Protein AF-A0A1R3KA67-F1 (afdb_monomer_lite)

InterPro domains:
  IPR004263 Exostosin-like [PTHR11062] (67-410)
  IPR012340 Nucleic acid-binding, OB-fold [G3DSA:2.40.50.140] (474-532)
  IPR012340 Nucleic acid-binding, OB-fold [SSF50249] (448-534)
  IPR040911 Exostosin, GT47 domain [PF03016] (89-370)

pLDDT: mean 80.29, std 19.42, range [24.22, 98.62]

Radius of gyration: 28.48 Å; chains: 1; bounding box: 82×60×71 Å

Secondary structure (DSSP, 8-state):
-HHHHHHHHHHHHHHHHHHHHHHHHHGGGSPP-HHHHHHHHHHHHHHHHHHHHHH-THHHHTS--SS----STTBS-HHHHHHHHHHHHHH--EEEP--S-TTTBS----SBTTHHHHHHHHHHHH-SSSEES-GGG-SEEE--B-HHHHHHHHS-TTT--THHHHHHHHHHHHHHHHH-TTHHHHTTTTEEEEE-STTHHHHHHTSHHHHHTSEEEESS-BGGGT--TTTSEE-----BSSS--TTSS--PPPGGG--EEEEEES-TTSSHHHHHHHHHHTTT-SSEEEESSPPTT--HHHHHHHEEEEEEE--SSS--THHHHHHHTT-EEEEE-SSB--TTTTTB-GGGT-EE--GGGGGGHHHHHHTS-HHHHHHHHHHHHHHGGGT---SS--TTSHHHHHHHHHHHHHHHS-TT------------------GGG--TT---EEEEE---EEEE--TT-SS--EEEESB---TT-HHHHTTT--TT-EEEEES-EEEEPPSS-BSS--SEEEEP-TT-EEEEE-SSGGGS-S----BPPHHHHHH--TT--BPPB--------PPP---------------

Organism: Corchorus capsularis (NCBI:txid210143)

Sequence (587 aa):
MIADKRKQKEKEFINLEKILDDQSALRRGKLRDEKLEKVEASLARARALIREAILNPQSTLDLKDSDYVPRGDIYRNAHVFHRSYLLMEKMFKIFVYEEGEPPLYHYGTCKNIYSMEGLFFSFMEQDKRYRTRNPDKAHVYFLPFSVVMILEHLFDPIIRDKAVMERTVGDYVRIISHKYPYWNRSIGVDHFMLSCHDWGPRATWYVKELYYNAIRVLCNANTSEYFNPKKDASFPEINLITGEIVNLTGNALPPSDRSVLAFFAGNLYHGKIRALLFKHWKDKDKDIQIYEKLPEGISYNDMMKKSKFCLCPSGHEVASPRIVEAIYAECVPVLISKNYVLPFSDVLNWDSFSVQVAVDELPNLKKILMGISEDRYLRMLEHVKQVQRHFLVNDPPKRYDVFNMIIHSIWLRRCYYGHNFKHKGKDNNEARVELIPAILELHVGIKAYVVVRITRKWETIFPRGVIPISVDLLFADEKDIFHRFEDMVREGDVYKICHFLVLDAKPSYNCVSSTYDIYFDTSTGLELITDDIDRFSRFWFRLASLDEINQRGEHDPVLTNVVGMLLSITEVIPVQKTSADLTDKKI

Structure (mmCIF, N/CA/C/O backbone):
data_AF-A0A1R3KA67-F1
#
_entry.id   AF-A0A1R3KA67-F1
#
loop_
_atom_site.group_PDB
_atom_site.id
_atom_site.type_symbol
_atom_site.label_atom_id
_atom_site.label_alt_id
_atom_site.label_comp_id
_atom_site.label_asym_id
_atom_site.label_entity_id
_atom_site.label_seq_id
_atom_site.pdbx_PDB_ins_code
_atom_site.Cartn_x
_atom_site.Cartn_y
_atom_site.Cartn_z
_atom_site.occupancy
_atom_site.B_iso_or_equiv
_atom_site.auth_seq_id
_atom_site.auth_comp_id
_atom_site.auth_asym_id
_atom_site.auth_atom_id
_atom_site.pdbx_PDB_model_num
ATOM 1 N N . MET A 1 1 ? -17.159 23.191 -16.975 1.00 41.59 1 MET A N 1
ATOM 2 C CA . MET A 1 1 ? -15.798 23.117 -16.380 1.00 41.59 1 MET A CA 1
ATOM 3 C C . MET A 1 1 ? -15.322 21.711 -15.989 1.00 41.59 1 MET A C 1
ATOM 5 O O . MET A 1 1 ? -14.202 21.382 -16.353 1.00 41.59 1 MET A O 1
ATOM 9 N N . ILE A 1 2 ? -16.082 20.870 -15.263 1.00 36.19 2 ILE A N 1
ATOM 10 C CA . ILE A 1 2 ? -15.634 19.489 -14.926 1.00 36.19 2 ILE A CA 1
ATOM 11 C C . ILE A 1 2 ? -15.792 18.523 -16.121 1.00 36.19 2 ILE A C 1
ATOM 13 O O . ILE A 1 2 ? -14.921 17.686 -16.345 1.00 36.19 2 ILE A O 1
ATOM 17 N N . ALA A 1 3 ? -16.843 18.691 -16.934 1.00 35.97 3 ALA A N 1
ATOM 18 C CA . ALA A 1 3 ? -17.091 17.885 -18.136 1.00 35.97 3 ALA A CA 1
ATOM 19 C C . ALA A 1 3 ? -16.055 18.116 -19.261 1.00 35.97 3 ALA A C 1
ATOM 21 O O . ALA A 1 3 ? -15.586 17.151 -19.862 1.00 35.97 3 ALA A O 1
ATOM 22 N N . ASP A 1 4 ? -15.611 19.362 -19.483 1.00 39.38 4 ASP A N 1
ATOM 23 C CA . ASP A 1 4 ? -14.580 19.687 -20.491 1.00 39.38 4 ASP A CA 1
ATOM 24 C C . ASP A 1 4 ? -13.225 19.055 -20.180 1.00 39.38 4 ASP A C 1
ATOM 26 O O . ASP A 1 4 ? -12.553 18.530 -21.067 1.00 39.38 4 ASP A O 1
ATOM 30 N N . LYS A 1 5 ? -12.849 19.019 -18.895 1.00 39.84 5 LYS A N 1
ATOM 31 C CA . LYS A 1 5 ? -11.615 18.358 -18.457 1.00 39.84 5 LYS A CA 1
ATOM 32 C C . LYS A 1 5 ? -11.652 16.848 -18.679 1.00 39.84 5 LYS A C 1
ATOM 34 O O . LYS A 1 5 ? -10.592 16.246 -18.768 1.00 39.84 5 LYS A O 1
ATOM 39 N N . ARG A 1 6 ? -12.832 16.224 -18.743 1.00 40.88 6 ARG A N 1
ATOM 40 C CA . ARG A 1 6 ? -12.972 14.777 -18.970 1.00 40.88 6 ARG A CA 1
ATOM 41 C C . ARG A 1 6 ? -12.815 14.440 -20.458 1.00 40.88 6 ARG A C 1
ATOM 43 O O . ARG A 1 6 ? -11.987 13.601 -20.787 1.00 40.88 6 ARG A O 1
ATOM 50 N N . LYS A 1 7 ? -13.467 15.205 -21.344 1.00 41.91 7 LYS A N 1
ATOM 51 C CA . LYS A 1 7 ? -13.323 15.081 -22.811 1.00 41.91 7 LYS A CA 1
ATOM 52 C C . LYS A 1 7 ? -11.903 15.366 -23.311 1.00 41.91 7 LYS A C 1
ATOM 54 O O . LYS A 1 7 ? -11.431 14.729 -24.249 1.00 41.91 7 LYS A O 1
ATOM 59 N N . GLN A 1 8 ? -11.203 16.315 -22.688 1.00 40.19 8 GLN A N 1
ATOM 60 C CA . GLN A 1 8 ? -9.812 16.614 -23.036 1.00 40.19 8 GLN A CA 1
ATOM 61 C C . GLN A 1 8 ? -8.862 15.465 -22.655 1.00 40.19 8 GLN A C 1
ATOM 63 O O . GLN A 1 8 ? -7.987 15.110 -23.441 1.00 40.19 8 GLN A O 1
ATOM 68 N N . LYS A 1 9 ? -9.092 14.825 -21.501 1.00 48.25 9 LYS A N 1
ATOM 69 C CA . LYS A 1 9 ? -8.332 13.650 -21.042 1.00 48.25 9 LYS A CA 1
ATOM 70 C C . LYS A 1 9 ? -8.544 12.420 -21.923 1.00 48.25 9 LYS A C 1
ATOM 72 O O . LYS A 1 9 ? -7.606 11.669 -22.161 1.00 48.25 9 LYS A O 1
ATOM 77 N N . GLU A 1 10 ? -9.758 12.235 -22.421 1.00 44.22 10 GLU A N 1
ATOM 78 C CA . GLU A 1 10 ? -10.127 11.116 -23.293 1.00 44.22 10 GLU A CA 1
ATOM 79 C C . GLU A 1 10 ? -9.469 11.234 -24.677 1.00 44.22 10 GLU A C 1
ATOM 81 O O . GLU A 1 10 ? -8.847 10.289 -25.160 1.00 44.22 10 GLU A O 1
ATOM 86 N N . LYS A 1 11 ? -9.455 12.441 -25.261 1.00 44.91 11 LYS A N 1
ATOM 87 C CA . LYS A 1 11 ? -8.675 12.734 -26.479 1.00 44.91 11 LYS A CA 1
ATOM 88 C C . LYS A 1 11 ? -7.173 12.536 -26.282 1.00 44.91 11 LYS A C 1
ATOM 90 O O . LYS A 1 11 ? -6.483 12.053 -27.178 1.00 44.91 11 LYS A O 1
ATOM 95 N N . GLU A 1 12 ? -6.656 12.910 -25.117 1.00 44.91 12 GLU A N 1
ATOM 96 C CA . GLU A 1 12 ? -5.256 12.696 -24.760 1.00 44.91 12 GLU A CA 1
ATOM 97 C C . GLU A 1 12 ? -4.888 11.215 -24.618 1.00 44.91 12 GLU A C 1
ATOM 99 O O . GLU A 1 12 ? -3.732 10.881 -24.889 1.00 44.91 12 GLU A O 1
ATOM 104 N N . PHE A 1 13 ? -5.830 10.365 -24.200 1.00 41.84 13 PHE A N 1
ATOM 105 C CA . PHE A 1 13 ? -5.657 8.919 -24.050 1.00 41.84 13 PHE A CA 1
ATOM 106 C C . PHE A 1 13 ? -5.618 8.216 -25.413 1.00 41.84 13 PHE A C 1
ATOM 108 O O . PHE A 1 13 ? -4.658 7.511 -25.709 1.00 41.84 13 PHE A O 1
ATOM 115 N N . ILE A 1 14 ? -6.578 8.522 -26.291 1.00 44.88 14 ILE A N 1
ATOM 116 C CA . ILE A 1 14 ? -6.658 7.972 -27.657 1.00 44.88 14 ILE A CA 1
ATOM 117 C C . ILE A 1 14 ? -5.414 8.337 -28.483 1.00 44.88 14 ILE A C 1
ATOM 119 O O . ILE A 1 14 ? -4.859 7.511 -29.205 1.00 44.88 14 ILE A O 1
ATOM 123 N N . ASN A 1 15 ? -4.930 9.577 -28.362 1.00 42.38 15 ASN A N 1
ATOM 124 C CA . ASN A 1 15 ? -3.709 9.993 -29.054 1.00 42.38 15 ASN A CA 1
ATOM 125 C C . ASN A 1 15 ? -2.464 9.252 -28.529 1.00 42.38 15 ASN A C 1
ATOM 127 O O . ASN A 1 15 ? -1.504 9.051 -29.266 1.00 42.38 15 ASN A O 1
ATOM 131 N N . LEU A 1 16 ? -2.476 8.831 -27.260 1.00 45.53 16 LEU A N 1
ATOM 132 C CA . LEU A 1 16 ? -1.375 8.088 -26.659 1.00 45.53 16 LEU A CA 1
ATOM 133 C C . LEU A 1 16 ? -1.331 6.635 -27.127 1.00 45.53 16 LEU A C 1
ATOM 135 O O . LEU A 1 16 ? -0.252 6.150 -27.446 1.00 45.53 16 LEU A O 1
ATOM 139 N N . GLU A 1 17 ? -2.485 5.965 -27.203 1.00 40.81 17 GLU A N 1
ATOM 140 C CA . GLU A 1 17 ? -2.584 4.607 -27.759 1.00 40.81 17 GLU A CA 1
ATOM 141 C C . GLU A 1 17 ? -1.996 4.559 -29.169 1.00 40.81 17 GLU A C 1
ATOM 143 O O . GLU A 1 17 ? -1.183 3.692 -29.478 1.00 40.81 17 GLU A O 1
ATOM 148 N N . LYS A 1 18 ? -2.297 5.576 -29.980 1.00 42.78 18 LYS A N 1
ATOM 149 C CA . LYS A 1 18 ? -1.764 5.700 -31.336 1.00 42.78 18 LYS A CA 1
ATOM 150 C C . LYS A 1 18 ? -0.238 5.873 -31.368 1.00 42.78 18 LYS A C 1
ATOM 152 O O . LYS A 1 18 ? 0.436 5.219 -32.157 1.00 42.78 18 LYS A O 1
ATOM 157 N N . ILE A 1 19 ? 0.322 6.695 -30.475 1.00 46.72 19 ILE A N 1
ATOM 158 C CA . ILE A 1 19 ? 1.781 6.883 -30.349 1.00 46.72 19 ILE A CA 1
ATOM 159 C C . ILE A 1 19 ? 2.469 5.591 -29.879 1.00 46.72 19 ILE A C 1
ATOM 161 O O . ILE A 1 19 ? 3.540 5.243 -30.382 1.00 46.72 19 ILE A O 1
ATOM 165 N N . LEU A 1 20 ? 1.867 4.874 -28.927 1.00 41.38 20 LEU A N 1
ATOM 166 C CA . LEU A 1 20 ? 2.375 3.597 -28.418 1.00 41.38 20 LEU A CA 1
ATOM 167 C C . LEU A 1 20 ? 2.373 2.526 -29.516 1.00 41.38 20 LEU A C 1
ATOM 169 O O . LEU A 1 20 ? 3.363 1.802 -29.666 1.00 41.38 20 LEU A O 1
ATOM 173 N N . ASP A 1 21 ? 1.311 2.469 -30.319 1.00 44.25 21 ASP A N 1
ATOM 174 C CA . ASP A 1 21 ? 1.193 1.556 -31.454 1.00 44.25 21 ASP A CA 1
ATOM 175 C C . ASP A 1 21 ? 2.216 1.869 -32.552 1.00 44.25 21 ASP A C 1
ATOM 177 O O . ASP A 1 21 ? 2.909 0.954 -33.012 1.00 44.25 21 ASP A O 1
ATOM 181 N N . ASP A 1 22 ? 2.404 3.143 -32.903 1.00 46.44 22 ASP A N 1
ATOM 182 C CA . ASP A 1 22 ? 3.388 3.579 -33.901 1.00 46.44 22 ASP A CA 1
ATOM 183 C C . ASP A 1 22 ? 4.832 3.279 -33.449 1.00 46.44 22 ASP A C 1
ATOM 185 O O . ASP A 1 22 ? 5.648 2.755 -34.218 1.00 46.44 22 ASP A O 1
ATOM 189 N N . GLN A 1 23 ? 5.155 3.510 -32.169 1.00 48.91 23 GLN A N 1
ATOM 190 C CA . GLN A 1 23 ? 6.453 3.128 -31.597 1.00 48.91 23 GLN A CA 1
ATOM 191 C C . GLN A 1 23 ? 6.642 1.604 -31.545 1.00 48.91 23 GLN A C 1
ATOM 193 O O . GLN A 1 23 ? 7.755 1.110 -31.762 1.00 48.91 23 GLN A O 1
ATOM 198 N N . SER A 1 24 ? 5.572 0.840 -31.297 1.00 44.72 24 SER A N 1
ATOM 199 C CA . SER A 1 24 ? 5.606 -0.627 -31.331 1.00 44.72 24 SER A CA 1
ATOM 200 C C . SER A 1 24 ? 5.874 -1.161 -32.745 1.00 44.72 24 SER A C 1
ATOM 202 O O . SER A 1 24 ? 6.601 -2.145 -32.909 1.00 44.72 24 SER A O 1
ATOM 204 N N . ALA A 1 25 ? 5.337 -0.498 -33.776 1.00 43.34 25 ALA A N 1
ATOM 205 C CA . ALA A 1 25 ? 5.527 -0.854 -35.177 1.00 43.34 25 ALA A CA 1
ATOM 206 C C . ALA A 1 25 ? 6.971 -0.591 -35.639 1.00 43.34 25 ALA A C 1
ATOM 208 O O . ALA A 1 25 ? 7.577 -1.464 -36.263 1.00 43.34 25 ALA A O 1
ATOM 209 N N . LEU A 1 26 ? 7.567 0.538 -35.236 1.00 46.12 26 LEU A N 1
ATOM 210 C CA . LEU A 1 26 ? 8.971 0.893 -35.504 1.00 46.12 26 LEU A CA 1
ATOM 211 C C . LEU A 1 26 ? 9.988 -0.101 -34.910 1.00 46.12 26 LEU A C 1
ATOM 213 O O . LEU A 1 26 ? 11.083 -0.270 -35.449 1.00 46.12 26 LEU A O 1
ATOM 217 N N . ARG A 1 27 ? 9.647 -0.798 -33.818 1.00 50.50 27 ARG A N 1
ATOM 218 C CA . ARG A 1 27 ? 10.528 -1.803 -33.193 1.00 50.50 27 ARG A CA 1
ATOM 219 C C . ARG A 1 27 ? 10.561 -3.149 -33.916 1.00 50.50 27 ARG A C 1
ATOM 221 O O . ARG A 1 27 ? 11.508 -3.902 -33.706 1.00 50.50 27 ARG A O 1
ATOM 228 N N . ARG A 1 28 ? 9.590 -3.455 -34.789 1.00 46.06 28 ARG A N 1
ATOM 229 C CA . ARG A 1 28 ? 9.506 -4.756 -35.490 1.00 46.06 28 ARG A CA 1
ATOM 230 C C . ARG A 1 28 ? 10.657 -5.005 -36.479 1.00 46.06 28 ARG A C 1
ATOM 232 O O . ARG A 1 28 ? 10.821 -6.139 -36.912 1.00 46.06 28 ARG A O 1
ATOM 239 N N . GLY A 1 29 ? 11.458 -3.984 -36.797 1.00 43.19 29 GLY A N 1
ATOM 240 C CA . GLY A 1 29 ? 12.653 -4.082 -37.646 1.00 43.19 29 GLY A CA 1
ATOM 241 C C . GLY A 1 29 ? 14.005 -4.059 -36.913 1.00 43.19 29 GLY A C 1
ATOM 242 O O . GLY A 1 29 ? 15.034 -4.009 -37.581 1.00 43.19 29 GLY A O 1
ATOM 243 N N . LYS A 1 30 ? 14.048 -4.054 -35.569 1.00 49.62 30 LYS A N 1
ATOM 244 C CA . LYS A 1 30 ? 15.313 -4.010 -34.804 1.00 49.62 30 LYS A CA 1
ATOM 245 C C . LYS A 1 30 ? 15.868 -5.408 -34.501 1.00 49.62 30 LYS A C 1
ATOM 247 O O . LYS A 1 30 ? 15.115 -6.343 -34.239 1.00 49.62 30 LYS A O 1
ATOM 252 N N . LEU A 1 31 ? 17.202 -5.514 -34.479 1.00 52.91 31 LEU A N 1
ATOM 253 C CA . LEU A 1 31 ? 17.943 -6.636 -33.887 1.00 52.91 31 LEU A CA 1
ATOM 254 C C . LEU A 1 31 ? 17.394 -6.930 -32.481 1.00 52.91 31 LEU A C 1
ATOM 256 O O . LEU A 1 31 ? 17.202 -6.004 -31.689 1.00 52.91 31 LEU A O 1
ATOM 260 N N . ARG A 1 32 ? 17.115 -8.205 -32.188 1.00 61.00 32 ARG A N 1
ATOM 261 C CA . ARG A 1 32 ? 16.570 -8.634 -30.894 1.00 61.00 32 ARG A CA 1
ATOM 262 C C . ARG A 1 32 ? 17.579 -8.346 -29.783 1.00 61.00 32 ARG A C 1
ATOM 264 O O . ARG A 1 32 ? 18.750 -8.697 -29.898 1.00 61.00 32 ARG A O 1
ATOM 271 N N . ASP A 1 33 ? 17.122 -7.696 -28.716 1.00 77.00 33 ASP A N 1
ATOM 272 C CA . ASP A 1 33 ? 17.930 -7.437 -27.523 1.00 77.00 33 ASP A CA 1
ATOM 273 C C . ASP A 1 33 ? 18.080 -8.744 -26.727 1.00 77.00 33 ASP A C 1
ATOM 275 O O . ASP A 1 33 ? 17.255 -9.072 -25.873 1.00 77.00 33 ASP A O 1
ATOM 279 N N . GLU A 1 34 ? 19.135 -9.510 -27.020 1.00 82.19 34 GLU A N 1
ATOM 280 C CA . GLU A 1 34 ? 19.419 -10.801 -26.374 1.00 82.19 34 GLU A CA 1
ATOM 281 C C . GLU A 1 34 ? 19.474 -10.712 -24.839 1.00 82.19 34 GLU A C 1
ATOM 283 O O . GLU A 1 34 ? 19.219 -11.692 -24.132 1.00 82.19 34 GLU A O 1
ATOM 288 N N . LYS A 1 35 ? 19.846 -9.547 -24.295 1.00 84.06 35 LYS A N 1
ATOM 289 C CA . LYS A 1 35 ? 19.940 -9.340 -22.847 1.00 84.06 35 LYS A CA 1
ATOM 290 C C . LYS A 1 35 ? 18.544 -9.214 -22.245 1.00 84.06 35 LYS A C 1
ATOM 292 O O . LYS A 1 35 ? 18.261 -9.871 -21.243 1.00 84.06 35 LYS A O 1
ATOM 297 N N . LEU A 1 36 ? 17.655 -8.460 -22.897 1.00 83.31 36 LEU A N 1
ATOM 298 C CA . LEU A 1 36 ? 16.238 -8.408 -22.534 1.00 83.31 36 LEU A CA 1
ATOM 299 C C . LEU A 1 36 ? 15.583 -9.792 -22.624 1.00 83.31 36 LEU A C 1
ATOM 301 O O . LEU A 1 36 ? 14.878 -10.187 -21.698 1.00 83.31 36 LEU A O 1
ATOM 305 N N . GLU A 1 37 ? 15.842 -10.552 -23.691 1.00 84.44 37 GLU A N 1
ATOM 306 C CA . GLU A 1 37 ? 15.276 -11.899 -23.861 1.00 84.44 37 GLU A CA 1
ATOM 307 C C . GLU A 1 37 ? 15.665 -12.835 -22.706 1.00 84.44 37 GLU A C 1
ATOM 309 O O . GLU A 1 37 ? 14.831 -13.593 -22.205 1.00 84.44 37 GLU A O 1
ATOM 314 N N . LYS A 1 38 ? 16.906 -12.744 -22.211 1.00 85.00 38 LYS A N 1
ATOM 315 C CA . LYS A 1 38 ? 17.361 -13.508 -21.037 1.00 85.00 38 LYS A CA 1
ATOM 316 C C . LYS A 1 38 ? 16.600 -13.130 -19.764 1.00 85.00 38 LYS A C 1
ATOM 318 O O . LYS A 1 38 ? 16.241 -14.028 -18.995 1.00 85.00 38 LYS A O 1
ATOM 323 N N . VAL A 1 39 ? 16.350 -11.838 -19.540 1.00 88.31 39 VAL A N 1
ATOM 324 C CA . VAL A 1 39 ? 15.563 -11.347 -18.395 1.00 88.31 39 VAL A CA 1
ATOM 325 C C . VAL A 1 39 ? 14.104 -11.802 -18.507 1.00 88.31 39 VAL A C 1
ATOM 327 O O . VAL A 1 39 ? 13.557 -12.346 -17.552 1.00 88.31 39 VAL A O 1
ATOM 330 N N . GLU A 1 40 ? 13.479 -11.679 -19.678 1.00 85.94 40 GLU A N 1
ATOM 331 C CA . GLU A 1 40 ? 12.094 -12.126 -19.880 1.00 85.94 40 GLU A CA 1
ATOM 332 C C . GLU A 1 40 ? 11.935 -13.642 -19.750 1.00 85.94 40 GLU A C 1
ATOM 334 O O . GLU A 1 40 ? 10.978 -14.118 -19.135 1.00 85.94 40 GLU A O 1
ATOM 339 N N . ALA A 1 41 ? 12.895 -14.423 -20.251 1.00 83.25 41 ALA A N 1
ATOM 340 C CA . ALA A 1 41 ? 12.896 -15.871 -20.082 1.00 83.25 41 ALA A CA 1
ATOM 341 C C . ALA A 1 41 ? 13.037 -16.275 -18.604 1.00 83.25 41 ALA A C 1
ATOM 343 O O . ALA A 1 41 ? 12.435 -17.261 -18.169 1.00 83.25 41 ALA A O 1
ATOM 344 N N . SER A 1 42 ? 13.817 -15.528 -17.812 1.00 86.44 42 SER A N 1
ATOM 345 C CA . SER A 1 42 ? 13.947 -15.774 -16.371 1.00 86.44 42 SER A CA 1
ATOM 346 C C . SER A 1 42 ? 12.629 -15.496 -15.638 1.00 86.44 42 SER A C 1
ATOM 348 O O . SER A 1 42 ? 12.190 -16.327 -14.839 1.00 86.44 42 SER A O 1
ATOM 350 N N . LEU A 1 43 ? 11.946 -14.401 -15.981 1.00 85.69 43 LEU A N 1
ATOM 351 C CA . LEU A 1 43 ? 10.639 -14.048 -15.430 1.00 85.69 43 LEU A CA 1
ATOM 352 C C . LEU A 1 43 ? 9.557 -15.047 -15.841 1.00 85.69 43 LEU A C 1
ATOM 354 O O . LEU A 1 43 ? 8.747 -15.440 -15.006 1.00 85.69 43 LEU A O 1
ATOM 358 N N . ALA A 1 44 ? 9.560 -15.519 -17.089 1.00 82.81 44 ALA A N 1
ATOM 359 C CA . ALA A 1 44 ? 8.633 -16.552 -17.548 1.00 82.81 44 ALA A CA 1
ATOM 360 C C . ALA A 1 44 ? 8.777 -17.850 -16.736 1.00 82.81 44 ALA A C 1
ATOM 362 O O . ALA A 1 44 ? 7.771 -18.411 -16.296 1.00 82.81 44 ALA A O 1
ATOM 363 N N . ARG A 1 45 ? 10.017 -18.281 -16.457 1.00 84.62 45 ARG A N 1
ATOM 364 C CA . ARG A 1 45 ? 10.278 -19.422 -15.563 1.00 84.62 45 ARG A CA 1
ATOM 365 C C . ARG A 1 45 ? 9.788 -19.153 -14.144 1.00 84.62 45 ARG A C 1
ATOM 367 O O . ARG A 1 45 ? 9.128 -20.009 -13.568 1.00 84.62 45 ARG A O 1
ATOM 374 N N . ALA A 1 46 ? 10.056 -17.969 -13.592 1.00 87.38 46 ALA A N 1
ATOM 375 C CA . ALA A 1 46 ? 9.574 -17.611 -12.260 1.00 87.38 46 ALA A CA 1
ATOM 376 C C . ALA A 1 46 ? 8.037 -17.663 -12.175 1.00 87.38 46 ALA A C 1
ATOM 378 O O . ALA A 1 46 ? 7.505 -18.292 -11.266 1.00 87.38 46 ALA A O 1
ATOM 379 N N . ARG A 1 47 ? 7.314 -17.103 -13.157 1.00 84.81 47 ARG A N 1
ATOM 380 C CA . ARG A 1 47 ? 5.842 -17.182 -13.238 1.00 84.81 47 ARG A CA 1
ATOM 381 C C . ARG A 1 47 ? 5.347 -18.628 -13.260 1.00 84.81 47 ARG A C 1
ATOM 383 O O . ARG A 1 47 ? 4.384 -18.939 -12.567 1.00 84.81 47 ARG A O 1
ATOM 390 N N . ALA A 1 48 ? 5.987 -19.499 -14.042 1.00 81.00 48 ALA A N 1
ATOM 391 C CA . ALA A 1 48 ? 5.623 -20.913 -14.109 1.00 81.00 48 ALA A CA 1
ATOM 392 C C . ALA A 1 48 ? 5.790 -21.601 -12.744 1.00 81.00 48 ALA A C 1
ATOM 394 O O . ALA A 1 48 ? 4.858 -22.244 -12.274 1.00 81.00 48 ALA A O 1
ATOM 395 N N . LEU A 1 49 ? 6.918 -21.372 -12.064 1.00 83.19 49 LEU A N 1
ATOM 396 C CA . LEU A 1 49 ? 7.194 -21.938 -10.738 1.00 83.19 49 LEU A CA 1
ATOM 397 C C . LEU A 1 49 ? 6.275 -21.382 -9.639 1.00 83.19 49 LEU A C 1
ATOM 399 O O . LEU A 1 49 ? 6.023 -22.070 -8.653 1.00 83.19 49 LEU A O 1
ATOM 403 N N . ILE A 1 50 ? 5.797 -20.140 -9.769 1.00 83.56 50 ILE A N 1
ATOM 404 C CA . ILE A 1 50 ? 4.810 -19.570 -8.840 1.00 83.56 50 ILE A CA 1
ATOM 405 C C . ILE A 1 50 ? 3.421 -20.168 -9.104 1.00 83.56 50 ILE A C 1
ATOM 407 O O . ILE A 1 50 ? 2.714 -20.494 -8.156 1.00 83.56 50 ILE A O 1
ATOM 411 N N . ARG A 1 51 ? 3.038 -20.362 -10.375 1.00 79.38 51 ARG A N 1
ATOM 412 C CA . ARG A 1 51 ? 1.777 -21.031 -10.745 1.00 79.38 51 ARG A CA 1
ATOM 413 C C . ARG A 1 51 ? 1.745 -22.488 -10.300 1.00 79.38 51 ARG A C 1
ATOM 415 O O . ARG A 1 51 ? 0.719 -22.948 -9.819 1.00 79.38 51 ARG A O 1
ATOM 422 N N . GLU A 1 52 ? 2.865 -23.192 -10.407 1.00 78.56 52 GLU A N 1
ATOM 423 C CA . GLU A 1 52 ? 3.002 -24.561 -9.909 1.00 78.56 52 GLU A CA 1
ATOM 424 C C . GLU A 1 52 ? 2.681 -24.654 -8.410 1.00 78.56 52 GLU A C 1
ATOM 426 O O . GLU A 1 52 ? 1.956 -25.554 -8.000 1.00 78.56 52 GLU A O 1
ATOM 431 N N . ALA A 1 53 ? 3.121 -23.681 -7.605 1.00 75.00 53 ALA A N 1
ATOM 432 C CA . ALA A 1 53 ? 2.820 -23.642 -6.172 1.00 75.00 53 ALA A CA 1
ATOM 433 C C . ALA A 1 53 ? 1.322 -23.454 -5.854 1.00 75.00 53 ALA A C 1
ATOM 435 O O . ALA A 1 53 ? 0.901 -23.766 -4.742 1.00 75.00 53 ALA A O 1
ATOM 436 N N . ILE A 1 54 ? 0.516 -22.965 -6.807 1.00 74.56 54 ILE A N 1
ATOM 437 C CA . ILE A 1 54 ? -0.950 -22.921 -6.678 1.00 74.56 54 ILE A CA 1
ATOM 438 C C . ILE A 1 54 ? -1.526 -24.337 -6.800 1.00 74.56 54 ILE A C 1
ATOM 440 O O . ILE A 1 54 ? -2.387 -24.717 -6.013 1.00 74.56 54 ILE A O 1
ATOM 444 N N . LEU A 1 55 ? -1.050 -25.104 -7.785 1.00 74.44 55 LEU A N 1
ATOM 445 C CA . LEU A 1 55 ? -1.573 -26.431 -8.128 1.00 74.44 55 LEU A CA 1
ATOM 446 C C . LEU A 1 55 ? -1.038 -27.533 -7.209 1.00 74.44 55 LEU A C 1
ATOM 448 O O . LEU A 1 55 ? -1.741 -28.494 -6.915 1.00 74.44 55 LEU A O 1
ATOM 452 N N . ASN A 1 56 ? 0.206 -27.392 -6.752 1.00 75.19 56 ASN A N 1
ATOM 453 C CA . ASN A 1 56 ? 0.874 -28.349 -5.885 1.00 75.19 56 ASN A CA 1
ATOM 454 C C . ASN A 1 56 ? 1.504 -27.634 -4.677 1.00 75.19 56 ASN A C 1
ATOM 456 O O . ASN A 1 56 ? 2.710 -27.356 -4.681 1.00 75.19 56 ASN A O 1
ATOM 460 N N . PRO A 1 57 ? 0.724 -27.354 -3.615 1.00 67.00 57 PRO A N 1
ATOM 461 C CA . PRO A 1 57 ? 1.236 -26.710 -2.405 1.00 67.00 57 PRO A CA 1
ATOM 462 C C . PRO A 1 57 ? 2.375 -27.492 -1.732 1.00 67.00 57 PRO A C 1
ATOM 464 O O . PRO A 1 57 ? 3.264 -26.890 -1.127 1.00 67.00 57 PRO A O 1
ATOM 467 N N . GLN A 1 58 ? 2.407 -28.822 -1.886 1.00 64.56 58 GLN A N 1
ATOM 468 C CA . GLN A 1 58 ? 3.433 -29.685 -1.291 1.00 64.56 58 GLN A CA 1
ATOM 469 C C . GLN A 1 58 ? 4.826 -29.422 -1.880 1.00 64.56 58 GLN A C 1
ATOM 471 O O . GLN A 1 58 ? 5.804 -29.474 -1.142 1.00 64.56 58 GLN A O 1
ATOM 476 N N . SER A 1 59 ? 4.918 -28.989 -3.146 1.00 63.31 59 SER A N 1
ATOM 477 C CA . SER A 1 59 ? 6.187 -28.587 -3.787 1.00 63.31 59 SER A CA 1
ATOM 478 C C . SER A 1 59 ? 6.935 -27.458 -3.053 1.00 63.31 59 SER A C 1
ATOM 480 O O . SER A 1 59 ? 8.139 -27.273 -3.236 1.00 63.31 59 SER A O 1
ATOM 482 N N . THR A 1 60 ? 6.230 -26.683 -2.220 1.00 59.12 60 THR A N 1
ATOM 483 C CA . THR A 1 60 ? 6.818 -25.601 -1.416 1.00 59.12 60 THR A CA 1
ATOM 484 C C . THR A 1 60 ? 7.228 -26.037 -0.012 1.00 59.12 60 THR A C 1
ATOM 486 O O . THR A 1 60 ? 8.090 -25.391 0.576 1.00 59.12 60 THR A O 1
ATOM 489 N N . LEU A 1 61 ? 6.682 -27.144 0.510 1.00 56.56 61 LEU A N 1
ATOM 490 C CA . LEU A 1 61 ? 7.060 -27.704 1.816 1.00 56.56 61 LEU A CA 1
ATOM 491 C C . LEU A 1 61 ? 8.495 -28.253 1.806 1.00 56.56 61 LEU A C 1
ATOM 493 O O . LEU A 1 61 ? 9.179 -28.188 2.825 1.00 56.56 61 LEU A O 1
ATOM 497 N N . ASP A 1 62 ? 8.966 -28.713 0.645 1.00 52.12 62 ASP A N 1
ATOM 498 C CA . ASP A 1 62 ? 10.334 -29.210 0.447 1.00 52.12 62 ASP A CA 1
ATOM 499 C C . ASP A 1 62 ? 11.387 -28.087 0.364 1.00 52.12 62 ASP A C 1
ATOM 501 O O . ASP A 1 62 ? 12.597 -28.346 0.353 1.00 52.12 62 ASP A O 1
ATOM 505 N N . LEU A 1 63 ? 10.961 -26.818 0.324 1.00 64.75 63 LEU A N 1
ATOM 506 C CA . LEU A 1 63 ? 11.870 -25.675 0.367 1.00 64.75 63 LEU A CA 1
ATOM 507 C C . LEU A 1 63 ? 12.334 -25.467 1.809 1.00 64.75 63 LEU A C 1
ATOM 509 O O . LEU A 1 63 ? 11.651 -24.843 2.619 1.00 64.75 63 LEU A O 1
ATOM 513 N N . LYS A 1 64 ? 13.528 -25.979 2.127 1.00 63.84 64 LYS A N 1
ATOM 514 C CA . LYS A 1 64 ? 14.209 -25.696 3.397 1.00 63.84 64 LYS A CA 1
ATOM 515 C C . LYS A 1 64 ? 14.461 -24.187 3.529 1.00 63.84 64 LYS A C 1
ATOM 517 O O . LYS A 1 64 ? 15.423 -23.669 2.970 1.00 63.84 64 LYS A O 1
ATOM 522 N N . ASP A 1 65 ? 13.607 -23.502 4.283 1.00 78.81 65 ASP A N 1
ATOM 523 C CA . ASP A 1 65 ? 13.785 -22.115 4.719 1.00 78.81 65 ASP A CA 1
ATOM 524 C C . ASP A 1 65 ? 13.885 -22.106 6.246 1.00 78.81 65 ASP A C 1
ATOM 526 O O . ASP A 1 65 ? 12.910 -22.363 6.951 1.00 78.81 65 ASP A O 1
ATOM 530 N N . SER A 1 66 ? 15.099 -21.897 6.753 1.00 76.06 66 SER A N 1
ATOM 531 C CA . SER A 1 66 ? 15.407 -21.987 8.183 1.00 76.06 66 SER A CA 1
ATOM 532 C C . SER A 1 66 ? 15.026 -20.738 8.978 1.00 76.06 66 SER A C 1
ATOM 534 O O . SER A 1 66 ? 15.130 -20.763 10.199 1.00 76.06 66 SER A O 1
ATOM 536 N N . ASP A 1 67 ? 14.651 -19.647 8.310 1.00 85.56 67 ASP A N 1
ATOM 537 C CA . ASP A 1 67 ? 14.401 -18.354 8.951 1.00 85.56 67 ASP A CA 1
ATOM 538 C C . ASP A 1 67 ? 12.900 -18.073 9.078 1.00 85.56 67 ASP A C 1
ATOM 540 O O . ASP A 1 67 ? 12.380 -17.975 10.191 1.00 85.56 67 ASP A O 1
ATOM 544 N N . TYR A 1 68 ? 12.164 -18.024 7.962 1.00 89.12 68 TYR A N 1
ATOM 545 C CA . TYR A 1 68 ? 10.718 -17.834 8.025 1.00 89.12 68 TYR A CA 1
ATOM 546 C C . TYR A 1 68 ? 9.972 -18.525 6.891 1.00 89.12 68 TYR A C 1
ATOM 548 O O . TYR A 1 68 ? 10.207 -18.268 5.711 1.00 89.12 68 TYR A O 1
ATOM 556 N N . VAL A 1 69 ? 9.002 -19.351 7.282 1.00 90.50 69 VAL A N 1
ATOM 557 C CA . VAL A 1 69 ? 8.040 -19.982 6.381 1.00 90.50 69 VAL A CA 1
ATOM 558 C C . VAL A 1 69 ? 6.672 -19.356 6.652 1.00 90.50 69 VAL A C 1
ATOM 560 O O . VAL A 1 69 ? 6.119 -19.588 7.732 1.00 90.50 69 VAL A O 1
ATOM 563 N N . PRO A 1 70 ? 6.111 -18.582 5.705 1.00 91.38 70 PRO A N 1
ATOM 564 C CA . PRO A 1 70 ? 4.731 -18.119 5.773 1.00 91.38 70 PRO A CA 1
ATOM 565 C C . PRO A 1 70 ? 3.769 -19.288 6.009 1.00 91.38 70 PRO A C 1
ATOM 567 O O . PRO A 1 70 ? 3.794 -20.282 5.282 1.00 91.38 70 PRO A O 1
ATOM 570 N N . ARG A 1 71 ? 2.927 -19.184 7.040 1.00 89.00 71 ARG A N 1
ATOM 571 C CA . ARG A 1 71 ? 1.909 -20.179 7.412 1.00 89.00 71 ARG A CA 1
ATOM 572 C C . ARG A 1 71 ? 0.680 -19.470 7.975 1.00 89.00 71 ARG A C 1
ATOM 574 O O . ARG A 1 71 ? 0.786 -18.336 8.430 1.00 89.00 71 ARG A O 1
ATOM 581 N N . GLY A 1 72 ? -0.452 -20.166 7.974 1.00 88.50 72 GLY A N 1
ATOM 582 C CA . GLY A 1 72 ? -1.715 -19.648 8.496 1.00 88.50 72 GLY A CA 1
ATOM 583 C C . GLY A 1 72 ? -2.543 -18.890 7.459 1.00 88.50 72 GLY A C 1
ATOM 584 O O . GLY A 1 72 ? -2.134 -18.685 6.315 1.00 88.50 72 GLY A O 1
ATOM 585 N N . ASP A 1 73 ? -3.731 -18.491 7.887 1.00 92.50 73 ASP A N 1
ATOM 586 C CA . ASP A 1 73 ? -4.781 -17.814 7.120 1.00 92.50 73 ASP A CA 1
ATOM 587 C C . ASP A 1 73 ? -4.641 -16.278 7.111 1.00 92.50 73 ASP A C 1
ATOM 589 O O . ASP A 1 73 ? -5.472 -15.569 6.533 1.00 92.50 73 ASP A O 1
ATOM 593 N N . ILE A 1 74 ? -3.552 -15.748 7.686 1.00 96.38 74 ILE A N 1
ATOM 594 C CA . ILE A 1 74 ? -3.133 -14.348 7.508 1.00 96.38 74 ILE A CA 1
ATOM 595 C C . ILE A 1 74 ? -2.690 -14.047 6.073 1.00 96.38 74 ILE A C 1
ATOM 597 O O . ILE A 1 74 ? -2.660 -12.887 5.663 1.00 96.38 74 ILE A O 1
ATOM 601 N N . TYR A 1 75 ? -2.371 -15.082 5.293 1.00 95.50 75 TYR A N 1
ATOM 602 C CA . TYR A 1 75 ? -2.024 -14.972 3.882 1.00 95.50 75 TYR A CA 1
ATOM 603 C C . TYR A 1 75 ? -3.172 -15.445 3.000 1.00 95.50 75 TYR A C 1
ATOM 605 O O . TYR A 1 75 ? -3.827 -16.437 3.303 1.00 95.50 75 TYR A O 1
ATOM 613 N N . ARG A 1 76 ? -3.353 -14.808 1.838 1.00 90.12 76 ARG A N 1
ATOM 614 C CA . ARG A 1 76 ? -4.274 -15.304 0.800 1.00 90.12 76 ARG A CA 1
ATOM 615 C C . ARG A 1 76 ? -3.862 -16.683 0.290 1.00 90.12 76 ARG A C 1
ATOM 617 O O . ARG A 1 76 ? -4.707 -17.531 0.035 1.00 90.12 76 ARG A O 1
ATOM 624 N N . ASN A 1 77 ? -2.555 -16.888 0.128 1.00 90.31 77 ASN A N 1
ATOM 625 C CA . ASN A 1 77 ? -1.957 -18.186 -0.153 1.00 90.31 77 ASN A CA 1
ATOM 626 C C . ASN A 1 77 ? -0.496 -18.186 0.325 1.00 90.31 77 ASN A C 1
ATOM 628 O O . ASN A 1 77 ? 0.389 -17.636 -0.336 1.00 90.31 77 ASN A O 1
ATOM 632 N N . ALA A 1 78 ? -0.252 -18.789 1.490 1.00 90.38 78 ALA A N 1
ATOM 633 C CA . ALA A 1 78 ? 1.059 -18.790 2.138 1.00 90.38 78 ALA A CA 1
ATOM 634 C C . ALA A 1 78 ? 2.143 -19.497 1.298 1.00 90.38 78 ALA A C 1
ATOM 636 O O . ALA A 1 78 ? 3.266 -19.006 1.197 1.00 90.38 78 ALA A O 1
ATOM 637 N N . HIS A 1 79 ? 1.788 -20.599 0.630 1.00 87.25 79 HIS A N 1
ATOM 638 C CA . HIS A 1 79 ? 2.695 -21.391 -0.209 1.00 87.25 79 HIS A CA 1
ATOM 639 C C . HIS A 1 79 ? 3.167 -20.613 -1.442 1.00 87.25 79 HIS A C 1
ATOM 641 O O . HIS A 1 79 ? 4.362 -20.526 -1.731 1.00 87.25 79 HIS A O 1
ATOM 647 N N . VAL A 1 80 ? 2.225 -19.985 -2.146 1.00 89.44 80 VAL A N 1
ATOM 648 C CA . VAL A 1 80 ? 2.505 -19.145 -3.318 1.00 89.44 80 VAL A CA 1
ATOM 649 C C . VAL A 1 80 ? 3.335 -17.930 -2.920 1.00 89.44 80 VAL A C 1
ATOM 651 O O . VAL A 1 80 ? 4.293 -17.582 -3.617 1.00 89.44 80 VAL A O 1
ATOM 654 N N . PHE A 1 81 ? 3.008 -17.307 -1.783 1.00 92.31 81 PHE A N 1
ATOM 655 C CA . PHE A 1 81 ? 3.780 -16.191 -1.253 1.00 92.31 81 PHE A CA 1
ATOM 656 C C . PHE A 1 81 ? 5.225 -16.603 -0.957 1.00 92.31 81 PHE A C 1
ATOM 658 O O . PHE A 1 81 ? 6.146 -15.973 -1.481 1.00 92.31 81 PHE A O 1
ATOM 665 N N . HIS A 1 82 ? 5.429 -17.696 -0.214 1.00 91.94 82 HIS A N 1
ATOM 666 C CA . HIS A 1 82 ? 6.756 -18.221 0.118 1.00 91.94 82 HIS A CA 1
ATOM 667 C C . HIS A 1 82 ? 7.582 -18.510 -1.137 1.00 91.94 82 HIS A C 1
ATOM 669 O O . HIS A 1 82 ? 8.701 -18.014 -1.281 1.00 91.94 82 HIS A O 1
ATOM 675 N N . ARG A 1 83 ? 6.998 -19.227 -2.106 1.00 89.75 83 ARG A N 1
ATOM 676 C CA . ARG A 1 83 ? 7.648 -19.538 -3.386 1.00 89.75 83 ARG A CA 1
ATOM 677 C C . ARG A 1 83 ? 8.054 -18.281 -4.146 1.00 89.75 83 ARG A C 1
ATOM 679 O O . ARG A 1 83 ? 9.188 -18.182 -4.616 1.00 89.75 83 ARG A O 1
ATOM 686 N N . SER A 1 84 ? 7.138 -17.323 -4.275 1.00 92.94 84 SER A N 1
ATOM 687 C CA . SER A 1 84 ? 7.402 -16.068 -4.979 1.00 92.94 84 SER A CA 1
ATOM 688 C C . SER A 1 84 ? 8.470 -15.237 -4.274 1.00 92.94 84 SER A C 1
ATOM 690 O O . SER A 1 84 ? 9.292 -14.618 -4.945 1.00 92.94 84 SER A O 1
ATOM 692 N N . TYR A 1 85 ? 8.459 -15.209 -2.942 1.00 95.25 85 TYR A N 1
ATOM 693 C CA . TYR A 1 85 ? 9.430 -14.473 -2.142 1.00 95.25 85 TYR A CA 1
ATOM 694 C C . TYR A 1 85 ? 10.842 -15.047 -2.314 1.00 95.25 85 TYR A C 1
ATOM 696 O O . TYR A 1 85 ? 11.771 -14.306 -2.627 1.00 95.25 85 TYR A O 1
ATOM 704 N N . LEU A 1 86 ? 10.998 -16.373 -2.260 1.00 93.44 86 LEU A N 1
ATOM 705 C CA . LEU A 1 86 ? 12.285 -17.034 -2.503 1.00 93.44 86 LEU A CA 1
ATOM 706 C C . LEU A 1 86 ? 12.822 -16.807 -3.928 1.00 93.44 86 LEU A C 1
ATOM 708 O O . LEU A 1 86 ? 14.027 -16.633 -4.125 1.00 93.44 86 LEU A O 1
ATOM 712 N N . LEU A 1 87 ? 11.943 -16.787 -4.936 1.00 93.31 87 LEU A N 1
ATOM 713 C CA . LEU A 1 87 ? 12.332 -16.475 -6.317 1.00 93.31 87 LEU A CA 1
ATOM 714 C C . LEU A 1 87 ? 12.789 -15.023 -6.462 1.00 93.31 87 LEU A C 1
ATOM 716 O O . LEU A 1 87 ? 13.836 -14.776 -7.064 1.00 93.31 87 LEU A O 1
ATOM 720 N N . MET A 1 88 ? 12.052 -14.080 -5.870 1.00 96.06 88 MET A N 1
ATOM 721 C CA . MET A 1 88 ? 12.450 -12.675 -5.812 1.00 96.06 88 MET A CA 1
ATOM 722 C C . MET A 1 88 ? 13.837 -12.534 -5.176 1.00 96.06 88 MET A C 1
ATOM 724 O O . MET A 1 88 ? 14.730 -11.940 -5.770 1.00 96.06 88 MET A O 1
ATOM 728 N N . GLU A 1 89 ? 14.044 -13.130 -4.004 1.00 94.94 89 GLU A N 1
ATOM 729 C CA . GLU A 1 89 ? 15.306 -13.084 -3.266 1.00 94.94 89 GLU A CA 1
ATOM 730 C C . GLU A 1 89 ? 16.508 -13.611 -4.058 1.00 94.94 89 GLU A C 1
ATOM 732 O O . GLU A 1 89 ? 17.629 -13.121 -3.897 1.00 94.94 89 GLU A O 1
ATOM 737 N N . LYS A 1 90 ? 16.278 -14.621 -4.901 1.00 93.44 90 LYS A N 1
ATOM 738 C CA . LYS A 1 90 ? 17.310 -15.260 -5.719 1.00 93.44 90 LYS A CA 1
ATOM 739 C C . LYS A 1 90 ? 17.608 -14.488 -7.004 1.00 93.44 90 LYS A C 1
ATOM 741 O O . LYS A 1 90 ? 18.740 -14.523 -7.485 1.00 93.44 90 LYS A O 1
ATOM 746 N N . MET A 1 91 ? 16.598 -13.856 -7.598 1.00 94.50 91 MET A N 1
ATOM 747 C CA . MET A 1 91 ? 16.655 -13.409 -8.992 1.00 94.50 91 MET A CA 1
ATOM 748 C C . MET A 1 91 ? 16.538 -11.900 -9.150 1.00 94.50 91 MET A C 1
ATOM 750 O O . MET A 1 91 ? 17.192 -11.346 -10.028 1.00 94.50 91 MET A O 1
ATOM 754 N N . PHE A 1 92 ? 15.708 -11.240 -8.344 1.00 97.31 92 PHE A N 1
ATOM 755 C CA . PHE A 1 92 ? 15.250 -9.889 -8.631 1.00 97.31 92 PHE A CA 1
ATOM 756 C C . PHE A 1 92 ? 16.382 -8.868 -8.546 1.00 97.31 92 PHE A C 1
ATOM 758 O O . PHE A 1 92 ? 17.215 -8.906 -7.638 1.00 97.31 92 PHE A O 1
ATOM 765 N N . LYS A 1 93 ? 16.416 -7.963 -9.527 1.00 98.00 93 LYS A N 1
ATOM 766 C CA . LYS A 1 93 ? 17.424 -6.909 -9.637 1.00 98.00 93 LYS A CA 1
ATOM 767 C C . LYS A 1 93 ? 16.788 -5.594 -10.041 1.00 98.00 93 LYS A C 1
ATOM 769 O O . LYS A 1 93 ? 15.999 -5.568 -10.984 1.00 98.00 93 LYS A O 1
ATOM 774 N N . ILE A 1 94 ? 17.190 -4.532 -9.361 1.00 98.56 94 ILE A N 1
ATOM 775 C CA . ILE A 1 94 ? 16.697 -3.174 -9.549 1.00 98.56 94 ILE A CA 1
ATOM 776 C C . ILE A 1 94 ? 17.873 -2.299 -9.968 1.00 98.56 94 ILE A C 1
ATOM 778 O O . ILE A 1 94 ? 18.874 -2.230 -9.256 1.00 98.56 94 ILE A O 1
ATOM 782 N N . PHE A 1 95 ? 17.774 -1.651 -11.123 1.00 98.44 95 PHE A N 1
ATOM 783 C CA . PHE A 1 95 ? 18.713 -0.594 -11.488 1.00 98.44 95 PHE A CA 1
ATOM 784 C C . PHE A 1 95 ? 18.161 0.741 -11.005 1.00 98.44 95 PHE A C 1
ATOM 786 O O . PHE A 1 95 ? 16.997 1.038 -11.251 1.00 98.44 95 PHE A O 1
ATOM 793 N N . VAL A 1 96 ? 18.980 1.535 -10.327 1.00 98.12 96 VAL A N 1
ATOM 794 C CA . VAL A 1 96 ? 18.614 2.884 -9.885 1.00 98.12 96 VAL A CA 1
ATOM 795 C C . VAL A 1 96 ? 19.267 3.861 -10.853 1.00 98.12 96 VAL A C 1
ATOM 797 O O . VAL A 1 96 ? 20.470 3.759 -11.081 1.00 98.12 96 VAL A O 1
ATOM 800 N N . TYR A 1 97 ? 18.483 4.745 -11.471 1.00 97.88 97 TYR A N 1
ATOM 801 C CA . TYR A 1 97 ? 19.054 5.836 -12.265 1.00 97.88 97 TYR A CA 1
ATOM 802 C C . TYR A 1 97 ? 19.834 6.773 -11.354 1.00 97.88 97 TYR A C 1
ATOM 804 O O . TYR A 1 97 ? 19.330 7.107 -10.297 1.00 97.88 97 TYR A O 1
ATOM 812 N N . GLU A 1 98 ? 21.033 7.180 -11.765 1.00 95.00 98 GLU A N 1
ATOM 813 C CA . GLU A 1 98 ? 21.944 8.025 -10.969 1.00 95.00 98 GLU A CA 1
ATOM 814 C C . GLU A 1 98 ? 21.764 9.522 -11.292 1.00 95.00 98 GLU A C 1
ATOM 816 O O . GLU A 1 98 ? 22.549 10.367 -10.876 1.00 95.00 98 GLU A O 1
ATOM 821 N N . GLU A 1 99 ? 20.795 9.859 -12.144 1.00 95.50 99 GLU A N 1
ATOM 822 C CA . GLU A 1 99 ? 20.503 11.233 -12.530 1.00 95.50 99 GLU A CA 1
ATOM 823 C C . GLU A 1 99 ? 19.776 11.980 -11.415 1.00 95.50 99 GLU A C 1
ATOM 825 O O . GLU A 1 99 ? 18.851 11.452 -10.795 1.00 95.50 99 GLU A O 1
ATOM 830 N N . GLY A 1 100 ? 20.101 13.269 -11.299 1.00 92.31 100 GLY A N 1
ATOM 831 C CA . GLY A 1 100 ? 19.497 14.176 -10.333 1.00 92.31 100 GLY A CA 1
ATOM 832 C C . GLY A 1 100 ? 20.314 14.268 -9.049 1.00 92.31 100 GLY A C 1
ATOM 833 O O . GLY A 1 100 ? 21.072 13.371 -8.709 1.00 92.31 100 GLY A O 1
ATOM 834 N N . GLU A 1 101 ? 20.156 15.381 -8.339 1.00 88.44 101 GLU A N 1
ATOM 835 C CA . GLU A 1 101 ? 20.892 15.658 -7.105 1.00 88.44 101 GLU A CA 1
ATOM 836 C C . GLU A 1 101 ? 19.928 15.794 -5.914 1.00 88.44 101 GLU A C 1
ATOM 838 O O . GLU A 1 101 ? 18.786 16.259 -6.083 1.00 88.44 101 GLU A O 1
ATOM 843 N N . PRO A 1 102 ? 20.370 15.445 -4.694 1.00 88.00 102 PRO A N 1
ATOM 844 C CA . PRO A 1 102 ? 19.665 15.802 -3.471 1.00 88.00 102 PRO A CA 1
ATOM 845 C C . PRO A 1 102 ? 19.421 17.322 -3.366 1.00 88.00 102 PRO A C 1
ATOM 847 O O . PRO A 1 102 ? 20.234 18.115 -3.844 1.00 88.00 102 PRO A O 1
ATOM 850 N N . PRO A 1 103 ? 18.326 17.763 -2.721 1.00 89.75 103 PRO A N 1
ATOM 851 C CA . PRO A 1 103 ? 17.346 16.942 -2.010 1.00 89.75 103 PRO A CA 1
ATOM 852 C C . PRO A 1 103 ? 16.224 16.393 -2.905 1.00 89.75 103 PRO A C 1
ATOM 854 O O . PRO A 1 103 ? 15.402 15.623 -2.428 1.00 89.75 103 PRO A O 1
ATOM 857 N N . LEU A 1 104 ? 16.153 16.774 -4.185 1.00 92.00 104 LEU A N 1
ATOM 858 C CA . LEU A 1 104 ? 15.024 16.420 -5.060 1.00 92.00 104 LEU A CA 1
ATOM 859 C C . LEU A 1 104 ? 15.056 14.959 -5.521 1.00 92.00 104 LEU A C 1
ATOM 861 O O . LEU A 1 104 ? 14.005 14.353 -5.744 1.00 92.00 104 LEU A O 1
ATOM 865 N N . TYR A 1 105 ? 16.261 14.415 -5.673 1.00 93.06 105 TYR A N 1
ATOM 866 C CA . TYR A 1 105 ? 16.517 13.054 -6.124 1.00 93.06 105 TYR A CA 1
ATOM 867 C C . TYR A 1 105 ? 17.415 12.334 -5.123 1.00 93.06 105 TYR A C 1
ATOM 869 O O . TYR A 1 105 ? 18.198 12.974 -4.423 1.00 93.06 105 TYR A O 1
ATOM 877 N N . HIS A 1 106 ? 17.293 11.008 -5.037 1.00 90.00 106 HIS A N 1
ATOM 878 C CA . HIS A 1 106 ? 18.067 10.141 -4.135 1.00 90.00 106 HIS A CA 1
ATOM 879 C C . HIS A 1 106 ? 17.969 10.505 -2.644 1.00 90.00 106 HIS A C 1
ATOM 881 O O . HIS A 1 106 ? 18.702 9.973 -1.812 1.00 90.00 106 HIS A O 1
ATOM 887 N N . TYR A 1 107 ? 17.042 11.392 -2.288 1.00 88.38 107 TYR A N 1
ATOM 888 C CA . TYR A 1 107 ? 16.828 11.877 -0.938 1.00 88.38 107 TYR A CA 1
ATOM 889 C C . TYR A 1 107 ? 15.333 11.999 -0.644 1.00 88.38 107 TYR A C 1
ATOM 891 O O . TYR A 1 107 ? 14.534 12.309 -1.524 1.00 88.38 107 TYR A O 1
ATOM 899 N N . GLY A 1 108 ? 14.961 11.750 0.606 1.00 87.00 108 GLY A N 1
ATOM 900 C CA . GLY A 1 108 ? 13.600 11.890 1.099 1.00 87.00 108 GLY A CA 1
ATOM 901 C C . GLY A 1 108 ? 13.603 12.012 2.616 1.00 87.00 108 GLY A C 1
ATOM 902 O O . GLY A 1 108 ? 14.579 11.665 3.284 1.00 87.00 108 GLY A O 1
ATOM 903 N N . THR A 1 109 ? 12.507 12.514 3.178 1.00 84.62 109 THR A N 1
ATOM 904 C CA . THR A 1 109 ? 12.380 12.625 4.632 1.00 84.62 109 THR A CA 1
ATOM 905 C C . THR A 1 109 ? 12.222 11.235 5.239 1.00 84.62 109 THR A C 1
ATOM 907 O O . THR A 1 109 ? 11.411 10.437 4.775 1.00 84.62 109 THR A O 1
ATOM 910 N N . CYS A 1 110 ? 12.987 10.949 6.293 1.00 83.75 110 CYS A N 1
ATOM 911 C CA . CYS A 1 110 ? 12.852 9.731 7.098 1.00 83.75 110 CYS A CA 1
ATOM 912 C C . CYS A 1 110 ? 12.002 9.969 8.355 1.00 83.75 110 CYS A C 1
ATOM 914 O O . CYS A 1 110 ? 12.084 9.200 9.308 1.00 83.75 110 CYS A O 1
ATOM 916 N N . LYS A 1 111 ? 11.219 11.057 8.396 1.00 82.94 111 LYS A N 1
ATOM 917 C CA . LYS A 1 111 ? 10.416 11.457 9.558 1.00 82.94 111 LYS A CA 1
ATOM 918 C C . LYS A 1 111 ? 8.960 11.700 9.181 1.00 82.94 111 LYS A C 1
ATOM 920 O O . LYS A 1 111 ? 8.633 11.943 8.020 1.00 82.94 111 LYS A O 1
ATOM 925 N N . ASN A 1 112 ? 8.104 11.704 10.196 1.00 87.56 112 ASN A N 1
ATOM 926 C CA . ASN A 1 112 ? 6.663 11.901 10.097 1.00 87.56 112 ASN A CA 1
ATOM 927 C C . ASN A 1 112 ? 5.999 10.864 9.173 1.00 87.56 112 ASN A C 1
ATOM 929 O O . ASN A 1 112 ? 6.526 9.775 8.946 1.00 87.56 112 ASN A O 1
ATOM 933 N N . ILE A 1 113 ? 4.824 11.203 8.645 1.00 86.56 113 ILE A N 1
ATOM 934 C CA . ILE A 1 113 ? 4.003 10.340 7.786 1.00 86.56 113 ILE A CA 1
ATOM 935 C C . ILE A 1 113 ? 4.670 9.987 6.445 1.00 86.56 113 ILE A C 1
ATOM 937 O O . ILE A 1 113 ? 4.406 8.932 5.883 1.00 86.56 113 ILE A O 1
ATOM 941 N N . TYR A 1 114 ? 5.610 10.808 5.969 1.00 89.25 114 TYR A N 1
ATOM 942 C CA . TYR A 1 114 ? 6.336 10.573 4.716 1.00 89.25 114 TYR A CA 1
ATOM 943 C C . TYR A 1 114 ? 7.635 9.775 4.892 1.00 89.25 114 TYR A C 1
ATOM 945 O O . TYR A 1 114 ? 8.342 9.541 3.912 1.00 89.25 114 TYR A O 1
ATOM 953 N N . SER A 1 115 ? 7.936 9.335 6.120 1.00 88.00 115 SER A N 1
ATOM 954 C CA . SER A 1 115 ? 9.210 8.700 6.485 1.00 88.00 115 SER A CA 1
ATOM 955 C C . SER A 1 115 ? 9.601 7.513 5.600 1.00 88.00 115 SER A C 1
ATOM 957 O O . SER A 1 115 ? 10.780 7.288 5.324 1.00 88.00 115 SER A O 1
ATOM 959 N N . MET A 1 116 ? 8.605 6.766 5.127 1.00 91.69 116 MET A N 1
ATOM 960 C CA . MET A 1 116 ? 8.807 5.562 4.333 1.00 91.69 116 MET A CA 1
ATOM 961 C C . MET A 1 116 ? 9.404 5.838 2.950 1.00 91.69 116 MET A C 1
ATOM 963 O O . MET A 1 116 ? 10.088 4.969 2.413 1.00 91.69 116 MET A O 1
ATOM 967 N N . GLU A 1 117 ? 9.194 7.033 2.387 1.00 92.00 117 GLU A N 1
ATOM 968 C CA . GLU A 1 117 ? 9.809 7.439 1.118 1.00 92.00 117 GLU A CA 1
ATOM 969 C C . GLU A 1 117 ? 11.331 7.576 1.283 1.00 92.00 117 GLU A C 1
ATOM 971 O O . GLU A 1 117 ? 12.091 6.917 0.571 1.00 92.00 117 GLU A O 1
ATOM 976 N N . GLY A 1 118 ? 11.783 8.336 2.290 1.00 90.19 118 GLY A N 1
ATOM 977 C CA . GLY A 1 118 ? 13.209 8.510 2.582 1.00 90.19 118 GLY A CA 1
ATOM 978 C C . GLY A 1 118 ? 13.901 7.219 3.019 1.00 90.19 118 GLY A C 1
ATOM 979 O O . GLY A 1 118 ? 15.012 6.930 2.570 1.00 90.19 118 GLY A O 1
ATOM 980 N N . LEU A 1 119 ? 13.232 6.396 3.835 1.00 92.19 119 LEU A N 1
ATOM 981 C CA . LEU A 1 119 ? 13.767 5.097 4.247 1.00 92.19 119 LEU A CA 1
ATOM 982 C C . LEU A 1 119 ? 13.961 4.151 3.062 1.00 92.19 119 LEU A C 1
ATOM 984 O O . LEU A 1 119 ? 15.008 3.513 2.965 1.00 92.19 119 LEU A O 1
ATOM 988 N N . PHE A 1 120 ? 12.996 4.079 2.137 1.00 94.75 120 PHE A N 1
ATOM 989 C CA . PHE A 1 120 ? 13.151 3.255 0.939 1.00 94.75 120 PHE A CA 1
ATOM 990 C C . PHE A 1 120 ? 14.350 3.708 0.103 1.00 94.75 120 PHE A C 1
ATOM 992 O O . PHE A 1 120 ? 15.125 2.863 -0.341 1.00 94.75 120 PHE A O 1
ATOM 999 N N . PHE A 1 121 ? 14.533 5.022 -0.078 1.00 91.06 121 PHE A N 1
ATOM 1000 C CA . PHE A 1 121 ? 15.658 5.566 -0.844 1.00 91.06 121 PHE A CA 1
ATOM 1001 C C . PHE A 1 121 ? 16.986 5.194 -0.176 1.00 91.06 121 PHE A C 1
ATOM 1003 O O . PHE A 1 121 ? 17.848 4.601 -0.819 1.00 91.06 121 PHE A O 1
ATOM 1010 N N . SER A 1 122 ? 17.115 5.443 1.131 1.00 91.44 122 SER A N 1
ATOM 1011 C CA . SER A 1 122 ? 18.317 5.113 1.908 1.00 91.44 122 SER A CA 1
ATOM 1012 C C . SER A 1 122 ? 18.662 3.620 1.855 1.00 91.44 122 SER A C 1
ATOM 1014 O O . SER A 1 122 ? 19.804 3.248 1.571 1.00 91.44 122 SER A O 1
ATOM 1016 N N . PHE A 1 123 ? 17.672 2.749 2.075 1.00 94.19 123 PHE A N 1
ATOM 1017 C CA . PHE A 1 123 ? 17.880 1.304 2.022 1.00 94.19 123 PHE A CA 1
ATOM 1018 C C . PHE A 1 123 ? 18.209 0.827 0.613 1.00 94.19 123 PHE A C 1
ATOM 1020 O O . PHE A 1 123 ? 19.081 -0.023 0.460 1.00 94.19 123 PHE A O 1
ATOM 1027 N N . MET A 1 124 ? 17.576 1.383 -0.423 1.00 94.88 124 MET A N 1
ATOM 1028 C CA . MET A 1 124 ? 17.889 1.011 -1.798 1.00 94.88 124 MET A CA 1
ATOM 1029 C C . MET A 1 124 ? 19.293 1.450 -2.211 1.00 94.88 124 MET A C 1
ATOM 1031 O O . MET A 1 124 ? 19.981 0.692 -2.894 1.00 94.88 124 MET A O 1
ATOM 1035 N N . GLU A 1 125 ? 19.757 2.616 -1.757 1.00 89.19 125 GLU A N 1
ATOM 1036 C CA . GLU A 1 125 ? 21.117 3.080 -2.029 1.00 89.19 125 GLU A CA 1
ATOM 1037 C C . GLU A 1 125 ? 22.179 2.129 -1.443 1.00 89.19 125 GLU A C 1
ATOM 1039 O O . GLU A 1 125 ? 23.175 1.816 -2.101 1.00 89.19 125 GLU A O 1
ATOM 1044 N N . GLN A 1 126 ? 21.944 1.611 -0.236 1.00 88.81 126 GLN A N 1
ATOM 1045 C CA . GLN A 1 126 ? 22.887 0.750 0.489 1.00 88.81 126 GLN A CA 1
ATOM 1046 C C . GLN A 1 126 ? 22.720 -0.750 0.197 1.00 88.81 126 GLN A C 1
ATOM 1048 O O . GLN A 1 126 ? 23.583 -1.560 0.559 1.00 88.81 126 GLN A O 1
ATOM 1053 N N . ASP A 1 127 ? 21.622 -1.137 -0.450 1.00 93.44 127 ASP A N 1
ATOM 1054 C CA . ASP A 1 127 ? 21.279 -2.530 -0.684 1.00 93.44 127 ASP A CA 1
ATOM 1055 C C . ASP A 1 127 ? 22.267 -3.217 -1.639 1.00 93.44 127 ASP A C 1
ATOM 1057 O O . ASP A 1 127 ? 22.603 -2.737 -2.721 1.00 93.44 127 ASP A O 1
ATOM 1061 N N . LYS A 1 128 ? 22.721 -4.403 -1.233 1.00 92.25 128 LYS A N 1
ATOM 1062 C CA . LYS A 1 128 ? 23.628 -5.252 -2.021 1.00 92.25 128 LYS A CA 1
ATOM 1063 C C . LYS A 1 128 ? 22.901 -6.431 -2.663 1.00 92.25 128 LYS A C 1
ATOM 1065 O O . LYS A 1 128 ? 23.498 -7.159 -3.460 1.00 92.25 128 LYS A O 1
ATOM 1070 N N . ARG A 1 129 ? 21.639 -6.667 -2.292 1.00 94.69 129 ARG A N 1
ATOM 1071 C CA . ARG A 1 129 ? 20.898 -7.865 -2.677 1.00 94.69 129 ARG A CA 1
ATOM 1072 C C . ARG A 1 129 ? 20.097 -7.664 -3.953 1.00 94.69 129 ARG A C 1
ATOM 1074 O O . ARG A 1 129 ? 20.210 -8.485 -4.864 1.00 94.69 129 ARG A O 1
ATOM 1081 N N . TYR A 1 130 ? 19.312 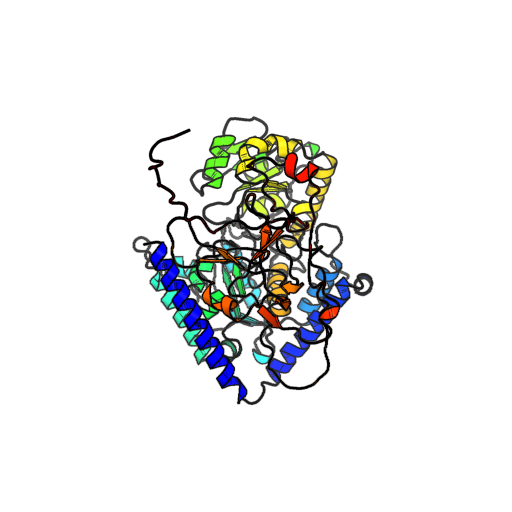-6.604 -4.032 1.00 97.62 130 TYR A N 1
ATOM 1082 C CA . TYR A 1 130 ? 18.421 -6.284 -5.141 1.00 97.62 130 TYR A CA 1
ATOM 1083 C C . TYR A 1 130 ? 19.010 -5.201 -6.048 1.00 97.62 130 TYR A C 1
ATOM 1085 O O . TYR A 1 130 ? 18.922 -5.346 -7.268 1.00 97.62 130 TYR A O 1
ATOM 1093 N N . ARG A 1 131 ? 19.665 -4.158 -5.519 1.00 97.44 131 ARG A N 1
ATOM 1094 C CA . ARG A 1 131 ? 20.289 -3.128 -6.370 1.00 97.44 131 ARG A CA 1
ATOM 1095 C C . ARG A 1 131 ? 21.354 -3.738 -7.286 1.00 97.44 131 ARG A C 1
ATOM 1097 O O . ARG A 1 131 ? 22.163 -4.581 -6.892 1.00 97.44 131 ARG A O 1
ATOM 1104 N N . THR A 1 132 ? 21.375 -3.303 -8.542 1.00 97.25 132 THR A N 1
ATOM 1105 C CA . THR A 1 132 ? 22.427 -3.627 -9.505 1.00 97.25 132 THR A CA 1
ATOM 1106 C C . THR A 1 132 ? 22.939 -2.372 -10.198 1.00 97.25 132 THR A C 1
ATOM 1108 O O . THR A 1 132 ? 22.164 -1.508 -10.588 1.00 97.25 132 THR A O 1
ATOM 1111 N N . ARG A 1 133 ? 24.260 -2.298 -10.396 1.00 95.88 133 ARG A N 1
ATOM 1112 C CA . ARG A 1 133 ? 24.905 -1.267 -11.229 1.00 95.88 133 ARG A CA 1
ATOM 1113 C C . ARG A 1 133 ? 24.940 -1.638 -12.711 1.00 95.88 133 ARG A C 1
ATOM 1115 O O . ARG A 1 133 ? 25.318 -0.818 -13.536 1.00 95.88 133 ARG A O 1
ATOM 1122 N N . ASN A 1 134 ? 24.590 -2.882 -13.051 1.00 95.62 134 ASN A N 1
ATOM 1123 C CA . ASN A 1 134 ? 24.513 -3.323 -14.436 1.00 95.62 134 ASN A CA 1
ATOM 1124 C C . ASN A 1 134 ? 23.045 -3.293 -14.898 1.00 95.62 134 ASN A C 1
ATOM 1126 O O . ASN A 1 134 ? 22.287 -4.200 -14.538 1.00 95.62 134 ASN A O 1
ATOM 1130 N N . PRO A 1 135 ? 22.644 -2.304 -15.713 1.00 94.75 135 PRO A N 1
ATOM 1131 C CA . PRO A 1 135 ? 21.262 -2.165 -16.160 1.00 94.75 135 PRO A CA 1
ATOM 1132 C C . PRO A 1 135 ? 20.778 -3.321 -17.049 1.00 94.75 135 PRO A C 1
ATOM 1134 O O . PRO A 1 135 ? 19.574 -3.539 -17.144 1.00 94.75 135 PRO A O 1
ATOM 1137 N N . ASP A 1 136 ? 21.677 -4.107 -17.647 1.00 93.06 136 ASP A N 1
ATOM 1138 C CA . ASP A 1 136 ? 21.314 -5.288 -18.443 1.00 93.06 136 ASP A CA 1
ATOM 1139 C C . ASP A 1 136 ? 20.856 -6.475 -17.586 1.00 93.06 136 ASP A C 1
ATOM 1141 O O . ASP A 1 136 ? 20.247 -7.418 -18.087 1.00 93.06 136 ASP A O 1
ATOM 1145 N N . LYS A 1 137 ? 21.186 -6.463 -16.289 1.00 94.50 137 LYS A N 1
ATOM 1146 C CA . LYS A 1 137 ? 20.732 -7.477 -15.327 1.00 94.50 137 LYS A CA 1
ATOM 1147 C C . LYS A 1 137 ? 19.434 -7.072 -14.632 1.00 94.50 137 LYS A C 1
ATOM 1149 O O . LYS A 1 137 ? 18.903 -7.861 -13.851 1.00 94.50 137 LYS A O 1
ATOM 1154 N N . ALA A 1 138 ? 18.969 -5.844 -14.850 1.00 96.50 138 ALA A N 1
ATOM 1155 C CA . ALA A 1 138 ? 17.832 -5.281 -14.151 1.00 96.50 138 ALA A CA 1
ATOM 1156 C C . ALA A 1 138 ? 16.521 -5.896 -14.643 1.00 96.50 138 ALA A C 1
ATOM 1158 O O . ALA A 1 138 ? 16.290 -6.056 -15.840 1.00 96.50 138 ALA A O 1
ATOM 1159 N N . HIS A 1 139 ? 15.652 -6.219 -13.694 1.00 95.56 139 HIS A N 1
ATOM 1160 C CA . HIS A 1 139 ? 14.278 -6.619 -13.967 1.00 95.56 139 HIS A CA 1
ATOM 1161 C C . HIS A 1 139 ? 13.359 -5.397 -13.979 1.00 95.56 139 HIS A C 1
ATOM 1163 O O . HIS A 1 139 ? 12.376 -5.399 -14.716 1.00 95.56 139 HIS A O 1
ATOM 1169 N N . VAL A 1 140 ? 13.686 -4.378 -13.175 1.00 97.25 140 VAL A N 1
ATOM 1170 C CA . VAL A 1 140 ? 13.007 -3.078 -13.136 1.00 97.25 140 VAL A CA 1
ATOM 1171 C C . VAL A 1 140 ? 14.003 -1.934 -12.933 1.00 97.25 140 VAL A C 1
ATOM 1173 O O . VAL A 1 140 ? 15.108 -2.146 -12.420 1.00 97.25 140 VAL A O 1
ATOM 1176 N N . TYR A 1 141 ? 13.587 -0.725 -13.300 1.00 98.31 141 TYR A N 1
ATOM 1177 C CA . TYR A 1 141 ? 14.369 0.506 -13.204 1.00 98.31 141 TYR A CA 1
ATOM 1178 C C . TYR A 1 141 ? 13.677 1.502 -12.267 1.00 98.31 141 TYR A C 1
ATOM 1180 O O . TYR A 1 141 ? 12.508 1.832 -12.455 1.00 98.31 141 TYR A O 1
ATOM 1188 N N . PHE A 1 142 ? 14.386 1.975 -11.249 1.00 98.56 142 PHE A N 1
ATOM 1189 C CA . PHE A 1 142 ? 13.863 2.895 -10.248 1.00 98.56 142 PHE A CA 1
ATOM 1190 C C . PHE A 1 142 ? 14.129 4.352 -10.631 1.00 98.56 142 PHE A C 1
ATOM 1192 O O . PHE A 1 142 ? 15.247 4.686 -11.025 1.00 98.56 142 PHE A O 1
ATOM 1199 N N . LEU A 1 143 ? 13.109 5.200 -10.481 1.00 98.00 143 LEU A N 1
ATOM 1200 C CA . LEU A 1 143 ? 13.156 6.653 -10.644 1.00 98.00 143 LEU A CA 1
ATOM 1201 C C . LEU A 1 143 ? 13.209 7.324 -9.254 1.00 98.00 143 LEU A C 1
ATOM 1203 O O . LEU A 1 143 ? 12.155 7.510 -8.640 1.00 98.00 143 LEU A O 1
ATOM 1207 N N . PRO A 1 144 ? 14.395 7.682 -8.734 1.00 96.12 144 PRO A N 1
ATOM 1208 C CA . PRO A 1 144 ? 14.585 8.119 -7.350 1.00 96.12 144 PRO A CA 1
ATOM 1209 C C . PRO A 1 144 ? 14.234 9.597 -7.103 1.00 96.12 144 PRO A C 1
ATOM 1211 O O . PRO A 1 144 ? 14.932 10.269 -6.352 1.00 96.12 144 PRO A O 1
ATOM 1214 N N . PHE A 1 145 ? 13.179 10.140 -7.717 1.00 95.75 145 PHE A N 1
ATOM 1215 C CA . PHE A 1 145 ? 12.714 11.499 -7.403 1.00 95.75 145 PHE A CA 1
ATOM 1216 C C . PHE A 1 145 ? 11.734 11.485 -6.223 1.00 95.75 145 PHE A C 1
ATOM 1218 O O . PHE A 1 145 ? 10.840 10.642 -6.163 1.00 95.75 145 PHE A O 1
ATOM 1225 N N . SER A 1 146 ? 11.868 12.440 -5.303 1.00 94.56 146 SER A N 1
ATOM 1226 C CA . SER A 1 146 ? 10.968 12.587 -4.154 1.00 94.56 146 SER A CA 1
ATOM 1227 C C . SER A 1 146 ? 9.898 13.637 -4.435 1.00 94.56 146 SER A C 1
ATOM 1229 O O . SER A 1 146 ? 10.186 14.820 -4.619 1.00 94.56 146 SER A O 1
ATOM 1231 N N . VAL A 1 147 ? 8.630 13.221 -4.425 1.00 94.75 147 VAL A N 1
ATOM 1232 C CA . VAL A 1 147 ? 7.497 14.151 -4.573 1.00 94.75 147 VAL A CA 1
ATOM 1233 C C . VAL A 1 147 ? 7.425 15.100 -3.378 1.00 94.75 147 VAL A C 1
ATOM 1235 O O . VAL A 1 147 ? 7.108 16.275 -3.557 1.00 94.75 147 VAL A O 1
ATOM 1238 N N . VAL A 1 148 ? 7.764 14.611 -2.180 1.00 92.50 148 VAL A N 1
ATOM 1239 C CA . VAL A 1 148 ? 7.824 15.420 -0.956 1.00 92.50 148 VAL A CA 1
ATOM 1240 C C . VAL A 1 148 ? 8.862 16.530 -1.113 1.00 92.50 148 VAL A C 1
ATOM 1242 O O . VAL A 1 148 ? 8.529 17.702 -0.961 1.00 92.50 148 VAL A O 1
ATOM 1245 N N . MET A 1 149 ? 10.090 16.188 -1.507 1.00 93.06 149 MET A N 1
ATOM 1246 C CA . MET A 1 149 ? 11.183 17.157 -1.616 1.00 93.06 149 MET A CA 1
ATOM 1247 C C . MET A 1 149 ? 10.968 18.158 -2.748 1.00 93.06 149 MET A C 1
ATOM 1249 O O . MET A 1 149 ? 11.297 19.332 -2.584 1.00 93.06 149 MET A O 1
ATOM 1253 N N . ILE A 1 150 ? 10.358 17.736 -3.862 1.00 93.75 150 ILE A N 1
ATOM 1254 C CA . ILE A 1 150 ? 9.934 18.646 -4.937 1.00 93.75 150 ILE A CA 1
ATOM 1255 C C . ILE A 1 150 ? 8.940 19.682 -4.407 1.00 93.75 150 ILE A C 1
ATOM 1257 O O . ILE A 1 150 ? 9.076 20.868 -4.710 1.00 93.75 150 ILE A O 1
ATOM 1261 N N . LEU A 1 151 ? 7.954 19.261 -3.612 1.00 91.31 151 LEU A N 1
ATOM 1262 C CA . LEU A 1 151 ? 6.980 20.180 -3.023 1.00 91.31 151 LEU A CA 1
ATOM 1263 C C . LEU A 1 151 ? 7.617 21.102 -1.983 1.00 91.31 151 LEU A C 1
ATOM 1265 O O . LEU A 1 151 ? 7.333 22.292 -1.987 1.00 91.31 151 LEU A O 1
ATOM 1269 N N . GLU A 1 152 ? 8.489 20.589 -1.123 1.00 90.19 152 GLU A N 1
ATOM 1270 C CA . GLU A 1 152 ? 9.121 21.397 -0.076 1.00 90.19 152 GLU A CA 1
ATOM 1271 C C . GLU A 1 152 ? 10.091 22.450 -0.631 1.00 90.19 152 GLU A C 1
ATOM 1273 O O . GLU A 1 152 ? 10.151 23.555 -0.098 1.00 90.19 152 GLU A O 1
ATOM 1278 N N . HIS A 1 153 ? 10.832 22.136 -1.700 1.00 91.50 153 HIS A N 1
ATOM 1279 C CA . HIS A 1 153 ? 11.928 22.992 -2.173 1.00 91.50 153 HIS A CA 1
ATOM 1280 C C . HIS A 1 153 ? 11.593 23.827 -3.407 1.00 91.50 153 HIS A C 1
ATOM 1282 O O . HIS A 1 153 ? 12.217 24.867 -3.612 1.00 91.50 153 HIS A O 1
ATOM 1288 N N . LEU A 1 154 ? 10.659 23.384 -4.256 1.00 91.69 154 LEU A N 1
ATOM 1289 C CA . LEU A 1 154 ? 10.379 24.062 -5.527 1.00 91.69 154 LEU A CA 1
ATOM 1290 C C . LEU A 1 154 ? 9.006 24.736 -5.589 1.00 91.69 154 LEU A C 1
ATOM 1292 O O . LEU A 1 154 ? 8.781 25.547 -6.489 1.00 91.69 154 LEU A O 1
ATOM 1296 N N . PHE A 1 155 ? 8.073 24.416 -4.688 1.00 90.12 155 PHE A N 1
ATOM 1297 C CA . PHE A 1 155 ? 6.759 25.054 -4.700 1.00 90.12 155 PHE A CA 1
ATOM 1298 C C . PHE A 1 155 ? 6.753 26.326 -3.862 1.00 90.12 155 PHE A C 1
ATOM 1300 O O . PHE A 1 155 ? 7.071 26.316 -2.676 1.00 90.12 155 PHE A O 1
ATOM 1307 N N . ASP A 1 156 ? 6.284 27.413 -4.470 1.00 86.56 156 ASP A N 1
ATOM 1308 C CA . ASP A 1 156 ? 5.939 28.617 -3.726 1.00 86.56 156 ASP A CA 1
ATOM 1309 C C . ASP A 1 156 ? 4.790 28.306 -2.740 1.00 86.56 156 ASP A C 1
ATOM 1311 O O . ASP A 1 156 ? 3.778 27.716 -3.152 1.00 86.56 156 ASP A O 1
ATOM 1315 N N . PRO A 1 157 ? 4.913 28.695 -1.458 1.00 78.12 157 PRO A N 1
ATOM 1316 C CA . PRO A 1 157 ? 3.955 28.330 -0.415 1.00 78.12 157 PRO A CA 1
ATOM 1317 C C . PRO A 1 157 ? 2.549 28.899 -0.647 1.00 78.12 157 PRO A C 1
ATOM 1319 O O . PRO A 1 157 ? 1.576 28.348 -0.129 1.00 78.12 157 PRO A O 1
ATOM 1322 N N . ILE A 1 158 ? 2.423 29.974 -1.430 1.00 76.12 158 ILE A N 1
ATOM 1323 C CA . ILE A 1 158 ? 1.164 30.673 -1.696 1.00 76.12 158 ILE A CA 1
ATOM 1324 C C . ILE A 1 158 ? 0.643 30.315 -3.090 1.00 76.12 158 ILE A C 1
ATOM 1326 O O . ILE A 1 158 ? -0.498 29.875 -3.232 1.00 76.12 158 ILE A O 1
ATOM 1330 N N . ILE A 1 159 ? 1.472 30.477 -4.123 1.00 81.62 159 ILE A N 1
ATOM 1331 C CA . ILE A 1 159 ? 1.076 30.292 -5.527 1.00 81.62 159 ILE A CA 1
ATOM 1332 C C . ILE A 1 159 ? 0.843 28.808 -5.827 1.00 81.62 159 ILE A C 1
ATOM 1334 O O . ILE A 1 159 ? -0.098 28.456 -6.542 1.00 81.62 159 ILE A O 1
ATOM 1338 N N . ARG A 1 160 ? 1.700 27.935 -5.277 1.00 78.88 160 ARG A N 1
ATOM 1339 C CA . ARG A 1 160 ? 1.699 26.481 -5.497 1.00 78.88 160 ARG A CA 1
ATOM 1340 C C . ARG A 1 160 ? 1.556 26.101 -6.980 1.00 78.88 160 ARG A C 1
ATOM 1342 O O . ARG A 1 160 ? 0.691 25.290 -7.335 1.00 78.88 160 ARG A O 1
ATOM 1349 N N . ASP A 1 161 ? 2.396 26.690 -7.842 1.00 83.62 161 ASP A N 1
ATOM 1350 C CA . ASP A 1 161 ? 2.365 26.457 -9.293 1.00 83.62 161 ASP A CA 1
ATOM 1351 C C . ASP A 1 161 ? 2.552 24.971 -9.623 1.00 83.62 161 ASP A C 1
ATOM 1353 O O . ASP A 1 161 ? 3.624 24.381 -9.504 1.00 83.62 161 ASP A O 1
ATOM 1357 N N . LYS A 1 162 ? 1.471 24.367 -10.105 1.00 84.12 162 LYS A N 1
ATOM 1358 C CA . LYS A 1 162 ? 1.400 22.951 -10.459 1.00 84.12 162 LYS A CA 1
ATOM 1359 C C . LYS A 1 162 ? 2.297 22.578 -11.635 1.00 84.12 162 LYS A C 1
ATOM 1361 O O . LYS A 1 162 ? 2.615 21.393 -11.752 1.00 84.12 162 LYS A O 1
ATOM 1366 N N . ALA A 1 163 ? 2.693 23.543 -12.462 1.00 87.38 163 ALA A N 1
ATOM 1367 C CA . ALA A 1 163 ? 3.590 23.314 -13.583 1.00 87.38 163 ALA A CA 1
ATOM 1368 C C . ALA A 1 163 ? 5.041 23.065 -13.134 1.00 87.38 163 ALA A C 1
ATOM 1370 O O . ALA A 1 163 ? 5.824 22.512 -13.901 1.00 87.38 163 ALA A O 1
ATOM 1371 N N . VAL A 1 164 ? 5.405 23.396 -11.885 1.00 91.25 164 VAL A N 1
ATOM 1372 C CA . VAL A 1 164 ? 6.701 23.003 -11.302 1.00 91.25 164 VAL A CA 1
ATOM 1373 C C . VAL A 1 164 ? 6.848 21.483 -11.322 1.00 91.25 164 VAL A C 1
ATOM 1375 O O . VAL A 1 164 ? 7.829 20.974 -11.849 1.00 91.25 164 VAL A O 1
ATOM 1378 N N . MET A 1 165 ? 5.834 20.754 -10.846 1.00 91.06 165 MET A N 1
ATOM 1379 C CA . MET A 1 165 ? 5.849 19.285 -10.836 1.00 91.06 165 MET A CA 1
ATOM 1380 C C . MET A 1 165 ? 5.958 18.699 -12.249 1.00 91.06 165 MET A C 1
ATOM 1382 O O . MET A 1 165 ? 6.714 17.757 -12.471 1.00 91.06 165 MET A O 1
ATOM 1386 N N . GLU A 1 166 ? 5.217 19.270 -13.202 1.00 91.00 166 GLU A N 1
ATOM 1387 C CA . GLU A 1 166 ? 5.259 18.872 -14.612 1.00 91.00 166 GLU A CA 1
ATOM 1388 C C . GLU A 1 166 ? 6.660 19.021 -15.203 1.00 91.00 166 GLU A C 1
ATOM 1390 O O . GLU A 1 166 ? 7.183 18.066 -15.772 1.00 91.00 166 GLU A O 1
ATOM 1395 N N . ARG A 1 167 ? 7.282 20.193 -15.026 1.00 94.00 167 ARG A N 1
ATOM 1396 C CA . ARG A 1 167 ? 8.634 20.463 -15.524 1.00 94.00 167 ARG A CA 1
ATOM 1397 C C . ARG A 1 167 ? 9.652 19.535 -14.874 1.00 94.00 167 ARG A C 1
ATOM 1399 O O . ARG A 1 167 ? 10.391 18.873 -15.585 1.00 94.00 167 ARG A O 1
ATOM 1406 N N . THR A 1 168 ? 9.649 19.415 -13.546 1.00 94.50 168 THR A N 1
ATOM 1407 C CA . THR A 1 168 ? 10.647 18.611 -12.827 1.00 94.50 168 THR A CA 1
ATOM 1408 C C . THR A 1 168 ? 10.578 17.130 -13.203 1.00 94.50 168 THR A C 1
ATOM 1410 O O . THR A 1 168 ? 11.588 16.556 -13.605 1.00 94.50 168 THR A O 1
ATOM 1413 N N . VAL A 1 169 ? 9.397 16.506 -13.129 1.00 95.25 169 VAL A N 1
ATOM 1414 C CA . VAL A 1 169 ? 9.241 15.075 -13.450 1.00 95.25 169 VAL A CA 1
ATOM 1415 C C . VAL A 1 169 ? 9.384 14.829 -14.955 1.00 95.25 169 VAL A C 1
ATOM 1417 O O . VAL A 1 169 ? 10.012 13.853 -15.368 1.00 95.25 169 VAL A O 1
ATOM 1420 N N . GLY A 1 170 ? 8.836 15.719 -15.788 1.00 95.31 170 GLY A N 1
ATOM 1421 C CA . GLY A 1 170 ? 8.922 15.628 -17.244 1.00 95.31 170 GLY A CA 1
ATOM 1422 C C . GLY A 1 170 ? 10.351 15.751 -17.766 1.00 95.31 170 GLY A C 1
ATOM 1423 O O . GLY A 1 170 ? 10.774 14.936 -18.588 1.00 95.31 170 GLY A O 1
ATOM 1424 N N . ASP A 1 171 ? 11.118 16.720 -17.266 1.00 95.81 171 ASP A N 1
ATOM 1425 C CA . ASP A 1 171 ? 12.518 16.899 -17.646 1.00 95.81 171 ASP A CA 1
ATOM 1426 C C . ASP A 1 171 ? 13.377 15.731 -17.154 1.00 95.81 171 ASP A C 1
ATOM 1428 O O . ASP A 1 171 ? 14.225 15.253 -17.908 1.00 95.81 171 ASP A O 1
ATOM 1432 N N . TYR A 1 172 ? 13.109 15.196 -15.957 1.00 96.94 172 TYR A N 1
ATOM 1433 C CA . TYR A 1 172 ? 13.792 13.999 -15.465 1.00 96.94 172 TYR A CA 1
ATOM 1434 C C . TYR A 1 172 ? 13.610 12.803 -16.402 1.00 96.94 172 TYR A C 1
ATOM 1436 O O . TYR A 1 172 ? 14.586 12.204 -16.862 1.00 96.94 172 TYR A O 1
ATOM 1444 N N . VAL A 1 173 ? 12.355 12.494 -16.746 1.00 96.19 173 VAL A N 1
ATOM 1445 C CA . VAL A 1 173 ? 12.028 11.411 -17.680 1.00 96.19 173 VAL A CA 1
ATOM 1446 C C . VAL A 1 173 ? 12.669 11.658 -19.050 1.00 96.19 173 VAL A C 1
ATOM 1448 O O . VAL A 1 173 ? 13.226 10.741 -19.657 1.00 96.19 173 VAL A O 1
ATOM 1451 N N . ARG A 1 174 ? 12.662 12.907 -19.530 1.00 96.19 174 ARG A N 1
ATOM 1452 C CA . ARG A 1 174 ? 13.313 13.279 -20.791 1.00 96.19 174 ARG A CA 1
ATOM 1453 C C . ARG A 1 174 ? 14.817 12.998 -20.745 1.00 96.19 174 ARG A C 1
ATOM 1455 O O . ARG A 1 174 ? 15.334 12.390 -21.682 1.00 96.19 174 ARG A O 1
ATOM 1462 N N . ILE A 1 175 ? 15.507 13.371 -19.666 1.00 96.69 175 ILE A N 1
ATOM 1463 C CA . ILE A 1 175 ? 16.945 13.123 -19.484 1.00 96.69 175 ILE A CA 1
ATOM 1464 C C . ILE A 1 175 ? 17.247 11.622 -19.536 1.00 96.69 175 ILE A C 1
ATOM 1466 O O . ILE A 1 175 ? 18.079 11.201 -20.343 1.00 96.69 175 ILE A O 1
ATOM 1470 N N . ILE A 1 176 ? 16.552 10.799 -18.742 1.00 96.62 176 ILE A N 1
ATOM 1471 C CA . ILE A 1 176 ? 16.819 9.351 -18.717 1.00 96.62 176 ILE A CA 1
ATOM 1472 C C . ILE A 1 176 ? 16.475 8.681 -20.052 1.00 96.62 176 ILE A C 1
ATOM 1474 O O . ILE A 1 176 ? 17.179 7.763 -20.470 1.00 96.62 176 ILE A O 1
ATOM 1478 N N . SER A 1 177 ? 15.437 9.155 -20.752 1.00 95.25 177 SER A N 1
ATOM 1479 C CA . SER A 1 177 ? 15.027 8.605 -22.047 1.00 95.25 177 SER A CA 1
ATOM 1480 C C . SER A 1 177 ? 16.028 8.914 -23.162 1.00 95.25 177 SER A C 1
ATOM 1482 O O . SER A 1 177 ? 16.216 8.095 -24.057 1.00 95.25 177 SER A O 1
ATOM 1484 N N . HIS A 1 178 ? 16.708 10.062 -23.106 1.00 96.25 178 HIS A N 1
ATOM 1485 C CA . HIS A 1 178 ? 17.768 10.397 -24.056 1.00 96.25 178 HIS A CA 1
ATOM 1486 C C . HIS A 1 178 ? 19.094 9.723 -23.710 1.00 96.25 178 HIS A C 1
ATOM 1488 O O . HIS A 1 178 ? 19.819 9.298 -24.608 1.00 96.25 178 HIS A O 1
ATOM 1494 N N . LYS A 1 179 ? 19.420 9.622 -22.417 1.00 96.50 179 LYS A N 1
ATOM 1495 C CA . LYS A 1 179 ? 20.704 9.085 -21.957 1.00 96.50 179 LYS A CA 1
ATOM 1496 C C . LYS A 1 179 ? 20.764 7.557 -22.007 1.00 96.50 179 LYS A C 1
ATOM 1498 O O . LYS A 1 179 ? 21.833 7.007 -22.261 1.00 96.50 179 LYS A O 1
ATOM 1503 N N . TYR A 1 180 ? 19.641 6.868 -21.792 1.00 94.50 180 TYR A N 1
ATOM 1504 C CA . TYR A 1 180 ? 19.597 5.408 -21.713 1.00 94.50 180 TYR A CA 1
ATOM 1505 C C . TYR A 1 180 ? 18.568 4.786 -22.659 1.00 94.50 180 TYR A C 1
ATOM 1507 O O . TYR A 1 180 ? 17.466 5.307 -22.823 1.00 94.50 180 TYR A O 1
ATOM 1515 N N . PRO A 1 181 ? 18.851 3.590 -23.205 1.00 91.88 181 PRO A N 1
ATOM 1516 C CA . PRO A 1 181 ? 17.914 2.908 -24.091 1.00 91.88 181 PRO A CA 1
ATOM 1517 C C . PRO A 1 181 ? 16.713 2.292 -23.352 1.00 91.88 181 PRO A C 1
ATOM 1519 O O . PRO A 1 181 ? 15.703 1.998 -23.986 1.00 91.88 181 PRO A O 1
ATOM 1522 N N . TYR A 1 182 ? 16.803 2.076 -22.032 1.00 92.81 182 TYR A N 1
ATOM 1523 C CA . TYR A 1 182 ? 15.861 1.234 -21.279 1.00 92.81 182 TYR A CA 1
ATOM 1524 C C . TYR A 1 182 ? 14.456 1.832 -21.166 1.00 92.81 182 TYR A C 1
ATOM 1526 O O . TYR A 1 182 ? 13.483 1.117 -21.387 1.00 92.81 182 TYR A O 1
ATOM 1534 N N . TRP A 1 183 ? 14.337 3.142 -20.920 1.00 91.69 183 TRP A N 1
ATOM 1535 C CA . TRP A 1 183 ? 13.037 3.825 -20.930 1.00 91.69 183 TRP A CA 1
ATOM 1536 C C . TRP A 1 183 ? 12.335 3.646 -22.279 1.00 91.69 183 TRP A C 1
ATOM 1538 O O . TRP A 1 183 ? 11.212 3.154 -22.357 1.00 91.69 183 TRP A O 1
ATOM 1548 N N . ASN A 1 184 ? 13.050 3.942 -23.366 1.00 86.50 184 ASN A N 1
ATOM 1549 C CA . ASN A 1 184 ? 12.545 3.835 -24.734 1.00 86.50 184 ASN A CA 1
ATOM 1550 C C . ASN A 1 184 ? 12.389 2.396 -25.228 1.00 86.50 184 ASN A C 1
ATOM 1552 O O . ASN A 1 184 ? 11.931 2.206 -26.352 1.00 86.50 184 ASN A O 1
ATOM 1556 N N . ARG A 1 185 ? 12.787 1.385 -24.450 1.00 85.62 185 ARG A N 1
ATOM 1557 C CA . ARG A 1 185 ? 12.609 -0.040 -24.765 1.00 85.62 185 ARG A CA 1
ATOM 1558 C C . ARG A 1 185 ? 11.285 -0.572 -24.235 1.00 85.62 185 ARG A C 1
ATOM 1560 O O . ARG A 1 185 ? 10.685 -1.425 -24.875 1.00 85.62 185 ARG A O 1
ATOM 1567 N N . SER A 1 186 ? 10.819 -0.074 -23.098 1.00 82.00 186 SER A N 1
ATOM 1568 C CA . SER A 1 186 ? 9.580 -0.525 -22.453 1.00 82.00 186 SER A CA 1
ATOM 1569 C C . SER A 1 186 ? 8.487 0.538 -22.443 1.00 82.00 186 SER A C 1
ATOM 1571 O O . SER A 1 186 ? 7.347 0.225 -22.125 1.00 82.00 186 SER A O 1
ATOM 1573 N N . ILE A 1 187 ? 8.814 1.783 -22.803 1.00 84.69 187 ILE A N 1
ATOM 1574 C CA . ILE A 1 187 ? 7.935 2.948 -22.638 1.00 84.69 187 ILE A CA 1
ATOM 1575 C C . ILE A 1 187 ? 7.489 3.077 -21.171 1.00 84.69 187 ILE A C 1
ATOM 1577 O O . ILE A 1 187 ? 6.317 3.291 -20.863 1.00 84.69 187 ILE A O 1
ATOM 1581 N N . GLY A 1 188 ? 8.431 2.856 -20.253 1.00 86.88 188 GLY A N 1
ATOM 1582 C CA . GLY A 1 188 ? 8.214 2.955 -18.814 1.00 86.88 188 GLY A CA 1
ATOM 1583 C C . GLY A 1 188 ? 7.589 1.723 -18.151 1.00 86.88 188 GLY A C 1
ATOM 1584 O O . GLY A 1 188 ? 7.459 1.726 -16.938 1.00 86.88 188 GLY A O 1
ATOM 1585 N N . VAL A 1 189 ? 7.202 0.662 -18.876 1.00 86.25 189 VAL A N 1
ATOM 1586 C CA . VAL A 1 189 ? 6.511 -0.512 -18.280 1.00 86.25 189 VAL A CA 1
ATOM 1587 C C . VAL A 1 189 ? 7.354 -1.239 -17.223 1.00 86.25 189 VAL A C 1
ATOM 1589 O O . VAL A 1 189 ? 6.809 -1.749 -16.246 1.00 86.25 189 VAL A O 1
ATOM 1592 N N . ASP A 1 190 ? 8.675 -1.304 -17.409 1.00 92.75 190 ASP A N 1
ATOM 1593 C CA . ASP A 1 190 ? 9.615 -1.895 -16.445 1.00 92.75 190 ASP A CA 1
ATOM 1594 C C . ASP A 1 190 ? 10.232 -0.848 -15.499 1.00 92.75 190 ASP A C 1
ATOM 1596 O O . ASP A 1 190 ? 11.188 -1.144 -14.783 1.00 92.75 190 ASP A O 1
ATOM 1600 N N . HIS A 1 191 ? 9.659 0.356 -15.445 1.00 97.38 191 HIS A N 1
ATOM 1601 C CA . HIS A 1 191 ? 10.074 1.432 -14.551 1.00 97.38 191 HIS A CA 1
ATOM 1602 C C . HIS A 1 191 ? 9.138 1.547 -13.361 1.00 97.38 191 HIS A C 1
ATOM 1604 O O . HIS A 1 191 ? 7.951 1.225 -13.450 1.00 97.38 191 HIS A O 1
ATOM 1610 N N . PHE A 1 192 ? 9.658 2.048 -12.245 1.00 98.12 192 PHE A N 1
ATOM 1611 C CA . PHE A 1 192 ? 8.826 2.390 -11.105 1.00 98.12 192 PHE A CA 1
ATOM 1612 C C . PHE A 1 192 ? 9.263 3.673 -10.410 1.00 98.12 192 PHE A C 1
ATOM 1614 O O . PHE A 1 192 ? 10.436 4.046 -10.418 1.00 98.12 192 PHE A O 1
ATOM 1621 N N . MET A 1 193 ? 8.286 4.324 -9.789 1.00 97.38 193 MET A N 1
ATOM 1622 C CA . MET A 1 193 ? 8.475 5.427 -8.849 1.00 97.38 193 MET A CA 1
ATOM 1623 C C . MET A 1 193 ? 7.811 5.073 -7.524 1.00 97.38 193 MET A C 1
ATOM 1625 O O . MET A 1 193 ? 6.923 4.215 -7.483 1.00 97.38 193 MET A O 1
ATOM 1629 N N . LEU A 1 194 ? 8.238 5.735 -6.454 1.00 97.19 194 LEU A N 1
ATOM 1630 C CA . LEU A 1 194 ? 7.658 5.569 -5.132 1.00 97.19 194 LEU A CA 1
ATOM 1631 C C . LEU A 1 194 ? 7.309 6.930 -4.550 1.00 97.19 194 LEU A C 1
ATOM 1633 O O . LEU A 1 194 ? 8.130 7.841 -4.603 1.00 97.19 194 LEU A O 1
ATOM 1637 N N . SER A 1 195 ? 6.112 7.060 -3.977 1.00 95.81 195 SER A N 1
ATOM 1638 C CA . SER A 1 195 ? 5.807 8.217 -3.149 1.00 95.81 195 SER A CA 1
ATOM 1639 C C . SER A 1 195 ? 4.818 7.954 -2.024 1.00 95.81 195 SER A C 1
ATOM 1641 O O . SER A 1 195 ? 3.833 7.231 -2.201 1.00 95.81 195 SER A O 1
ATOM 1643 N N . CYS A 1 196 ? 5.051 8.611 -0.885 1.00 93.44 196 CYS A N 1
ATOM 1644 C CA . CYS A 1 196 ? 4.094 8.639 0.219 1.00 93.44 196 CYS A CA 1
ATOM 1645 C C . CYS A 1 196 ? 3.282 9.922 0.360 1.00 93.44 196 CYS A C 1
ATOM 1647 O O . CYS A 1 196 ? 2.373 9.971 1.180 1.00 93.44 196 CYS A O 1
ATOM 1649 N N . HIS A 1 197 ? 3.531 10.924 -0.479 1.00 92.50 197 HIS A N 1
ATOM 1650 C CA . HIS A 1 197 ? 2.706 12.125 -0.510 1.00 92.50 197 HIS A CA 1
ATOM 1651 C C . HIS A 1 197 ? 1.391 11.869 -1.268 1.00 92.50 197 HIS A C 1
ATOM 1653 O O . HIS A 1 197 ? 1.362 11.144 -2.268 1.00 92.50 197 HIS A O 1
ATOM 1659 N N . ASP A 1 198 ? 0.307 12.543 -0.878 1.00 88.06 198 ASP A N 1
ATOM 1660 C CA . ASP A 1 198 ? -0.988 12.499 -1.584 1.00 88.06 198 ASP A CA 1
ATOM 1661 C C . ASP A 1 198 ? -0.909 12.981 -3.048 1.00 88.06 198 ASP A C 1
ATOM 1663 O O . ASP A 1 198 ? -1.745 12.618 -3.875 1.00 88.06 198 ASP A O 1
ATOM 1667 N N . TRP A 1 199 ? 0.138 13.732 -3.410 1.00 91.19 199 TRP A N 1
ATOM 1668 C CA . TRP A 1 199 ? 0.412 14.192 -4.771 1.00 91.19 199 TRP A CA 1
ATOM 1669 C C . TRP A 1 199 ? 1.201 13.178 -5.603 1.00 91.19 199 TRP A C 1
ATOM 1671 O O . TRP A 1 199 ? 1.431 13.443 -6.779 1.00 91.19 199 TRP A O 1
ATOM 1681 N N . GLY A 1 200 ? 1.561 12.008 -5.066 1.00 92.75 200 GLY A N 1
ATOM 1682 C CA . GLY A 1 200 ? 2.209 10.927 -5.817 1.00 92.75 200 GLY A CA 1
ATOM 1683 C C . GLY A 1 200 ? 1.493 10.572 -7.133 1.00 92.75 200 GLY A C 1
ATOM 1684 O O . GLY A 1 200 ? 2.115 10.656 -8.198 1.00 92.75 200 GLY A O 1
ATOM 1685 N N . PRO A 1 201 ? 0.170 10.288 -7.127 1.00 91.25 201 PRO A N 1
ATOM 1686 C CA . PRO A 1 201 ? -0.597 10.093 -8.359 1.00 91.25 201 PRO A CA 1
ATOM 1687 C C . PRO A 1 201 ? -0.489 11.290 -9.312 1.00 91.25 201 PRO A C 1
ATOM 1689 O O . PRO A 1 201 ? -0.299 11.123 -10.518 1.00 91.25 201 PRO A O 1
ATOM 1692 N N . ARG A 1 202 ? -0.560 12.513 -8.773 1.00 89.88 202 ARG A N 1
ATOM 1693 C CA . ARG A 1 202 ? -0.498 13.754 -9.551 1.00 89.88 202 ARG A CA 1
ATOM 1694 C C . ARG A 1 202 ? 0.874 13.983 -10.184 1.00 89.88 202 ARG A C 1
ATOM 1696 O O . ARG A 1 202 ? 0.922 14.448 -11.315 1.00 89.88 202 ARG A O 1
ATOM 1703 N N . ALA A 1 203 ? 1.961 13.658 -9.492 1.00 92.00 203 ALA A N 1
ATOM 1704 C CA . ALA A 1 203 ? 3.322 13.806 -10.000 1.00 92.00 203 ALA A CA 1
ATOM 1705 C C . ALA A 1 203 ? 3.520 13.002 -11.288 1.00 92.00 203 ALA A C 1
ATOM 1707 O O . ALA A 1 203 ? 4.098 13.493 -12.252 1.00 92.00 203 ALA A O 1
ATOM 1708 N N . THR A 1 204 ? 2.939 11.802 -11.339 1.00 91.62 204 THR A N 1
ATOM 1709 C CA . THR A 1 204 ? 2.991 10.958 -12.538 1.00 91.62 204 THR A CA 1
ATOM 1710 C C . THR A 1 204 ? 2.060 11.423 -13.659 1.00 91.62 204 THR A C 1
ATOM 1712 O O . THR A 1 204 ? 2.323 11.112 -14.810 1.00 91.62 204 THR A O 1
ATOM 1715 N N . TRP A 1 205 ? 1.003 12.195 -13.366 1.00 87.50 205 TRP A N 1
ATOM 1716 C CA . TRP A 1 205 ? -0.033 12.586 -14.340 1.00 87.50 205 TRP A CA 1
ATOM 1717 C C . TRP A 1 205 ? 0.522 13.334 -15.559 1.00 87.50 205 TRP A C 1
ATOM 1719 O O . TRP A 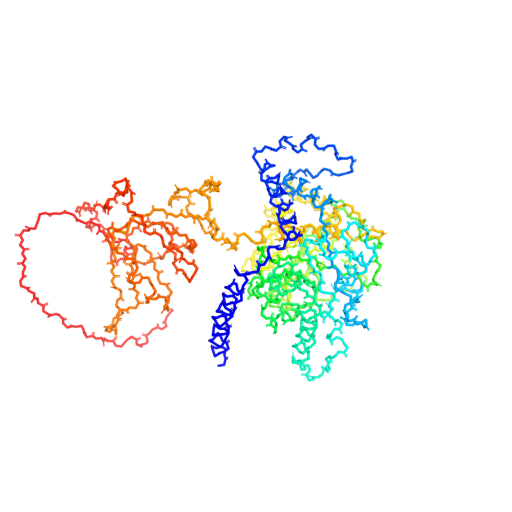1 205 ? 0.001 13.196 -16.663 1.00 87.50 205 TRP A O 1
ATOM 1729 N N . TYR A 1 206 ? 1.569 14.134 -15.360 1.00 86.25 206 TYR A N 1
ATOM 1730 C CA . TYR A 1 206 ? 2.141 14.986 -16.404 1.00 86.25 206 TYR A CA 1
ATOM 1731 C C . TYR A 1 206 ? 3.004 14.226 -17.419 1.00 86.25 206 TYR A C 1
ATOM 1733 O O . TYR A 1 206 ? 3.243 14.723 -18.515 1.00 86.25 206 TYR A O 1
ATOM 1741 N N . VAL A 1 207 ? 3.433 13.007 -17.083 1.00 89.38 207 VAL A N 1
ATOM 1742 C CA . VAL A 1 207 ? 4.167 12.116 -17.983 1.00 89.38 207 VAL A CA 1
ATOM 1743 C C . VAL A 1 207 ? 3.317 10.872 -18.184 1.00 89.38 207 VAL A C 1
ATOM 1745 O O . VAL A 1 207 ? 3.250 9.996 -17.325 1.00 89.38 207 VAL A O 1
ATOM 1748 N N . LYS A 1 208 ? 2.622 10.790 -19.315 1.00 83.88 208 LYS A N 1
ATOM 1749 C CA . LYS A 1 208 ? 1.579 9.779 -19.517 1.00 83.88 208 LYS A CA 1
ATOM 1750 C C . LYS A 1 208 ? 2.111 8.347 -19.432 1.00 83.88 208 LYS A C 1
ATOM 1752 O O . LYS A 1 208 ? 1.448 7.485 -18.865 1.00 83.88 208 LYS A O 1
ATOM 1757 N N . GLU A 1 209 ? 3.316 8.104 -19.928 1.00 85.19 209 GLU A N 1
ATOM 1758 C CA . GLU A 1 209 ? 4.015 6.823 -19.831 1.00 85.19 209 GLU A CA 1
ATOM 1759 C C . GLU A 1 209 ? 4.274 6.449 -18.362 1.00 85.19 209 GLU A C 1
ATOM 1761 O O . GLU A 1 209 ? 4.037 5.317 -17.945 1.00 85.19 209 GLU A O 1
ATOM 1766 N N . LEU A 1 210 ? 4.671 7.419 -17.536 1.00 88.19 210 LEU A N 1
ATOM 1767 C CA . LEU A 1 210 ? 4.850 7.223 -16.097 1.00 88.19 210 LEU A CA 1
ATOM 1768 C C . LEU A 1 210 ? 3.508 6.976 -15.383 1.00 88.19 210 LEU A C 1
ATOM 1770 O O . LEU A 1 210 ? 3.437 6.193 -14.438 1.00 88.19 210 LEU A O 1
ATOM 1774 N N . TYR A 1 211 ? 2.432 7.621 -15.835 1.00 86.75 211 TYR A N 1
ATOM 1775 C CA . TYR A 1 211 ? 1.098 7.459 -15.259 1.00 86.75 211 TYR A CA 1
ATOM 1776 C C . TYR A 1 211 ? 0.481 6.085 -15.568 1.00 86.75 211 TYR A C 1
ATOM 1778 O O . TYR A 1 211 ? 0.035 5.372 -14.660 1.00 86.75 211 TYR A O 1
ATOM 1786 N N . TYR A 1 212 ? 0.456 5.711 -16.851 1.00 81.94 212 TYR A N 1
ATOM 1787 C CA . TYR A 1 212 ? -0.288 4.557 -17.358 1.00 81.94 212 TYR A CA 1
ATOM 1788 C C . TYR A 1 212 ? 0.543 3.279 -17.459 1.00 81.94 212 TYR A C 1
ATOM 1790 O O . TYR A 1 212 ? -0.018 2.199 -17.274 1.00 81.94 212 TYR A O 1
ATOM 1798 N N . ASN A 1 213 ? 1.855 3.373 -17.696 1.00 85.25 213 ASN A N 1
ATOM 1799 C CA . ASN A 1 213 ? 2.686 2.198 -17.971 1.00 85.25 213 ASN A CA 1
ATOM 1800 C C . ASN A 1 213 ? 3.531 1.796 -16.768 1.00 85.25 213 ASN A C 1
ATOM 1802 O O . ASN A 1 213 ? 3.520 0.626 -16.388 1.00 85.25 213 ASN A O 1
ATOM 1806 N N . ALA A 1 214 ? 4.231 2.756 -16.165 1.00 91.62 214 ALA A N 1
ATOM 1807 C CA . ALA A 1 214 ? 5.145 2.483 -15.063 1.00 91.62 214 ALA A CA 1
ATOM 1808 C C . ALA A 1 214 ? 4.428 2.009 -13.800 1.00 91.62 214 ALA A C 1
ATOM 1810 O O . ALA A 1 214 ? 3.270 2.346 -13.543 1.00 91.62 214 ALA A O 1
ATOM 1811 N N . ILE A 1 215 ? 5.141 1.241 -12.986 1.00 96.69 215 ILE A N 1
ATOM 1812 C CA . ILE A 1 215 ? 4.674 0.790 -11.679 1.00 96.69 215 ILE A CA 1
ATOM 1813 C C . ILE A 1 215 ? 4.719 1.992 -10.732 1.00 96.69 215 ILE A C 1
ATOM 1815 O O . ILE A 1 215 ? 5.784 2.552 -10.474 1.00 96.69 215 ILE A O 1
ATOM 1819 N N . ARG A 1 216 ? 3.574 2.404 -10.185 1.00 97.44 216 ARG A N 1
ATOM 1820 C CA . ARG A 1 216 ? 3.548 3.452 -9.158 1.00 97.44 216 ARG A CA 1
ATOM 1821 C C . ARG A 1 216 ? 3.418 2.792 -7.800 1.00 97.44 216 ARG A C 1
ATOM 1823 O O . ARG A 1 216 ? 2.468 2.052 -7.554 1.00 97.44 216 ARG A O 1
ATOM 1830 N N . VAL A 1 217 ? 4.381 3.045 -6.930 1.00 98.31 217 VAL A N 1
ATOM 1831 C CA . VAL A 1 217 ? 4.362 2.574 -5.550 1.00 98.31 217 VAL A CA 1
ATOM 1832 C C . VAL A 1 217 ? 3.877 3.726 -4.682 1.00 98.31 217 VAL A C 1
ATOM 1834 O O . VAL A 1 217 ? 4.572 4.726 -4.545 1.00 98.31 217 VAL A O 1
ATOM 1837 N N . LEU A 1 218 ? 2.653 3.647 -4.166 1.00 97.69 218 LEU A N 1
ATOM 1838 C CA . LEU A 1 218 ? 1.969 4.812 -3.601 1.00 97.69 218 LEU A CA 1
ATOM 1839 C C . LEU A 1 218 ? 1.413 4.517 -2.211 1.00 97.69 218 LEU A C 1
ATOM 1841 O O . LEU A 1 218 ? 0.722 3.512 -2.035 1.00 97.69 218 LEU A O 1
ATOM 1845 N N . CYS A 1 219 ? 1.633 5.428 -1.256 1.00 95.94 219 CYS A N 1
ATOM 1846 C CA . CYS A 1 219 ? 0.863 5.414 -0.009 1.00 95.94 219 CYS A CA 1
ATOM 1847 C C . CYS A 1 219 ? -0.624 5.729 -0.293 1.00 95.94 219 CYS A C 1
ATOM 1849 O O . CYS A 1 219 ? -1.513 4.980 0.118 1.00 95.94 219 CYS A O 1
ATOM 1851 N N . ASN A 1 220 ? -0.910 6.776 -1.086 1.00 94.50 220 ASN A N 1
ATOM 1852 C CA . ASN A 1 220 ? -2.267 7.133 -1.532 1.00 94.50 220 ASN A CA 1
ATOM 1853 C C . ASN A 1 220 ? -2.784 6.189 -2.647 1.00 94.50 220 ASN A C 1
ATOM 1855 O O . ASN A 1 220 ? -2.895 6.564 -3.816 1.00 94.50 220 ASN A O 1
ATOM 1859 N N . ALA A 1 221 ? -3.080 4.935 -2.292 1.00 95.00 221 ALA A N 1
ATOM 1860 C CA . ALA A 1 221 ? -3.522 3.886 -3.215 1.00 95.00 221 ALA A CA 1
ATOM 1861 C C . ALA A 1 221 ? -5.043 3.904 -3.478 1.00 95.00 221 ALA A C 1
ATOM 1863 O O . ALA A 1 221 ? -5.769 2.962 -3.148 1.00 95.00 221 ALA A O 1
ATOM 1864 N N . ASN A 1 222 ? -5.540 5.006 -4.044 1.00 91.88 222 ASN A N 1
ATOM 1865 C CA . ASN A 1 222 ? -6.966 5.242 -4.271 1.00 91.88 222 ASN A CA 1
ATOM 1866 C C . ASN A 1 222 ? -7.407 4.856 -5.695 1.00 91.88 222 ASN A C 1
ATOM 1868 O O . ASN A 1 222 ? -7.044 5.515 -6.673 1.00 91.88 222 ASN A O 1
ATOM 1872 N N . THR A 1 223 ? -8.253 3.831 -5.833 1.00 87.56 223 THR A N 1
ATOM 1873 C CA . THR A 1 223 ? -8.755 3.380 -7.151 1.00 87.56 223 THR A CA 1
ATOM 1874 C C . THR A 1 223 ? -9.620 4.423 -7.858 1.00 87.56 223 THR A C 1
ATOM 1876 O O . THR A 1 223 ? -9.640 4.464 -9.086 1.00 87.56 223 THR A O 1
ATOM 1879 N N . SER A 1 224 ? -10.255 5.343 -7.121 1.00 85.12 224 SER A N 1
ATOM 1880 C CA . SER A 1 224 ? -10.982 6.465 -7.739 1.00 85.12 224 SER A CA 1
ATOM 1881 C C . SER A 1 224 ? -10.066 7.558 -8.308 1.00 85.12 224 SER A C 1
ATOM 1883 O O . SER A 1 224 ? -10.517 8.403 -9.079 1.00 85.12 224 SER A O 1
ATOM 1885 N N . GLU A 1 225 ? -8.769 7.510 -7.991 1.00 84.81 225 GLU A N 1
ATOM 1886 C CA . GLU A 1 225 ? -7.710 8.357 -8.557 1.00 84.81 225 GLU A CA 1
ATOM 1887 C C . GLU A 1 225 ? -6.828 7.574 -9.547 1.00 84.81 225 GLU A C 1
ATOM 1889 O O . GLU A 1 225 ? -5.659 7.900 -9.765 1.00 84.81 225 GLU A O 1
ATOM 1894 N N . TYR A 1 226 ? -7.415 6.554 -10.183 1.00 83.31 226 TYR A N 1
ATOM 1895 C CA . TYR A 1 226 ? -6.789 5.668 -11.169 1.00 83.31 226 TYR A CA 1
ATOM 1896 C C . TYR A 1 226 ? -5.622 4.837 -10.630 1.00 83.31 226 TYR A C 1
ATOM 1898 O O . TYR A 1 226 ? -4.794 4.378 -11.419 1.00 83.31 226 TYR A O 1
ATOM 1906 N N . PHE A 1 227 ? -5.528 4.611 -9.317 1.00 88.31 227 PHE A N 1
ATOM 1907 C CA . PHE A 1 227 ? -4.658 3.556 -8.802 1.00 88.31 227 PHE A CA 1
ATOM 1908 C C . PHE A 1 227 ? -5.133 2.203 -9.350 1.00 88.31 227 PHE A C 1
ATOM 1910 O O . PHE A 1 227 ? -6.290 1.824 -9.165 1.00 88.31 227 PHE A O 1
ATOM 1917 N N . ASN A 1 228 ? -4.254 1.464 -10.022 1.00 86.12 228 ASN A N 1
ATOM 1918 C CA . ASN A 1 228 ? -4.576 0.170 -10.608 1.00 86.12 228 ASN A CA 1
ATOM 1919 C C . ASN A 1 228 ? -3.833 -0.935 -9.845 1.00 86.12 228 ASN A C 1
ATOM 1921 O O . ASN A 1 228 ? -2.645 -1.117 -10.094 1.00 86.12 228 ASN A O 1
ATOM 1925 N N . PRO A 1 229 ? -4.492 -1.744 -8.995 1.00 84.44 229 PRO A N 1
ATOM 1926 C CA . PRO A 1 229 ? -3.814 -2.751 -8.171 1.00 84.44 229 PRO A CA 1
ATOM 1927 C C . PRO A 1 229 ? -3.067 -3.831 -8.971 1.00 84.44 229 PRO A C 1
ATOM 1929 O O . PRO A 1 229 ? -2.178 -4.483 -8.428 1.00 84.44 229 PRO A O 1
ATOM 1932 N N . LYS A 1 230 ? -3.383 -4.007 -10.265 1.00 79.75 230 LYS A N 1
ATOM 1933 C CA . LYS A 1 230 ? -2.675 -4.939 -11.163 1.00 79.75 230 LYS A CA 1
ATOM 1934 C C . LYS A 1 230 ? -1.329 -4.387 -11.660 1.00 79.75 230 LYS A C 1
ATOM 1936 O O . LYS A 1 230 ? -0.488 -5.174 -12.084 1.00 79.75 230 LYS A O 1
ATOM 1941 N N . LYS A 1 231 ? -1.155 -3.061 -11.654 1.00 86.81 231 LYS A N 1
ATOM 1942 C CA . LYS A 1 231 ? 0.024 -2.337 -12.168 1.00 86.81 231 LYS A CA 1
ATOM 1943 C C . LYS A 1 231 ? 0.809 -1.633 -11.067 1.00 86.81 231 LYS A C 1
ATOM 1945 O O . LYS A 1 231 ? 2.028 -1.592 -11.112 1.00 86.81 231 LYS A O 1
ATOM 1950 N N . ASP A 1 232 ? 0.099 -1.044 -10.120 1.00 95.12 232 ASP A N 1
ATOM 1951 C CA . ASP A 1 232 ? 0.609 -0.224 -9.031 1.00 95.12 232 ASP A CA 1
ATOM 1952 C C . ASP A 1 232 ? 0.683 -1.047 -7.744 1.00 95.12 232 ASP A C 1
ATOM 1954 O O . ASP A 1 232 ? -0.011 -2.060 -7.602 1.00 95.12 232 ASP A O 1
ATOM 1958 N N . ALA A 1 233 ? 1.519 -0.616 -6.803 1.00 96.81 233 ALA A N 1
ATOM 1959 C CA . ALA A 1 233 ? 1.672 -1.247 -5.497 1.00 96.81 233 ALA A CA 1
ATOM 1960 C C . ALA A 1 233 ? 1.289 -0.270 -4.383 1.00 96.81 233 ALA A C 1
ATOM 1962 O O . ALA A 1 233 ? 1.698 0.890 -4.393 1.00 96.81 233 ALA A O 1
ATOM 1963 N N . SER A 1 234 ? 0.497 -0.749 -3.423 1.00 97.31 234 SER A N 1
ATOM 1964 C CA . SER A 1 234 ? 0.139 0.029 -2.237 1.00 97.31 234 SER A CA 1
ATOM 1965 C C . SER A 1 234 ? 1.264 -0.069 -1.212 1.00 97.31 234 SER A C 1
ATOM 1967 O O . SER A 1 234 ? 1.739 -1.170 -0.918 1.00 97.31 234 SER A O 1
ATOM 1969 N N . PHE A 1 235 ? 1.696 1.074 -0.692 1.00 96.31 235 PHE A N 1
ATOM 1970 C CA . PHE A 1 235 ? 2.792 1.188 0.265 1.00 96.31 235 PHE A CA 1
ATOM 1971 C C . PHE A 1 235 ? 2.246 1.670 1.618 1.00 96.31 235 PHE A C 1
ATOM 1973 O O . PHE A 1 235 ? 1.388 2.553 1.632 1.00 96.31 235 PHE A O 1
ATOM 1980 N N . PRO A 1 236 ? 2.644 1.086 2.765 1.00 95.56 236 PRO A N 1
ATOM 1981 C CA . PRO A 1 236 ? 2.115 1.533 4.042 1.00 95.56 236 PRO A CA 1
ATOM 1982 C C . PRO A 1 236 ? 2.701 2.888 4.432 1.00 95.56 236 PRO A C 1
ATOM 1984 O O . PRO A 1 236 ? 3.904 3.120 4.339 1.00 95.56 236 PRO A O 1
ATOM 1987 N N . GLU A 1 237 ? 1.834 3.756 4.934 1.00 93.19 237 GLU A N 1
ATOM 1988 C CA . GLU A 1 237 ? 2.229 5.004 5.571 1.00 93.19 237 GLU A CA 1
ATOM 1989 C C . GLU A 1 237 ? 2.613 4.712 7.026 1.00 93.19 237 GLU A C 1
ATOM 1991 O O . GLU A 1 237 ? 1.811 4.163 7.783 1.00 93.19 237 GLU A O 1
ATOM 1996 N N . ILE A 1 238 ? 3.844 5.041 7.421 1.00 94.12 238 ILE A N 1
ATOM 1997 C CA . ILE A 1 238 ? 4.339 4.839 8.788 1.00 94.12 238 ILE A CA 1
ATOM 1998 C C . ILE A 1 238 ? 4.779 6.190 9.329 1.00 94.12 238 ILE A C 1
ATOM 2000 O O . ILE A 1 238 ? 5.620 6.867 8.742 1.00 94.12 238 ILE A O 1
ATOM 2004 N N . ASN A 1 239 ? 4.194 6.595 10.452 1.00 92.25 239 ASN A N 1
ATOM 2005 C CA . ASN A 1 239 ? 4.489 7.875 11.076 1.00 92.25 239 ASN A CA 1
ATOM 2006 C C . ASN A 1 239 ? 5.667 7.754 12.052 1.00 92.25 239 ASN A C 1
ATOM 2008 O O . ASN A 1 239 ? 5.477 7.477 13.236 1.00 92.25 239 ASN A O 1
ATOM 2012 N N . LEU A 1 240 ? 6.888 7.981 11.565 1.00 89.69 240 LEU A N 1
ATOM 2013 C CA . LEU A 1 240 ? 8.085 8.027 12.409 1.00 89.69 240 LEU A CA 1
ATOM 2014 C C . LEU A 1 240 ? 8.325 9.455 12.901 1.00 89.69 240 LEU A C 1
ATOM 2016 O O . LEU A 1 240 ? 9.094 10.199 12.300 1.00 89.69 240 LEU A O 1
ATOM 2020 N N . ILE A 1 241 ? 7.662 9.853 13.989 1.00 83.62 241 ILE A N 1
ATOM 2021 C CA . ILE A 1 241 ? 7.638 11.245 14.491 1.00 83.62 241 ILE A CA 1
ATOM 2022 C C . ILE A 1 241 ? 9.045 11.873 14.555 1.00 83.62 241 ILE A C 1
ATOM 2024 O O . ILE A 1 241 ? 9.273 12.958 14.027 1.00 83.62 241 ILE A O 1
ATOM 2028 N N . THR A 1 242 ? 10.010 11.182 15.164 1.00 82.50 242 THR A N 1
ATOM 2029 C CA . THR A 1 242 ? 11.401 11.657 15.305 1.00 82.50 242 THR A CA 1
ATOM 2030 C C . THR A 1 242 ? 12.337 11.125 14.215 1.00 82.50 242 THR A C 1
ATOM 2032 O O . THR A 1 242 ? 13.455 11.627 14.067 1.00 82.50 242 THR A O 1
ATOM 2035 N N . GLY A 1 243 ? 11.875 10.151 13.424 1.00 82.38 243 GLY A N 1
ATOM 2036 C CA . GLY A 1 243 ? 12.681 9.319 12.525 1.00 82.38 243 GLY A CA 1
ATOM 2037 C C . GLY A 1 243 ? 13.307 8.094 13.191 1.00 82.38 243 GLY A C 1
ATOM 2038 O O . GLY A 1 243 ? 13.998 7.326 12.529 1.00 82.38 243 GLY A O 1
ATOM 2039 N N . GLU A 1 244 ? 13.079 7.898 14.488 1.00 83.81 244 GLU A N 1
ATOM 2040 C CA . GLU A 1 244 ? 13.577 6.732 15.211 1.00 83.81 244 GLU A CA 1
ATOM 2041 C C . GLU A 1 244 ? 12.714 5.497 14.928 1.00 83.81 244 GLU A C 1
ATOM 2043 O O . GLU A 1 244 ? 11.486 5.560 14.936 1.00 83.81 244 GLU A O 1
ATOM 2048 N N . ILE A 1 245 ? 13.374 4.358 14.714 1.00 84.00 245 ILE A N 1
ATOM 2049 C CA . ILE A 1 245 ? 12.740 3.059 14.425 1.00 84.00 245 ILE A CA 1
ATOM 2050 C C . ILE A 1 245 ? 12.767 2.103 15.630 1.00 84.00 245 ILE A C 1
ATOM 2052 O O . ILE A 1 245 ? 12.488 0.912 15.500 1.00 84.00 245 ILE A O 1
ATOM 2056 N N . VAL A 1 246 ? 13.136 2.603 16.813 1.00 76.81 246 VAL A N 1
ATOM 2057 C CA . VAL A 1 246 ? 13.213 1.812 18.049 1.00 76.81 246 VAL A CA 1
ATOM 2058 C C . VAL A 1 246 ? 11.865 1.774 18.763 1.00 76.81 246 VAL A C 1
ATOM 2060 O O . VAL A 1 246 ? 11.107 2.738 18.728 1.00 76.81 246 VAL A O 1
ATOM 2063 N N . ASN A 1 247 ? 11.573 0.660 19.442 1.00 74.31 247 ASN A N 1
ATOM 2064 C CA . ASN A 1 247 ? 10.371 0.484 20.270 1.00 74.31 247 ASN A CA 1
ATOM 2065 C C . ASN A 1 247 ? 9.039 0.757 19.541 1.00 74.31 247 ASN A C 1
ATOM 2067 O O . ASN A 1 247 ? 8.061 1.165 20.166 1.00 74.31 247 ASN A O 1
ATOM 2071 N N . LEU A 1 248 ? 8.988 0.509 18.225 1.00 80.00 248 LEU A N 1
ATOM 2072 C CA . LEU A 1 248 ? 7.760 0.642 17.429 1.00 80.00 248 LEU A CA 1
ATOM 2073 C C . LEU A 1 248 ? 6.659 -0.308 17.916 1.00 80.00 248 LEU A C 1
ATOM 2075 O O . LEU A 1 248 ? 5.483 0.033 17.874 1.00 80.00 248 LEU A O 1
ATOM 2079 N N . THR A 1 249 ? 7.054 -1.479 18.412 1.00 81.31 249 THR A N 1
ATOM 2080 C CA . THR A 1 249 ? 6.182 -2.503 18.992 1.00 81.31 249 THR A CA 1
ATOM 2081 C C . THR A 1 249 ? 6.542 -2.751 20.452 1.00 81.31 249 THR A C 1
ATOM 2083 O O . THR A 1 249 ? 7.684 -2.545 20.862 1.00 81.31 249 THR A O 1
ATOM 2086 N N . GLY A 1 250 ? 5.585 -3.266 21.225 1.00 66.75 250 GLY A N 1
ATOM 2087 C CA . GLY A 1 250 ? 5.791 -3.660 22.619 1.00 66.75 250 GLY A CA 1
ATOM 2088 C C . GLY A 1 250 ? 4.892 -2.913 23.604 1.00 66.75 250 GLY A C 1
ATOM 2089 O O . GLY A 1 250 ? 4.335 -1.849 23.312 1.00 66.75 250 GLY A O 1
ATOM 2090 N N . ASN A 1 251 ? 4.746 -3.493 24.797 1.00 73.38 251 ASN A N 1
ATOM 2091 C CA . ASN A 1 251 ? 3.877 -3.021 25.883 1.00 73.38 251 ASN A CA 1
ATOM 2092 C C . ASN A 1 251 ? 2.377 -3.021 25.532 1.00 73.38 251 ASN A C 1
ATOM 2094 O O . ASN A 1 251 ? 1.635 -2.166 26.011 1.00 73.38 251 ASN A O 1
ATOM 2098 N N . ALA A 1 252 ? 1.930 -3.930 24.662 1.00 80.75 252 ALA A N 1
ATOM 2099 C CA . ALA A 1 252 ? 0.508 -4.146 24.428 1.00 80.75 252 ALA A CA 1
ATOM 2100 C C . ALA A 1 252 ? -0.139 -4.812 25.651 1.00 80.75 252 ALA A C 1
ATOM 2102 O O . ALA A 1 252 ? 0.466 -5.666 26.301 1.00 80.75 252 ALA A O 1
ATOM 2103 N N . LEU A 1 253 ? -1.370 -4.412 25.966 1.00 86.44 253 LEU A N 1
ATOM 2104 C CA . LEU A 1 253 ? -2.115 -4.986 27.081 1.00 86.44 253 LEU A CA 1
ATOM 2105 C C . LEU A 1 253 ? -2.728 -6.337 26.686 1.00 86.44 253 LEU A C 1
ATOM 2107 O O . LEU A 1 253 ? -3.149 -6.500 25.527 1.00 86.44 253 LEU A O 1
ATOM 2111 N N . PRO A 1 254 ? -2.822 -7.293 27.631 1.00 89.50 254 PRO A N 1
ATOM 2112 C CA . PRO A 1 254 ? -3.528 -8.540 27.385 1.00 89.50 254 PRO A CA 1
ATOM 2113 C C . PRO A 1 254 ? -5.008 -8.260 27.066 1.00 89.50 254 PRO A C 1
ATOM 2115 O O . PRO A 1 254 ? -5.543 -7.218 27.454 1.00 89.50 254 PRO A O 1
ATOM 2118 N N . PRO A 1 255 ? -5.701 -9.175 26.363 1.00 89.50 255 PRO A N 1
ATOM 2119 C CA . PRO A 1 255 ? -7.080 -8.953 25.922 1.00 89.50 255 PRO A CA 1
ATOM 2120 C C . PRO A 1 255 ? -8.052 -8.572 27.048 1.00 89.50 255 PRO A C 1
ATOM 2122 O O . PRO A 1 255 ? -8.959 -7.775 26.813 1.00 89.50 255 PRO A O 1
ATOM 2125 N N . SER A 1 256 ? -7.843 -9.114 28.254 1.00 90.31 256 SER A N 1
ATOM 2126 C CA . SER A 1 256 ? -8.640 -8.853 29.462 1.00 90.31 256 SER A CA 1
ATOM 2127 C C . SER A 1 256 ? -8.556 -7.409 29.954 1.00 90.31 256 SER A C 1
ATOM 2129 O O . SER A 1 256 ? -9.513 -6.901 30.530 1.00 90.31 256 SER A O 1
ATOM 2131 N N . ASP A 1 257 ? -7.433 -6.739 29.695 1.00 92.94 257 ASP A N 1
ATOM 2132 C CA . ASP A 1 257 ? -7.121 -5.420 30.253 1.00 92.94 257 ASP A CA 1
ATOM 2133 C C . ASP A 1 257 ? -7.478 -4.291 29.269 1.00 92.94 257 ASP A C 1
ATOM 2135 O O . ASP A 1 257 ? -7.296 -3.103 29.551 1.00 92.94 257 ASP A O 1
ATOM 2139 N N . ARG A 1 258 ? -8.016 -4.652 28.095 1.00 94.31 258 ARG A N 1
ATOM 2140 C CA . ARG A 1 258 ? -8.492 -3.721 27.066 1.00 94.31 258 ARG A CA 1
ATOM 2141 C C . ARG A 1 258 ? -9.919 -3.278 27.368 1.00 94.31 258 ARG A C 1
ATOM 2143 O O . ARG A 1 258 ? -10.891 -3.892 26.922 1.00 94.31 258 ARG A O 1
ATOM 2150 N N . SER A 1 259 ? -10.025 -2.208 28.151 1.00 94.38 259 SER A N 1
ATOM 2151 C CA . SER A 1 259 ? -11.287 -1.669 28.668 1.00 94.38 259 SER A CA 1
ATOM 2152 C C . SER A 1 259 ? -12.071 -0.797 27.682 1.00 94.38 259 SER A C 1
ATOM 2154 O O . SER A 1 259 ? -13.255 -0.558 27.909 1.00 94.38 259 SER A O 1
ATOM 2156 N N . VAL A 1 260 ? -11.453 -0.329 26.592 1.00 96.88 260 VAL A N 1
ATOM 2157 C CA . VAL A 1 260 ? -12.113 0.508 25.576 1.00 96.88 260 VAL A CA 1
ATOM 2158 C C . VAL A 1 260 ? -12.534 -0.363 24.392 1.00 96.88 260 VAL A C 1
ATOM 2160 O O . VAL A 1 260 ? -11.724 -1.116 23.851 1.00 96.88 260 VAL A O 1
ATOM 2163 N N . LEU A 1 261 ? -13.797 -0.273 23.957 1.00 98.19 261 LEU A N 1
ATOM 2164 C CA . LEU A 1 261 ? -14.263 -1.045 22.801 1.00 98.19 261 LEU A CA 1
ATOM 2165 C C . LEU A 1 261 ? -13.607 -0.525 21.522 1.00 98.19 261 LEU A C 1
ATOM 2167 O O . LEU A 1 261 ? -12.966 -1.299 20.815 1.00 98.19 261 LEU A O 1
ATOM 2171 N N . ALA A 1 262 ? -13.754 0.769 21.234 1.00 98.44 262 ALA A N 1
ATOM 2172 C CA . ALA A 1 262 ? -13.182 1.375 20.040 1.00 98.44 262 ALA A CA 1
ATOM 2173 C C . ALA A 1 262 ? -12.613 2.768 20.301 1.00 98.44 262 ALA A C 1
ATOM 2175 O O . ALA A 1 262 ? -13.196 3.544 21.056 1.00 98.44 262 ALA A O 1
ATOM 2176 N N . PHE A 1 263 ? -11.507 3.101 19.636 1.00 98.19 263 PHE A N 1
ATOM 2177 C CA . PHE A 1 263 ? -10.830 4.383 19.817 1.00 98.19 263 PHE A CA 1
ATOM 2178 C C . PHE A 1 263 ? -10.473 5.073 18.501 1.00 98.19 263 PHE A C 1
ATOM 2180 O O . PHE A 1 263 ? -10.022 4.441 17.542 1.00 98.19 263 PHE A O 1
ATOM 2187 N N . PHE A 1 264 ? -10.632 6.398 18.493 1.00 97.56 264 PHE A N 1
ATOM 2188 C CA . PHE A 1 264 ? -10.084 7.301 17.487 1.00 97.56 264 PHE A CA 1
ATOM 2189 C C . PHE A 1 264 ? -9.625 8.613 18.128 1.00 97.56 264 PHE A C 1
ATOM 2191 O O . PHE A 1 264 ? -10.362 9.222 18.902 1.00 97.56 264 PHE A O 1
ATOM 2198 N N . ALA A 1 265 ? -8.462 9.123 17.718 1.00 95.06 265 ALA A N 1
ATOM 2199 C CA . ALA A 1 265 ? -8.105 10.520 17.946 1.00 95.06 265 ALA A CA 1
ATOM 2200 C C . ALA A 1 265 ? -7.526 11.163 16.682 1.00 95.06 265 ALA A C 1
ATOM 2202 O O . ALA A 1 265 ? -6.664 10.573 16.022 1.00 95.06 265 ALA A O 1
ATOM 2203 N N . GLY A 1 266 ? -7.977 12.369 16.331 1.00 92.38 266 GLY A N 1
ATOM 2204 C CA . GLY A 1 266 ? -7.468 13.109 15.176 1.00 92.38 266 GLY A CA 1
ATOM 2205 C C . GLY A 1 266 ? -8.351 14.273 14.729 1.00 92.38 266 GLY A C 1
ATOM 2206 O O . GLY A 1 266 ? -9.466 14.446 15.197 1.00 92.38 266 GLY A O 1
ATOM 2207 N N . ASN A 1 267 ? -7.859 15.057 13.770 1.00 87.75 267 ASN A N 1
ATOM 2208 C CA . ASN A 1 267 ? -8.548 16.259 13.298 1.00 87.75 267 ASN A CA 1
ATOM 2209 C C . ASN A 1 267 ? -9.874 15.930 12.573 1.00 87.75 267 ASN A C 1
ATOM 2211 O O . ASN A 1 267 ? -9.873 15.186 11.584 1.00 87.75 267 ASN A O 1
ATOM 2215 N N . LEU A 1 268 ? -10.971 16.528 13.055 1.00 87.75 268 LEU A N 1
ATOM 2216 C CA . LEU A 1 268 ? -12.330 16.458 12.503 1.00 87.75 268 LEU A CA 1
ATOM 2217 C C . LEU A 1 268 ? -12.396 16.883 11.030 1.00 87.75 268 LEU A C 1
ATOM 2219 O O . LEU A 1 268 ? -13.074 16.243 10.228 1.00 87.75 268 LEU A O 1
ATOM 2223 N N . TYR A 1 269 ? -11.702 17.966 10.680 1.00 86.00 269 TYR A N 1
ATOM 2224 C CA . TYR A 1 269 ? -11.763 18.609 9.364 1.00 86.00 269 TYR A CA 1
ATOM 2225 C C . TYR A 1 269 ? -10.915 17.900 8.305 1.00 86.00 269 TYR A C 1
ATOM 2227 O O . TYR A 1 269 ? -10.870 18.324 7.153 1.00 86.00 269 TYR A O 1
ATOM 2235 N N . HIS A 1 270 ? -10.240 16.815 8.679 1.00 83.81 270 HIS A N 1
ATOM 2236 C CA . HIS A 1 270 ? -9.359 16.077 7.792 1.00 83.81 270 HIS A CA 1
ATOM 2237 C C . HIS A 1 270 ? -10.126 14.982 7.037 1.00 83.81 270 HIS A C 1
ATOM 2239 O O . HIS A 1 270 ? -10.016 13.798 7.357 1.00 83.81 270 HIS A O 1
ATOM 2245 N N . GLY A 1 271 ? -10.907 15.386 6.033 1.00 85.62 271 GLY A N 1
ATOM 2246 C CA . GLY A 1 271 ? -11.700 14.490 5.185 1.00 85.62 271 GLY A CA 1
ATOM 2247 C C . GLY A 1 271 ? -13.148 14.268 5.648 1.00 85.62 271 GLY A C 1
ATOM 2248 O O . GLY A 1 271 ? -13.503 14.408 6.818 1.00 85.62 271 GLY A O 1
ATOM 2249 N N . LYS A 1 272 ? -14.020 13.895 4.701 1.00 90.44 272 LYS A N 1
ATOM 2250 C CA . LYS A 1 272 ? -15.477 13.779 4.928 1.00 90.44 272 LYS A CA 1
ATOM 2251 C C . LYS A 1 272 ? -15.861 12.629 5.863 1.00 90.44 272 LYS A C 1
ATOM 2253 O O . LYS A 1 272 ? -16.841 12.740 6.594 1.00 90.44 272 LYS A O 1
ATOM 2258 N N . ILE A 1 273 ? -15.102 11.531 5.842 1.00 92.94 273 ILE A N 1
ATOM 2259 C CA . ILE A 1 273 ? -15.386 10.347 6.665 1.00 92.94 273 ILE A CA 1
ATOM 2260 C C . ILE A 1 273 ? -15.179 10.665 8.147 1.00 92.94 273 ILE A C 1
ATOM 2262 O O . ILE A 1 273 ? -16.009 10.282 8.969 1.00 92.94 273 ILE A O 1
ATOM 2266 N N . ARG A 1 274 ? -14.133 11.428 8.497 1.00 94.38 274 ARG A N 1
ATOM 2267 C CA . ARG A 1 274 ? -13.906 11.860 9.883 1.00 94.38 274 ARG A CA 1
ATOM 2268 C C . ARG A 1 274 ? -15.047 12.741 10.375 1.00 94.38 274 ARG A C 1
ATOM 2270 O O . ARG A 1 274 ? -15.610 12.445 11.420 1.00 94.38 274 ARG A O 1
ATOM 2277 N N . ALA A 1 275 ? -15.483 13.728 9.595 1.00 93.75 275 ALA A N 1
ATOM 2278 C CA . ALA A 1 275 ? -16.638 14.550 9.964 1.00 93.75 275 ALA A CA 1
ATOM 2279 C C . ALA A 1 275 ? -17.892 13.709 10.292 1.00 93.75 275 ALA A C 1
ATOM 2281 O O . ALA A 1 275 ? -18.570 13.971 11.287 1.00 93.75 275 ALA A O 1
ATOM 2282 N N . LEU A 1 276 ? -18.171 12.662 9.505 1.00 94.81 276 LEU A N 1
ATOM 2283 C CA . LEU A 1 276 ? -19.263 11.722 9.783 1.00 94.81 276 LEU A CA 1
ATOM 2284 C C . LEU A 1 276 ? -19.017 10.907 11.059 1.00 94.81 276 LEU A C 1
ATOM 2286 O O . LEU A 1 276 ? -19.911 10.812 11.897 1.00 94.81 276 LEU A O 1
ATOM 2290 N N . LEU A 1 277 ? -17.812 10.364 11.243 1.00 96.38 277 LEU A N 1
ATOM 2291 C CA . LEU A 1 277 ? -17.451 9.598 12.436 1.00 96.38 277 LEU A CA 1
ATOM 2292 C C . LEU A 1 277 ? -17.680 10.416 13.719 1.00 96.38 277 LEU A C 1
ATOM 2294 O O . LEU A 1 277 ? -18.354 9.952 14.637 1.00 96.38 277 LEU A O 1
ATOM 2298 N N . PHE A 1 278 ? -17.193 11.658 13.755 1.00 96.06 278 PHE A N 1
ATOM 2299 C CA . PHE A 1 278 ? -17.409 12.566 14.883 1.00 96.06 278 PHE A CA 1
ATOM 2300 C C . PHE A 1 278 ? -18.886 12.896 15.079 1.00 96.06 278 PHE A C 1
ATOM 2302 O O . PHE A 1 278 ? -19.377 12.833 16.205 1.00 96.06 278 PHE A O 1
ATOM 2309 N N . LYS A 1 279 ? -19.615 13.193 13.994 1.00 95.50 279 LYS A N 1
ATOM 2310 C CA . LYS A 1 279 ? -21.059 13.453 14.051 1.00 95.50 279 LYS A CA 1
ATOM 2311 C C . LYS A 1 279 ? -21.813 12.296 14.704 1.00 95.50 279 LYS A C 1
ATOM 2313 O O . LYS A 1 279 ? -22.791 12.550 15.406 1.00 95.50 279 LYS A O 1
ATOM 2318 N N . HIS A 1 280 ? -21.403 11.052 14.468 1.00 95.75 280 HIS A N 1
ATOM 2319 C CA . HIS A 1 280 ? -22.093 9.876 14.990 1.00 95.75 280 HIS A CA 1
ATOM 2320 C C . HIS A 1 280 ? -21.659 9.467 16.396 1.00 95.75 280 HIS A C 1
ATOM 2322 O O . HIS A 1 280 ? -22.526 9.017 17.136 1.00 95.75 280 HIS A O 1
ATOM 2328 N N . TRP A 1 281 ? -20.397 9.663 16.788 1.00 96.94 281 TRP A N 1
ATOM 2329 C CA . TRP A 1 281 ? -19.849 9.002 17.982 1.00 96.94 281 TRP A CA 1
ATOM 2330 C C . TRP A 1 281 ? -19.119 9.907 18.983 1.00 96.94 281 TRP A C 1
ATOM 2332 O O . TRP A 1 281 ? -18.921 9.479 20.117 1.00 96.94 281 TRP A O 1
ATOM 2342 N N . LYS A 1 282 ? -18.744 11.146 18.629 1.00 95.62 282 LYS A N 1
ATOM 2343 C CA . LYS A 1 282 ? -18.057 12.053 19.571 1.00 95.62 282 LYS A CA 1
ATOM 2344 C C . LYS A 1 282 ? -18.963 12.358 20.766 1.00 95.62 282 LYS A C 1
ATOM 2346 O O . LYS A 1 282 ? -20.063 12.865 20.566 1.00 95.62 282 LYS A O 1
ATOM 2351 N N . ASP A 1 283 ? -18.494 12.054 21.975 1.00 93.88 283 ASP A N 1
ATOM 2352 C CA . ASP A 1 283 ? -19.189 12.309 23.246 1.00 93.88 283 ASP A CA 1
ATOM 2353 C C . ASP A 1 283 ? -20.579 11.643 23.366 1.00 93.88 283 ASP A C 1
ATOM 2355 O O . ASP A 1 283 ? -21.426 12.097 24.134 1.00 93.88 283 ASP A O 1
ATOM 2359 N N . LYS A 1 284 ? -20.840 10.564 22.607 1.00 95.19 284 LYS A N 1
ATOM 2360 C CA . LYS A 1 284 ? -22.150 9.875 22.597 1.00 95.19 284 LYS A CA 1
ATOM 2361 C C . LYS A 1 284 ? -22.164 8.492 23.227 1.00 95.19 284 LYS A C 1
ATOM 2363 O O . LYS A 1 284 ? -23.240 7.982 23.525 1.00 95.19 284 LYS A O 1
ATOM 2368 N N . ASP A 1 285 ? -21.004 7.873 23.410 1.00 95.88 285 ASP A N 1
ATOM 2369 C CA . ASP A 1 285 ? -20.896 6.529 23.965 1.00 95.88 285 ASP A CA 1
ATOM 2370 C C . ASP A 1 285 ? -19.618 6.403 24.800 1.00 95.88 285 ASP A C 1
ATOM 2372 O O . ASP A 1 285 ? -18.575 6.943 24.441 1.00 95.88 285 ASP A O 1
ATOM 2376 N N . LYS A 1 286 ? -19.696 5.699 25.930 1.00 94.56 286 LYS A N 1
ATOM 2377 C CA . LYS A 1 286 ? -18.559 5.512 26.844 1.00 94.56 286 LYS A CA 1
ATOM 2378 C C . LYS A 1 286 ? -17.556 4.458 26.353 1.00 94.56 286 LYS A C 1
ATOM 2380 O O . LYS A 1 286 ? -16.386 4.506 26.731 1.00 94.56 286 LYS A O 1
ATOM 2385 N N . ASP A 1 287 ? -18.016 3.514 25.529 1.00 96.06 287 ASP A N 1
ATOM 2386 C CA . ASP A 1 287 ? -17.221 2.388 25.038 1.00 96.06 287 ASP A CA 1
ATOM 2387 C C . ASP A 1 287 ? -16.518 2.744 23.713 1.00 96.06 287 ASP A C 1
ATOM 2389 O O . ASP A 1 287 ? -15.454 2.199 23.412 1.00 96.06 287 ASP A O 1
ATOM 2393 N N . ILE A 1 288 ? -17.088 3.676 22.934 1.00 97.81 288 ILE A N 1
ATOM 2394 C CA . ILE A 1 288 ? -16.492 4.226 21.706 1.00 97.81 288 ILE A CA 1
ATOM 2395 C C . ILE A 1 288 ? -15.962 5.631 21.980 1.00 97.81 288 ILE A C 1
ATOM 2397 O O . ILE A 1 288 ? -16.716 6.600 22.017 1.00 97.81 288 ILE A O 1
ATOM 2401 N N . GLN A 1 289 ? -14.646 5.748 22.130 1.00 97.25 289 GLN A N 1
ATOM 2402 C CA . GLN A 1 289 ? -13.998 6.994 22.518 1.00 97.25 289 GLN A CA 1
ATOM 2403 C C . GLN A 1 289 ? -13.395 7.713 21.311 1.00 97.25 289 GLN A C 1
ATOM 2405 O O . GLN A 1 289 ? -12.470 7.214 20.664 1.00 97.25 289 GLN A O 1
ATOM 2410 N N . ILE A 1 290 ? -13.921 8.903 21.013 1.00 96.81 290 ILE A N 1
ATOM 2411 C CA . ILE A 1 290 ? -13.510 9.719 19.867 1.00 96.81 290 ILE A CA 1
ATOM 2412 C C . ILE A 1 290 ? -13.071 11.099 20.334 1.00 96.81 290 ILE A C 1
ATOM 2414 O O . ILE A 1 290 ? -13.871 11.859 20.874 1.00 96.81 290 ILE A O 1
ATOM 2418 N N . TYR A 1 291 ? -11.820 11.448 20.043 1.00 95.56 291 TYR A N 1
ATOM 2419 C CA . TYR A 1 291 ? -11.229 12.725 20.424 1.00 95.56 291 TYR A CA 1
ATOM 2420 C C . TYR A 1 291 ? -10.743 13.512 19.211 1.00 95.56 291 TYR A C 1
ATOM 2422 O O . TYR A 1 291 ? -10.113 12.982 18.301 1.00 95.56 291 TYR A O 1
ATOM 2430 N N . GLU A 1 292 ? -10.983 14.818 19.212 1.00 92.56 292 GLU A N 1
ATOM 2431 C CA . GLU A 1 292 ? -10.350 15.707 18.231 1.00 92.56 292 GLU A CA 1
ATOM 2432 C C . GLU A 1 292 ? -8.897 15.989 18.623 1.00 92.56 292 GLU A C 1
ATOM 2434 O O . GLU A 1 292 ? -7.968 15.826 17.833 1.00 92.56 292 GLU A O 1
ATOM 2439 N N . LYS A 1 293 ? -8.718 16.328 19.900 1.00 90.69 293 LYS A N 1
ATOM 2440 C CA . LYS A 1 293 ? -7.444 16.440 20.598 1.00 90.69 293 LYS A CA 1
ATOM 2441 C C . LYS A 1 293 ? -7.586 15.694 21.920 1.00 90.69 293 LYS A C 1
ATOM 2443 O O . LYS A 1 293 ? -8.609 15.836 22.590 1.00 90.69 293 LYS A O 1
ATOM 2448 N N . LEU A 1 294 ? -6.590 14.884 22.266 1.00 92.62 294 LEU A N 1
ATOM 2449 C CA . LEU A 1 294 ? -6.594 14.180 23.544 1.00 92.62 294 LEU A CA 1
ATOM 2450 C C . LEU A 1 294 ? -6.451 15.177 24.707 1.00 92.62 294 LEU A C 1
ATOM 2452 O O . LEU A 1 294 ? -5.706 16.154 24.566 1.00 92.62 294 LEU A O 1
ATOM 2456 N N . PRO A 1 295 ? -7.145 14.943 25.835 1.00 92.00 295 PRO A N 1
ATOM 2457 C CA . PRO A 1 295 ? -6.922 15.685 27.071 1.00 92.00 295 PRO A CA 1
ATOM 2458 C C . PRO A 1 295 ? -5.466 15.605 27.544 1.00 92.00 295 PRO A C 1
ATOM 2460 O O . PRO A 1 295 ? -4.749 14.647 27.248 1.00 92.00 295 PRO A O 1
ATOM 2463 N N . GLU A 1 296 ? -5.040 16.609 28.308 1.00 91.06 296 GLU A N 1
ATOM 2464 C CA . GLU A 1 296 ? -3.712 16.624 28.919 1.00 91.06 296 GLU A CA 1
ATOM 2465 C C . GLU A 1 296 ? -3.522 15.418 29.857 1.00 91.06 296 GLU A C 1
ATOM 2467 O O . GLU A 1 296 ? -4.448 15.005 30.554 1.00 91.06 296 GLU A O 1
ATOM 2472 N N . GLY A 1 297 ? -2.332 14.812 29.831 1.00 90.19 297 GLY A N 1
ATOM 2473 C CA . GLY A 1 297 ? -2.014 13.610 30.611 1.00 90.19 297 GLY A CA 1
ATOM 2474 C C . GLY A 1 297 ? -2.496 12.282 30.009 1.00 90.19 297 GLY A C 1
ATOM 2475 O O . GLY A 1 297 ? -2.139 11.228 30.531 1.00 90.19 297 GLY A O 1
ATOM 2476 N N . ILE A 1 298 ? -3.252 12.293 28.901 1.00 92.12 298 ILE A N 1
ATOM 2477 C CA . ILE A 1 298 ? -3.680 11.069 28.206 1.00 92.12 298 ILE A CA 1
ATOM 2478 C C . ILE A 1 298 ? -2.769 10.785 27.007 1.00 92.12 298 ILE A C 1
ATOM 2480 O O . ILE A 1 298 ? -2.713 11.547 26.042 1.00 92.12 298 ILE A O 1
ATOM 2484 N N . SER A 1 299 ? -2.083 9.642 27.044 1.00 93.25 299 SER A N 1
ATOM 2485 C CA . SER A 1 299 ? -1.220 9.170 25.957 1.00 93.25 299 SER A CA 1
ATOM 2486 C C . SER A 1 299 ? -2.031 8.529 24.827 1.00 93.25 299 SER A C 1
ATOM 2488 O O . SER A 1 299 ? -2.813 7.605 25.049 1.00 93.25 299 SER A O 1
ATOM 2490 N N . TYR A 1 300 ? -1.799 8.976 23.588 1.00 93.31 300 TYR A N 1
ATOM 2491 C CA . TYR A 1 300 ? -2.393 8.379 22.384 1.00 93.31 300 TYR A CA 1
ATOM 2492 C C . TYR A 1 300 ? -2.057 6.891 22.251 1.00 93.31 300 TYR A C 1
ATOM 2494 O O . TYR A 1 300 ? -2.938 6.073 21.993 1.00 93.31 300 TYR A O 1
ATOM 2502 N N . ASN A 1 301 ? -0.788 6.540 22.472 1.00 91.69 301 ASN A N 1
ATOM 2503 C CA . ASN A 1 301 ? -0.310 5.167 22.360 1.00 91.69 301 ASN A CA 1
ATOM 2504 C C . ASN A 1 301 ? -0.983 4.259 23.405 1.00 91.69 301 ASN A C 1
ATOM 2506 O O . ASN A 1 301 ? -1.428 3.160 23.074 1.00 91.69 301 ASN A O 1
ATOM 2510 N N . ASP A 1 302 ? -1.150 4.755 24.634 1.00 92.56 302 ASP A N 1
ATOM 2511 C CA . ASP A 1 302 ? -1.814 4.007 25.706 1.00 92.56 302 ASP A CA 1
ATOM 2512 C C . ASP A 1 302 ? -3.297 3.796 25.403 1.00 92.56 302 ASP A C 1
ATOM 2514 O O . ASP A 1 302 ? -3.832 2.722 25.668 1.00 92.56 302 ASP A O 1
ATOM 2518 N N . MET A 1 303 ? -3.965 4.793 24.815 1.00 95.56 303 MET A N 1
ATOM 2519 C CA . MET A 1 303 ? -5.361 4.659 24.396 1.00 95.56 303 MET A CA 1
ATOM 2520 C C . MET A 1 303 ? -5.534 3.599 23.308 1.00 95.56 303 MET A C 1
ATOM 2522 O O . MET A 1 303 ? -6.447 2.779 23.408 1.00 95.56 303 MET A O 1
ATOM 2526 N N . MET A 1 304 ? -4.641 3.546 22.314 1.00 95.62 304 MET A N 1
ATOM 2527 C CA . MET A 1 304 ? -4.666 2.474 21.310 1.00 95.62 304 MET A CA 1
ATOM 2528 C C . MET A 1 304 ? -4.463 1.096 21.954 1.00 95.62 304 MET A C 1
ATOM 2530 O O . MET A 1 304 ? -5.211 0.167 21.665 1.00 95.62 304 MET A O 1
ATOM 2534 N N . LYS A 1 305 ? -3.507 0.969 22.882 1.00 94.50 305 LYS A N 1
ATOM 2535 C CA . LYS A 1 305 ? -3.214 -0.290 23.594 1.00 94.50 305 LYS A CA 1
ATOM 2536 C C . LYS A 1 305 ? -4.333 -0.748 24.530 1.00 94.50 305 LYS A C 1
ATOM 2538 O O . LYS A 1 305 ? -4.512 -1.947 24.709 1.00 94.50 305 LYS A O 1
ATOM 2543 N N . LYS A 1 306 ? -5.087 0.186 25.116 1.00 95.44 306 LYS A N 1
ATOM 2544 C CA . LYS A 1 306 ? -6.280 -0.083 25.943 1.00 95.44 306 LYS A CA 1
ATOM 2545 C C . LYS A 1 306 ? -7.524 -0.422 25.123 1.00 95.44 306 LYS A C 1
ATOM 2547 O O . LYS A 1 306 ? -8.528 -0.840 25.700 1.00 95.44 306 LYS A O 1
ATOM 2552 N N . SER A 1 307 ? -7.473 -0.241 23.807 1.00 97.75 307 SER A N 1
ATOM 2553 C CA . SER A 1 307 ? -8.619 -0.439 22.925 1.00 97.75 307 SER A CA 1
ATOM 2554 C C . SER A 1 307 ? -8.623 -1.825 22.298 1.00 97.75 307 SER A C 1
ATOM 2556 O O . SER A 1 307 ? -7.574 -2.358 21.935 1.00 97.75 307 SER A O 1
ATOM 2558 N N . LYS A 1 308 ? -9.811 -2.415 22.145 1.00 98.19 308 LYS A N 1
ATOM 2559 C CA . LYS A 1 308 ? -9.989 -3.651 21.367 1.00 98.19 308 LYS A CA 1
ATOM 2560 C C . LYS A 1 308 ? -9.881 -3.368 19.869 1.00 98.19 308 LYS A C 1
ATOM 2562 O O . LYS A 1 308 ? -9.171 -4.066 19.147 1.00 98.19 308 LYS A O 1
ATOM 2567 N N . PHE A 1 309 ? -10.551 -2.307 19.428 1.00 98.62 309 PHE A N 1
ATOM 2568 C CA . PHE A 1 309 ? -10.635 -1.899 18.034 1.00 98.62 309 PHE A CA 1
ATOM 2569 C C . PHE A 1 309 ? -10.101 -0.476 17.833 1.00 98.62 309 PHE A C 1
ATOM 2571 O O . PHE A 1 309 ? -10.466 0.448 18.559 1.00 98.62 309 PHE A O 1
ATOM 2578 N N . CYS A 1 310 ? -9.263 -0.267 16.821 1.00 98.50 310 CYS A N 1
ATOM 2579 C CA . CYS A 1 310 ? -8.714 1.051 16.505 1.00 98.50 310 CYS A CA 1
ATOM 2580 C C . CYS A 1 310 ? -9.292 1.528 15.184 1.00 98.50 310 CYS A C 1
ATOM 2582 O O . CYS A 1 310 ? -9.099 0.897 14.147 1.00 98.50 310 CYS A O 1
ATOM 2584 N N . LEU A 1 311 ? -10.032 2.635 15.221 1.00 98.31 311 LEU A N 1
ATOM 2585 C CA . LEU A 1 311 ? -10.713 3.143 14.039 1.00 98.31 311 LEU A CA 1
ATOM 2586 C C . LEU A 1 311 ? -9.703 3.819 13.105 1.00 98.31 311 LEU A C 1
ATOM 2588 O O . LEU A 1 311 ? -8.945 4.704 13.507 1.00 98.31 311 LEU A O 1
ATOM 2592 N N . CYS A 1 312 ? -9.732 3.439 11.833 1.00 97.06 312 CYS A N 1
ATOM 2593 C CA . CYS A 1 312 ? -8.861 3.949 10.780 1.00 97.06 312 CYS A CA 1
ATOM 2594 C C . CYS A 1 312 ? -9.693 4.609 9.661 1.00 97.06 312 CYS A C 1
ATOM 2596 O O . CYS A 1 312 ? -9.747 4.082 8.546 1.00 97.06 312 CYS A O 1
ATOM 2598 N N . PRO A 1 313 ? -10.377 5.741 9.928 1.00 96.06 313 PRO A N 1
ATOM 2599 C CA . PRO A 1 313 ? -11.081 6.489 8.895 1.00 96.06 313 PRO A CA 1
ATOM 2600 C C . PRO A 1 313 ? -10.110 7.215 7.958 1.00 96.06 313 PRO A C 1
ATOM 2602 O O . PRO A 1 313 ? -9.218 7.944 8.417 1.00 96.06 313 PRO A O 1
ATOM 2605 N N . SER A 1 314 ? -10.330 7.081 6.647 1.00 91.38 314 SER A N 1
ATOM 2606 C CA . SER A 1 314 ? -9.563 7.833 5.645 1.00 91.38 314 SER A CA 1
ATOM 2607 C C . SER A 1 314 ? -9.703 9.347 5.827 1.00 91.38 314 SER A C 1
ATOM 2609 O O . SER A 1 314 ? -10.713 9.855 6.331 1.00 91.38 314 SER A O 1
ATOM 2611 N N . GLY A 1 315 ? -8.644 10.056 5.437 1.00 87.19 315 GLY A N 1
ATOM 2612 C CA . GLY A 1 315 ? -8.509 11.500 5.540 1.00 87.19 315 GLY A CA 1
ATOM 2613 C C . GLY A 1 315 ? -8.862 12.232 4.245 1.00 87.19 315 GLY A C 1
ATOM 2614 O O . GLY A 1 315 ? -9.874 11.939 3.606 1.00 87.19 315 GLY A O 1
ATOM 2615 N N . HIS A 1 316 ? -8.034 13.220 3.885 1.00 84.31 316 HIS A N 1
ATOM 2616 C CA . HIS A 1 316 ? -8.027 13.785 2.535 1.00 84.31 316 HIS A CA 1
ATOM 2617 C C . HIS A 1 316 ? -7.506 12.761 1.522 1.00 84.31 316 HIS A C 1
ATOM 2619 O O . HIS A 1 316 ? -8.148 12.578 0.490 1.00 84.31 316 HIS A O 1
ATOM 2625 N N . GLU A 1 317 ? -6.422 12.051 1.857 1.00 86.50 317 GLU A N 1
ATOM 2626 C CA . GLU A 1 317 ? -6.042 10.813 1.179 1.00 86.50 317 GLU A CA 1
ATOM 2627 C C . GLU A 1 317 ? -6.695 9.574 1.807 1.00 86.50 317 GLU A C 1
ATOM 2629 O O . GLU A 1 317 ? -7.220 9.594 2.930 1.00 86.50 317 GLU A O 1
ATOM 2634 N N . VAL A 1 318 ? -6.668 8.469 1.058 1.00 88.12 318 VAL A N 1
ATOM 2635 C CA . VAL A 1 318 ? -7.177 7.183 1.550 1.00 88.12 318 VAL A CA 1
ATOM 2636 C C . VAL A 1 318 ? -6.231 6.506 2.542 1.00 88.12 318 VAL A C 1
ATOM 2638 O O . VAL A 1 318 ? -6.707 5.739 3.382 1.00 88.12 318 VAL A O 1
ATOM 2641 N N . ALA A 1 319 ? -4.932 6.813 2.461 1.00 88.00 319 ALA A N 1
ATOM 2642 C CA . ALA A 1 319 ? -3.905 6.306 3.360 1.00 88.00 319 ALA A CA 1
ATOM 2643 C C . ALA A 1 319 ? -4.095 6.843 4.785 1.00 88.00 319 ALA A C 1
ATOM 2645 O O . ALA A 1 319 ? -4.679 7.905 5.010 1.00 88.00 319 ALA A O 1
ATOM 2646 N N . SER A 1 320 ? -3.639 6.076 5.771 1.00 88.38 320 SER A N 1
ATOM 2647 C CA . SER A 1 320 ? -3.538 6.582 7.132 1.00 88.38 320 SER A CA 1
ATOM 2648 C C . SER A 1 320 ? -2.446 5.847 7.894 1.00 88.38 320 SER A C 1
ATOM 2650 O O . SER A 1 320 ? -2.487 4.610 7.930 1.00 88.38 320 SER A O 1
ATOM 2652 N N . PRO A 1 321 ? -1.570 6.559 8.634 1.00 92.50 321 PRO A N 1
ATOM 2653 C CA . PRO A 1 321 ? -0.572 5.900 9.470 1.00 92.50 321 PRO A CA 1
ATOM 2654 C C . PRO A 1 321 ? -1.221 5.079 10.589 1.00 92.50 321 PRO A C 1
ATOM 2656 O O . PRO A 1 321 ? -0.634 4.124 11.091 1.00 92.50 321 PRO A O 1
ATOM 2659 N N . ARG A 1 322 ? -2.481 5.393 10.926 1.00 93.69 322 ARG A N 1
ATOM 2660 C CA . ARG A 1 322 ? -3.271 4.726 11.968 1.00 93.69 322 ARG A CA 1
ATOM 2661 C C . ARG A 1 322 ? -3.417 3.231 11.755 1.00 93.69 322 ARG A C 1
ATOM 2663 O O . ARG A 1 322 ? -3.555 2.509 12.733 1.00 93.69 322 ARG A O 1
ATOM 2670 N N . ILE A 1 323 ? -3.404 2.771 10.505 1.00 95.88 323 ILE A N 1
ATOM 2671 C CA . ILE A 1 323 ? -3.490 1.340 10.202 1.00 95.88 323 ILE A CA 1
ATOM 2672 C C . ILE A 1 323 ? -2.264 0.625 10.773 1.00 95.88 323 ILE A C 1
ATOM 2674 O O . ILE A 1 323 ? -2.401 -0.383 11.462 1.00 95.88 323 ILE A O 1
ATOM 2678 N N . VAL A 1 324 ? -1.072 1.178 10.540 1.00 96.31 324 VAL A N 1
ATOM 2679 C CA . VAL A 1 324 ? 0.177 0.610 11.052 1.00 96.31 324 VAL A CA 1
ATOM 2680 C C . VAL A 1 324 ? 0.322 0.855 12.553 1.00 96.31 324 VAL A C 1
ATOM 2682 O O . VAL A 1 324 ? 0.705 -0.058 13.276 1.00 96.31 324 VAL A O 1
ATOM 2685 N N . GLU A 1 325 ? -0.064 2.033 13.053 1.00 95.62 325 GLU A N 1
ATOM 2686 C CA . GLU A 1 325 ? -0.093 2.318 14.497 1.00 95.62 325 GLU A CA 1
ATOM 2687 C C . GLU A 1 325 ? -1.004 1.333 15.256 1.00 95.62 325 GLU A C 1
ATOM 2689 O O . GLU A 1 325 ? -0.642 0.863 16.333 1.00 95.62 325 GLU A O 1
ATOM 2694 N N . ALA A 1 326 ? -2.161 0.970 14.688 1.00 97.19 326 ALA A N 1
ATOM 2695 C CA . ALA A 1 326 ? -3.069 -0.024 15.260 1.00 97.19 326 ALA A CA 1
ATOM 2696 C C . ALA A 1 326 ? -2.433 -1.415 15.283 1.00 97.19 326 ALA A C 1
ATOM 2698 O O . ALA A 1 326 ? -2.464 -2.083 16.316 1.00 97.19 326 ALA A O 1
ATOM 2699 N N . ILE A 1 327 ? -1.782 -1.811 14.186 1.00 97.38 327 ILE A N 1
ATOM 2700 C CA . ILE A 1 327 ? -1.030 -3.065 14.114 1.00 97.38 327 ILE A CA 1
ATOM 2701 C C . ILE A 1 327 ? 0.059 -3.096 15.196 1.00 97.38 327 ILE A C 1
ATOM 2703 O O . ILE A 1 327 ? 0.139 -4.067 15.944 1.00 97.38 327 ILE A O 1
ATOM 2707 N N . TYR A 1 328 ? 0.836 -2.024 15.360 1.00 95.62 328 TYR A N 1
ATOM 2708 C CA . TYR A 1 328 ? 1.883 -1.908 16.383 1.00 95.62 328 TYR A CA 1
ATOM 2709 C C . TYR A 1 328 ? 1.360 -1.910 17.825 1.00 95.62 328 TYR A C 1
ATOM 2711 O O . TYR A 1 328 ? 2.007 -2.464 18.713 1.00 95.62 328 TYR A O 1
ATOM 2719 N N . ALA A 1 329 ? 0.178 -1.341 18.062 1.00 95.38 329 ALA A N 1
ATOM 2720 C CA . ALA A 1 329 ? -0.498 -1.368 19.360 1.00 95.38 329 ALA A CA 1
ATOM 2721 C C . ALA A 1 329 ? -1.212 -2.705 19.655 1.00 95.38 329 ALA A C 1
ATOM 2723 O O . ALA A 1 329 ? -1.871 -2.839 20.694 1.00 95.38 329 ALA A O 1
ATOM 2724 N N . GLU A 1 330 ? -1.122 -3.680 18.742 1.00 96.12 330 GLU A N 1
ATOM 2725 C CA . GLU A 1 330 ? -1.906 -4.919 18.766 1.00 96.12 330 GLU A CA 1
ATOM 2726 C C . GLU A 1 330 ? -3.402 -4.624 18.934 1.00 96.12 330 GLU A C 1
ATOM 2728 O O . GLU A 1 330 ? -4.093 -5.218 19.746 1.00 96.12 330 GLU A O 1
ATOM 2733 N N . CYS A 1 331 ? -3.901 -3.612 18.239 1.00 97.31 331 CYS A N 1
ATOM 2734 C CA . CYS A 1 331 ? -5.288 -3.182 18.277 1.00 97.31 331 CYS A CA 1
ATOM 2735 C C . CYS A 1 331 ? -5.923 -3.538 16.935 1.00 97.31 331 CYS A C 1
ATOM 2737 O O . CYS A 1 331 ? -5.380 -3.166 15.894 1.00 97.31 331 CYS A O 1
ATOM 2739 N N . VAL A 1 332 ? -7.048 -4.260 16.930 1.00 98.50 332 VAL A N 1
ATOM 2740 C CA . VAL A 1 332 ? -7.653 -4.738 15.677 1.00 98.50 332 VAL A CA 1
ATOM 2741 C C . VAL A 1 332 ? -8.074 -3.530 14.825 1.00 98.50 332 VAL A C 1
ATOM 2743 O O . VAL A 1 332 ? -8.931 -2.755 15.268 1.00 98.50 332 VAL A O 1
ATOM 2746 N N . PRO A 1 333 ? -7.496 -3.324 13.623 1.00 98.44 333 PRO A N 1
ATOM 2747 C CA . PRO A 1 333 ? -7.819 -2.163 12.804 1.00 98.44 333 PRO A CA 1
ATOM 2748 C C . PRO A 1 333 ? -9.260 -2.235 12.297 1.00 98.44 333 PRO A C 1
ATOM 2750 O O . PRO A 1 333 ? -9.696 -3.265 11.779 1.00 98.44 333 PRO A O 1
ATOM 2753 N N . VAL A 1 334 ? -9.989 -1.125 12.400 1.00 98.62 334 VAL A N 1
ATOM 2754 C CA . VAL A 1 334 ? -11.319 -0.956 11.803 1.00 98.62 334 VAL A CA 1
ATOM 2755 C C . VAL A 1 334 ? -11.203 0.010 10.638 1.00 98.62 334 VAL A C 1
ATOM 2757 O O . VAL A 1 334 ? -11.063 1.220 10.816 1.00 98.62 334 VAL A O 1
ATOM 2760 N N . LEU A 1 335 ? -11.233 -0.535 9.433 1.00 97.69 335 LEU A N 1
ATOM 2761 C CA . LEU A 1 335 ? -11.002 0.182 8.192 1.00 97.69 335 LEU A CA 1
ATOM 2762 C C . LEU A 1 335 ? -12.295 0.871 7.755 1.00 97.69 335 LEU A C 1
ATOM 2764 O O . LEU A 1 335 ? -13.287 0.206 7.459 1.00 97.69 335 LEU A O 1
ATOM 2768 N N . ILE A 1 336 ? -12.275 2.205 7.719 1.00 96.12 336 ILE A N 1
ATOM 2769 C CA . ILE A 1 336 ? -13.419 3.027 7.306 1.00 96.12 336 ILE A CA 1
ATOM 2770 C C . ILE A 1 336 ? -12.962 3.899 6.136 1.00 96.12 336 ILE A C 1
ATOM 2772 O O . ILE A 1 336 ? -12.559 5.055 6.290 1.00 96.12 336 ILE A O 1
ATOM 2776 N N . SER A 1 337 ? -12.978 3.319 4.945 1.00 91.19 337 SER A N 1
ATOM 2777 C CA . SER A 1 337 ? -12.472 3.950 3.731 1.00 91.19 337 SER A CA 1
ATOM 2778 C C . SER A 1 337 ? -13.353 3.605 2.534 1.00 91.19 337 SER A C 1
ATOM 2780 O O . SER A 1 337 ? -14.180 2.696 2.577 1.00 91.19 337 SER A O 1
ATOM 2782 N N . LYS A 1 338 ? -13.194 4.361 1.447 1.00 86.94 338 LYS A N 1
ATOM 2783 C CA . LYS A 1 338 ? -13.727 3.998 0.130 1.00 86.94 338 LYS A CA 1
ATOM 2784 C C . LYS A 1 338 ? -12.556 3.880 -0.826 1.00 86.94 338 LYS A C 1
ATOM 2786 O O . LYS A 1 338 ? -11.666 4.725 -0.787 1.00 86.94 338 LYS A O 1
ATOM 2791 N N . ASN A 1 339 ? -12.590 2.878 -1.703 1.00 87.44 339 ASN A N 1
ATOM 2792 C CA . ASN A 1 339 ? -11.672 2.755 -2.840 1.00 87.44 339 ASN A CA 1
ATOM 2793 C C . ASN A 1 339 ? -10.181 2.582 -2.481 1.00 87.44 339 ASN A C 1
ATOM 2795 O O . ASN A 1 339 ? -9.341 2.665 -3.381 1.00 87.44 339 ASN A O 1
ATOM 2799 N N . TYR A 1 340 ? -9.843 2.333 -1.210 1.00 92.81 340 TYR A N 1
ATOM 2800 C CA . TYR A 1 340 ? -8.462 2.151 -0.771 1.00 92.81 340 TYR A CA 1
ATOM 2801 C C . TYR A 1 340 ? -7.978 0.725 -1.031 1.00 92.81 340 TYR A C 1
ATOM 2803 O O . TYR A 1 340 ? -8.574 -0.235 -0.545 1.00 92.81 340 TYR A O 1
ATOM 2811 N N . VAL A 1 341 ? -6.865 0.586 -1.747 1.00 94.44 341 VAL A N 1
ATOM 2812 C CA . VAL A 1 341 ? -6.145 -0.687 -1.834 1.00 94.44 341 VAL A CA 1
ATOM 2813 C C . VAL A 1 341 ? -5.158 -0.763 -0.680 1.00 94.44 341 VAL A C 1
ATOM 2815 O O . VAL A 1 341 ? -4.186 -0.012 -0.633 1.00 94.44 341 VAL A O 1
ATOM 2818 N N . LEU A 1 342 ? -5.394 -1.687 0.246 1.00 96.69 342 LEU A N 1
ATOM 2819 C CA . LEU A 1 342 ? -4.562 -1.838 1.436 1.00 96.69 342 LEU A CA 1
ATOM 2820 C C . LEU A 1 342 ? -3.154 -2.347 1.079 1.00 96.69 342 LEU A C 1
ATOM 2822 O O . LEU A 1 342 ? -3.013 -3.151 0.142 1.00 96.69 342 LEU A O 1
ATOM 2826 N N . PRO A 1 343 ? -2.120 -1.930 1.831 1.00 97.38 343 PRO A N 1
ATOM 2827 C CA . PRO A 1 343 ? -0.760 -2.412 1.642 1.00 97.38 343 PRO A CA 1
ATOM 2828 C C . PRO A 1 343 ? -0.688 -3.937 1.689 1.00 97.38 343 PRO A C 1
ATOM 2830 O O . PRO A 1 343 ? -1.359 -4.585 2.497 1.00 97.38 343 PRO A O 1
ATOM 2833 N N . PHE A 1 344 ? 0.119 -4.508 0.796 1.00 97.94 344 PHE A N 1
ATOM 2834 C CA . PHE A 1 344 ? 0.371 -5.951 0.714 1.00 97.94 344 PHE A CA 1
ATOM 2835 C C . PHE A 1 344 ? -0.882 -6.819 0.510 1.00 97.94 344 PHE A C 1
ATOM 2837 O O . PHE A 1 344 ? -0.851 -8.019 0.772 1.00 97.94 344 PHE A O 1
ATOM 2844 N N . SER A 1 345 ? -1.983 -6.251 0.012 1.00 94.69 345 SER A N 1
ATOM 2845 C CA . SER A 1 345 ? -3.242 -6.974 -0.219 1.00 94.69 345 SER A CA 1
ATOM 2846 C C . SER A 1 345 ? -3.150 -8.098 -1.258 1.00 94.69 345 SER A C 1
ATOM 2848 O O . SER A 1 345 ? -4.045 -8.938 -1.295 1.00 94.69 345 SER A O 1
ATOM 2850 N N . ASP A 1 346 ? -2.077 -8.175 -2.054 1.00 88.94 346 ASP A N 1
ATOM 2851 C CA . ASP A 1 346 ? -1.797 -9.329 -2.922 1.00 88.94 346 ASP A CA 1
ATOM 2852 C C . ASP A 1 346 ? -1.449 -10.597 -2.130 1.00 88.94 346 ASP A C 1
ATOM 2854 O O . ASP A 1 346 ? -1.655 -11.708 -2.616 1.00 88.94 346 ASP A O 1
ATOM 2858 N N . VAL A 1 347 ? -0.904 -10.436 -0.919 1.00 95.12 347 VAL A N 1
ATOM 2859 C CA . VAL A 1 347 ? -0.374 -11.537 -0.105 1.00 95.12 347 VAL A CA 1
ATOM 2860 C C . VAL A 1 347 ? -1.080 -11.662 1.238 1.00 95.12 347 VAL A C 1
ATOM 2862 O O . VAL A 1 347 ? -1.372 -12.783 1.642 1.00 95.12 347 VAL A O 1
ATOM 2865 N N . LEU A 1 348 ? -1.406 -10.551 1.904 1.00 97.19 348 LEU A N 1
ATOM 2866 C CA . LEU A 1 348 ? -2.093 -10.536 3.194 1.00 97.19 348 LEU A CA 1
ATOM 2867 C C . LEU A 1 348 ? -3.613 -10.602 3.019 1.00 97.19 348 LEU A C 1
ATOM 2869 O O . LEU A 1 348 ? -4.209 -9.881 2.213 1.00 97.19 348 LEU A O 1
ATOM 2873 N N . ASN A 1 349 ? -4.242 -11.451 3.822 1.00 96.69 349 ASN A N 1
ATOM 2874 C CA . ASN A 1 349 ? -5.685 -11.546 3.955 1.00 96.69 349 ASN A CA 1
ATOM 2875 C C . ASN A 1 349 ? -6.171 -10.565 5.032 1.00 96.69 349 ASN A C 1
ATOM 2877 O O . ASN A 1 349 ? -6.291 -10.923 6.197 1.00 96.69 349 ASN A O 1
ATOM 2881 N N . TRP A 1 350 ? -6.442 -9.316 4.651 1.00 97.00 350 TRP A N 1
ATOM 2882 C CA . TRP A 1 350 ? -6.870 -8.274 5.596 1.00 97.00 350 TRP A CA 1
ATOM 2883 C C . TRP A 1 350 ? -8.132 -8.634 6.393 1.00 97.00 350 TRP A C 1
ATOM 2885 O O . TRP A 1 350 ? -8.261 -8.214 7.543 1.00 97.00 350 TRP A O 1
ATOM 2895 N N . ASP A 1 351 ? -9.026 -9.459 5.847 1.00 96.06 351 ASP A N 1
ATOM 2896 C CA . ASP A 1 351 ? -10.274 -9.841 6.519 1.00 96.06 351 ASP A CA 1
ATOM 2897 C C . ASP A 1 351 ? -10.047 -10.779 7.718 1.00 96.06 351 ASP A C 1
ATOM 2899 O O . ASP A 1 351 ? -10.922 -10.907 8.580 1.00 96.06 351 ASP A O 1
ATOM 2903 N N . SER A 1 352 ? -8.871 -11.418 7.817 1.00 97.50 352 SER A N 1
ATOM 2904 C CA . SER A 1 352 ? -8.538 -12.292 8.948 1.00 97.50 352 SER A CA 1
ATOM 2905 C C . SER A 1 352 ? -8.021 -11.539 10.177 1.00 97.50 352 SER A C 1
ATOM 2907 O O . SER A 1 352 ? -7.997 -12.121 11.262 1.00 97.50 352 SER A O 1
ATOM 2909 N N . PHE A 1 353 ? -7.647 -10.259 10.044 1.00 98.31 353 PHE A N 1
ATOM 2910 C CA . PHE A 1 353 ? -7.070 -9.457 11.135 1.00 98.31 353 PHE A CA 1
ATOM 2911 C C . PHE A 1 353 ? -7.576 -8.011 11.221 1.00 98.31 353 PHE A C 1
ATOM 2913 O O . PHE A 1 353 ? -7.116 -7.252 12.071 1.00 98.31 353 PHE A O 1
ATOM 2920 N N . SER A 1 354 ? -8.534 -7.613 10.384 1.00 98.38 354 SER A N 1
ATOM 2921 C CA . SER A 1 354 ? -9.158 -6.286 10.423 1.00 98.38 354 SER A CA 1
ATOM 2922 C C . SER A 1 354 ? -10.673 -6.361 10.228 1.00 98.38 354 SER A C 1
ATOM 2924 O O . SER A 1 354 ? -11.213 -7.368 9.770 1.00 98.38 354 SER A O 1
ATOM 2926 N N . VAL A 1 355 ? -11.377 -5.295 10.606 1.00 98.44 355 VAL A N 1
ATOM 2927 C CA . VAL A 1 355 ? -12.822 -5.148 10.391 1.00 98.44 355 VAL A CA 1
ATOM 2928 C C . VAL A 1 355 ? -13.045 -4.062 9.349 1.00 98.44 355 VAL A C 1
ATOM 2930 O O . VAL A 1 355 ? -12.642 -2.922 9.560 1.00 98.44 355 VAL A O 1
ATOM 2933 N N . GLN A 1 356 ? -13.713 -4.377 8.244 1.00 96.44 356 GLN A N 1
ATOM 2934 C CA . GLN A 1 356 ? -14.127 -3.365 7.272 1.00 96.44 356 GLN A CA 1
ATOM 2935 C C . GLN A 1 356 ? -15.516 -2.837 7.635 1.00 96.44 356 GLN A C 1
ATOM 2937 O O . GLN A 1 356 ? -16.443 -3.620 7.841 1.00 96.44 356 GLN A O 1
ATOM 2942 N N . VAL A 1 357 ? -15.664 -1.515 7.720 1.00 96.88 357 VAL A N 1
ATOM 2943 C CA . VAL A 1 357 ? -16.949 -0.857 7.987 1.00 96.88 357 VAL A CA 1
ATOM 2944 C C . VAL A 1 357 ? -17.212 0.164 6.892 1.00 96.88 357 VAL A C 1
ATOM 2946 O O . VAL A 1 357 ? -16.448 1.114 6.703 1.00 96.88 357 VAL A O 1
ATOM 2949 N N . ALA A 1 358 ? -18.310 -0.036 6.166 1.00 94.56 358 ALA A N 1
ATOM 2950 C CA . ALA A 1 358 ? -18.751 0.900 5.147 1.00 94.56 358 ALA A CA 1
ATOM 2951 C C . ALA A 1 358 ? -19.141 2.250 5.780 1.00 94.56 358 ALA A C 1
ATOM 2953 O O . ALA A 1 358 ? -19.566 2.329 6.933 1.00 94.56 358 ALA A O 1
ATOM 2954 N N . VAL A 1 359 ? -18.963 3.346 5.038 1.00 92.38 359 VAL A N 1
ATOM 2955 C CA . VAL A 1 359 ? -19.155 4.711 5.572 1.00 92.38 359 VAL A CA 1
ATOM 2956 C C . VAL A 1 359 ? -20.605 4.967 6.007 1.00 92.38 359 VAL A C 1
ATOM 2958 O O . VAL A 1 359 ? -20.848 5.702 6.958 1.00 92.38 359 VAL A O 1
ATOM 2961 N N . ASP A 1 360 ? -21.562 4.373 5.308 1.00 94.56 360 ASP A N 1
ATOM 2962 C CA . ASP A 1 360 ? -22.996 4.386 5.602 1.00 94.56 360 ASP A CA 1
ATOM 2963 C C . ASP A 1 360 ? -23.378 3.535 6.822 1.00 94.56 360 ASP A C 1
ATOM 2965 O O . ASP A 1 360 ? -24.355 3.856 7.492 1.00 94.56 360 ASP A O 1
ATOM 2969 N N . GLU A 1 361 ? -22.557 2.548 7.188 1.00 96.56 361 GLU A N 1
ATOM 2970 C CA . GLU A 1 361 ? -22.719 1.719 8.391 1.00 96.56 361 GLU A CA 1
ATOM 2971 C C . GLU A 1 361 ? -22.109 2.346 9.658 1.00 96.56 361 GLU A C 1
ATOM 2973 O O . GLU A 1 361 ? -22.204 1.780 10.750 1.00 96.56 361 GLU A O 1
ATOM 2978 N N . LEU A 1 362 ? -21.528 3.550 9.567 1.00 96.12 362 LEU A N 1
ATOM 2979 C CA . LEU A 1 362 ? -21.026 4.289 10.732 1.00 96.12 362 LEU A CA 1
ATOM 2980 C C . LEU A 1 362 ? -22.043 4.410 11.885 1.00 96.12 362 LEU A C 1
ATOM 2982 O O . LEU A 1 362 ? -21.621 4.233 13.027 1.00 96.12 362 LEU A O 1
ATOM 2986 N N . PRO A 1 363 ? -23.350 4.666 11.665 1.00 97.06 363 PRO A N 1
ATOM 2987 C CA . PRO A 1 363 ? -24.341 4.676 12.745 1.00 97.06 363 PRO A CA 1
ATOM 2988 C C . PRO A 1 363 ? -24.466 3.332 13.484 1.00 97.06 363 PRO A C 1
ATOM 2990 O O . PRO A 1 363 ? -24.809 3.316 14.662 1.00 97.06 363 PRO A O 1
ATOM 2993 N N . ASN A 1 364 ? -24.150 2.217 12.819 1.00 97.56 364 ASN A N 1
ATOM 2994 C CA . ASN A 1 364 ? -24.231 0.859 13.360 1.00 97.56 364 ASN A CA 1
ATOM 2995 C C . ASN A 1 364 ? -22.895 0.356 13.934 1.00 97.56 364 ASN A C 1
ATOM 2997 O O . ASN A 1 364 ? -22.820 -0.792 14.375 1.00 97.56 364 ASN A O 1
ATOM 3001 N N . LEU A 1 365 ? -21.848 1.191 13.972 1.00 98.06 365 LEU A N 1
ATOM 3002 C CA . LEU A 1 365 ? -20.483 0.791 14.338 1.00 98.06 365 LEU A CA 1
ATOM 3003 C C . LEU A 1 365 ? -20.419 -0.015 15.646 1.00 98.06 365 LEU A C 1
ATOM 3005 O O . LEU A 1 365 ? -19.834 -1.095 15.664 1.00 98.06 365 LEU A O 1
ATOM 3009 N N . LYS A 1 366 ? -21.065 0.447 16.727 1.00 98.25 366 LYS A N 1
ATOM 3010 C CA . LYS A 1 366 ? -21.080 -0.292 18.003 1.00 98.25 366 LYS A CA 1
ATOM 3011 C C . LYS A 1 366 ? -21.701 -1.681 17.871 1.00 98.25 366 LYS A C 1
ATOM 3013 O O . LYS A 1 366 ? -21.134 -2.647 18.372 1.00 98.25 366 LYS A O 1
ATOM 3018 N N . LYS A 1 367 ? -22.832 -1.791 17.166 1.00 98.25 367 LYS A N 1
ATOM 3019 C CA . LYS A 1 367 ? -23.519 -3.068 16.924 1.00 98.25 367 LYS A CA 1
ATOM 3020 C C . LYS A 1 367 ? -22.626 -4.031 16.141 1.00 98.25 367 LYS A C 1
ATOM 3022 O O . LYS A 1 367 ? -22.554 -5.201 16.497 1.00 98.25 367 LYS A O 1
ATOM 3027 N N . ILE A 1 368 ? -21.928 -3.536 15.118 1.00 98.44 368 ILE A N 1
ATOM 3028 C CA . ILE A 1 368 ? -20.995 -4.332 14.310 1.00 98.44 368 ILE A CA 1
ATOM 3029 C C . ILE A 1 368 ? -19.856 -4.866 15.183 1.00 98.44 368 ILE A C 1
ATOM 3031 O O . ILE A 1 368 ? -19.605 -6.068 15.183 1.00 98.44 368 ILE A O 1
ATOM 3035 N N . LEU A 1 369 ? -19.202 -3.996 15.958 1.00 98.56 369 LEU A N 1
ATOM 3036 C CA . LEU A 1 369 ? -18.052 -4.380 16.782 1.00 98.56 369 LEU A CA 1
ATOM 3037 C C . LEU A 1 369 ? -18.440 -5.311 17.938 1.00 98.56 369 LEU A C 1
ATOM 3039 O O . LEU A 1 369 ? -17.729 -6.275 18.202 1.00 98.56 369 LEU A O 1
ATOM 3043 N N . MET A 1 370 ? -19.579 -5.072 18.595 1.00 97.94 370 MET A N 1
ATOM 3044 C CA . MET A 1 370 ? -20.095 -5.959 19.647 1.00 97.94 370 MET A CA 1
ATOM 3045 C C . MET A 1 370 ? -20.634 -7.289 19.105 1.00 97.94 370 MET A C 1
ATOM 3047 O O . MET A 1 370 ? -20.693 -8.264 19.846 1.00 97.94 370 MET A O 1
ATOM 3051 N N . GLY A 1 371 ? -21.020 -7.347 17.827 1.00 98.00 371 GLY A N 1
ATOM 3052 C CA . GLY A 1 371 ? -21.435 -8.584 17.162 1.00 98.00 371 GLY A CA 1
ATOM 3053 C C . GLY A 1 371 ? -20.279 -9.547 16.868 1.00 98.00 371 GLY A C 1
ATOM 3054 O O . GLY A 1 371 ? -20.514 -10.692 16.485 1.00 98.00 371 GLY A O 1
ATOM 3055 N N . ILE A 1 372 ? -19.027 -9.112 17.040 1.00 98.19 372 ILE A N 1
ATOM 3056 C CA . ILE A 1 372 ? -17.849 -9.969 16.903 1.00 98.19 372 ILE A CA 1
ATOM 3057 C C . ILE A 1 372 ? -17.705 -10.795 18.182 1.00 98.19 372 ILE A C 1
ATOM 3059 O O . ILE A 1 372 ? -17.406 -10.262 19.247 1.00 98.19 372 ILE A O 1
ATOM 3063 N N . SER A 1 373 ? -17.883 -12.114 18.065 1.00 98.12 373 SER A N 1
ATOM 3064 C CA . SER A 1 373 ? -17.650 -13.055 19.168 1.00 98.12 373 SER A CA 1
ATOM 3065 C C . SER A 1 373 ? -16.235 -12.917 19.734 1.00 98.12 373 SER A C 1
ATOM 3067 O O . SER A 1 373 ? -15.290 -12.714 18.964 1.00 98.12 373 SER A O 1
ATOM 3069 N N . GLU A 1 374 ? -16.072 -13.150 21.034 1.00 96.75 374 GLU A N 1
ATOM 3070 C CA . GLU A 1 374 ? -14.774 -13.088 21.712 1.00 96.75 374 GLU A CA 1
ATOM 3071 C C . GLU A 1 374 ? -13.711 -13.979 21.049 1.00 96.75 374 GLU A C 1
ATOM 3073 O O . GLU A 1 374 ? -12.627 -13.492 20.742 1.00 96.75 374 GLU A O 1
ATOM 3078 N N . ASP A 1 375 ? -14.048 -15.220 20.681 1.00 97.81 375 ASP A N 1
ATOM 3079 C CA . ASP A 1 375 ? -13.125 -16.125 19.977 1.00 97.81 375 ASP A CA 1
ATOM 3080 C C . ASP A 1 375 ? -12.627 -15.555 18.645 1.00 97.81 375 ASP A C 1
ATOM 3082 O O . ASP A 1 375 ? -11.455 -15.684 18.288 1.00 97.81 375 ASP A O 1
ATOM 3086 N N . ARG A 1 376 ? -13.522 -14.914 17.881 1.00 97.94 376 ARG A N 1
ATOM 3087 C CA . ARG A 1 376 ? -13.153 -14.260 16.619 1.00 97.94 376 ARG A CA 1
ATOM 3088 C C . ARG A 1 376 ? -12.231 -13.076 16.883 1.00 97.94 376 ARG A C 1
ATOM 3090 O O . ARG A 1 376 ? -11.233 -12.945 16.184 1.00 97.94 376 ARG A O 1
ATOM 3097 N N . TYR A 1 377 ? -12.533 -12.254 17.884 1.00 98.19 377 TYR A N 1
ATOM 3098 C CA . TYR A 1 377 ? -11.677 -11.135 18.272 1.00 98.19 377 TYR A CA 1
ATOM 3099 C C . TYR A 1 377 ? -10.277 -11.606 18.703 1.00 98.19 377 TYR A C 1
ATOM 3101 O O . TYR A 1 377 ? -9.284 -11.062 18.225 1.00 98.19 377 TYR A O 1
ATOM 3109 N N . LEU A 1 378 ? -10.182 -12.652 19.530 1.00 97.81 378 LEU A N 1
ATOM 3110 C CA . LEU A 1 378 ? -8.903 -13.216 19.972 1.00 97.81 378 LEU A CA 1
ATOM 3111 C C . LEU A 1 378 ? -8.078 -13.764 18.799 1.00 97.81 378 LEU A C 1
ATOM 3113 O O . LEU A 1 378 ? -6.873 -13.521 18.744 1.00 97.81 378 LEU A O 1
ATOM 3117 N N . ARG A 1 379 ? -8.716 -14.427 17.823 1.00 97.81 379 ARG A N 1
ATOM 3118 C CA . ARG A 1 379 ? -8.042 -14.845 16.580 1.00 97.81 379 ARG A CA 1
ATOM 3119 C C . ARG A 1 379 ? -7.528 -13.656 15.774 1.00 97.81 379 ARG A C 1
ATOM 3121 O O . ARG A 1 379 ? -6.375 -13.661 15.359 1.00 97.81 379 ARG A O 1
ATOM 3128 N N . MET A 1 380 ? -8.349 -12.621 15.587 1.00 98.31 380 MET A N 1
ATOM 3129 C CA . MET A 1 380 ? -7.928 -11.412 14.870 1.00 98.31 380 MET A CA 1
ATOM 3130 C C . MET A 1 380 ? -6.745 -10.733 15.561 1.00 98.31 380 MET A C 1
ATOM 3132 O O . MET A 1 380 ? -5.814 -10.309 14.888 1.00 98.31 380 MET A O 1
ATOM 3136 N N . LEU A 1 381 ? -6.751 -10.664 16.892 1.00 96.75 381 LEU A N 1
ATOM 3137 C CA . LEU A 1 381 ? -5.656 -10.100 17.674 1.00 96.75 381 LEU A CA 1
ATOM 3138 C C . LEU A 1 381 ? -4.350 -10.890 17.500 1.00 96.75 381 LEU A C 1
ATOM 3140 O O . LEU A 1 381 ? -3.290 -10.294 17.314 1.00 96.75 381 LEU A O 1
ATOM 3144 N N . GLU A 1 382 ? -4.421 -12.220 17.521 1.00 96.31 382 GLU A N 1
ATOM 3145 C CA . GLU A 1 382 ? -3.266 -13.078 17.245 1.00 96.31 382 GLU A CA 1
ATOM 3146 C C . GLU A 1 382 ? -2.748 -12.871 15.815 1.00 96.31 382 GLU A C 1
ATOM 3148 O O . GLU A 1 382 ? -1.547 -12.734 15.589 1.00 96.31 382 GLU A O 1
ATOM 3153 N N . HIS A 1 383 ? -3.646 -12.737 14.841 1.00 97.88 383 HIS A N 1
ATOM 3154 C CA . HIS A 1 383 ? -3.258 -12.430 13.470 1.00 97.88 383 HIS A CA 1
ATOM 3155 C C . HIS A 1 383 ? -2.633 -11.039 13.326 1.00 97.88 383 HIS A C 1
ATOM 3157 O O . HIS A 1 383 ? -1.652 -10.908 12.597 1.00 97.88 383 HIS A O 1
ATOM 3163 N N . VAL A 1 384 ? -3.121 -10.022 14.053 1.00 97.50 384 VAL A N 1
ATOM 3164 C CA . VAL A 1 384 ? -2.485 -8.694 14.113 1.00 97.50 384 VAL A CA 1
ATOM 3165 C C . VAL A 1 384 ? -1.029 -8.822 14.570 1.00 97.50 384 VAL A C 1
ATOM 3167 O O . VAL A 1 384 ? -0.141 -8.271 13.919 1.00 97.50 384 VAL A O 1
ATOM 3170 N N . LYS A 1 385 ? -0.761 -9.597 15.630 1.00 95.19 385 LYS A N 1
ATOM 3171 C CA . LYS A 1 385 ? 0.608 -9.864 16.106 1.00 95.19 385 LYS A CA 1
ATOM 3172 C C . LYS A 1 385 ? 1.466 -10.548 15.046 1.00 95.19 385 LYS A C 1
ATOM 3174 O O . LYS A 1 385 ? 2.617 -10.172 14.848 1.00 95.19 385 LYS A O 1
ATOM 3179 N N . GLN A 1 386 ? 0.917 -11.528 14.331 1.00 95.38 386 GLN A N 1
ATOM 3180 C CA . GLN A 1 386 ? 1.661 -12.228 13.284 1.00 95.38 386 GLN A CA 1
ATOM 3181 C C . GLN A 1 386 ? 2.013 -11.308 12.107 1.00 95.38 386 GLN A C 1
ATOM 3183 O O . GLN A 1 386 ? 3.151 -11.334 11.629 1.00 95.38 386 GLN A O 1
ATOM 3188 N N . VAL A 1 387 ? 1.073 -10.466 11.653 1.00 97.06 387 VAL A N 1
ATOM 3189 C CA . VAL A 1 387 ? 1.313 -9.570 10.510 1.00 97.06 387 VAL A CA 1
ATOM 3190 C C . VAL A 1 387 ? 2.210 -8.383 10.847 1.00 97.06 387 VAL A C 1
ATOM 3192 O O . VAL A 1 387 ? 2.804 -7.836 9.919 1.00 97.06 387 VAL A O 1
ATOM 3195 N N . GLN A 1 388 ? 2.376 -8.006 12.127 1.00 95.62 388 GLN A N 1
ATOM 3196 C CA . GLN A 1 388 ? 3.263 -6.905 12.550 1.00 95.62 388 GLN A CA 1
ATOM 3197 C C . GLN A 1 388 ? 4.626 -6.956 11.862 1.00 95.62 388 GLN A C 1
ATOM 3199 O O . GLN A 1 388 ? 5.120 -5.930 11.393 1.00 95.62 388 GLN A O 1
ATOM 3204 N N . ARG A 1 389 ? 5.207 -8.154 11.729 1.00 94.44 389 ARG A N 1
ATOM 3205 C CA . ARG A 1 389 ? 6.521 -8.344 11.105 1.00 94.44 389 ARG A CA 1
ATOM 3206 C C . ARG A 1 389 ? 6.631 -7.734 9.706 1.00 94.44 389 ARG A C 1
ATOM 3208 O O . ARG A 1 389 ? 7.699 -7.255 9.355 1.00 94.44 389 ARG A O 1
ATOM 3215 N N . HIS A 1 390 ? 5.538 -7.729 8.942 1.00 97.56 390 HIS A N 1
ATOM 3216 C CA . HIS A 1 390 ? 5.480 -7.222 7.570 1.00 97.56 390 HIS A CA 1
ATOM 3217 C C . HIS A 1 390 ? 5.364 -5.705 7.479 1.00 97.56 390 HIS A C 1
ATOM 3219 O O . HIS A 1 390 ? 5.534 -5.145 6.400 1.00 97.56 390 HIS A O 1
ATOM 3225 N N . PHE A 1 391 ? 5.080 -5.045 8.599 1.00 96.94 391 PHE A N 1
ATOM 3226 C CA . PHE A 1 391 ? 5.000 -3.592 8.695 1.00 96.94 391 PHE A CA 1
ATOM 3227 C C . PHE A 1 391 ? 6.190 -2.992 9.442 1.00 96.94 391 PHE A C 1
ATOM 3229 O O . PHE A 1 391 ? 6.444 -1.803 9.291 1.00 96.94 391 PHE A O 1
ATOM 3236 N N . LEU A 1 392 ? 6.953 -3.803 10.184 1.00 94.88 392 LEU A N 1
ATOM 3237 C CA . LEU A 1 392 ? 8.146 -3.354 10.895 1.00 94.88 392 LEU A CA 1
ATOM 3238 C C . LEU A 1 392 ? 9.208 -2.795 9.946 1.00 94.88 392 LEU A C 1
ATOM 3240 O O . LEU A 1 392 ? 9.604 -3.442 8.975 1.00 94.88 392 LEU A O 1
ATOM 3244 N N . VAL A 1 393 ? 9.722 -1.620 10.304 1.00 93.19 393 VAL A N 1
ATOM 3245 C CA . VAL A 1 393 ? 10.936 -1.036 9.730 1.00 93.19 393 VAL A CA 1
ATOM 3246 C C . VAL A 1 393 ? 12.137 -1.581 10.503 1.00 93.19 393 VAL A C 1
ATOM 3248 O O . VAL A 1 393 ? 12.181 -1.463 11.726 1.00 93.19 393 VAL A O 1
ATOM 3251 N N . ASN A 1 394 ? 13.113 -2.169 9.810 1.00 92.50 394 ASN A N 1
ATOM 3252 C CA . ASN A 1 394 ? 14.384 -2.590 10.401 1.00 92.50 394 ASN A CA 1
ATOM 3253 C C . ASN A 1 394 ? 15.548 -1.910 9.677 1.00 92.50 394 ASN A C 1
ATOM 3255 O O . ASN A 1 394 ? 15.507 -1.756 8.459 1.00 92.50 394 ASN A O 1
ATOM 3259 N N . ASP A 1 395 ? 16.597 -1.571 10.423 1.00 89.50 395 ASP A N 1
ATOM 3260 C CA . ASP A 1 395 ? 17.885 -1.148 9.876 1.00 89.50 395 ASP A CA 1
ATOM 3261 C C . ASP A 1 395 ? 19.003 -2.027 10.481 1.00 89.50 395 ASP A C 1
ATOM 3263 O O . ASP A 1 395 ? 19.212 -1.982 11.699 1.00 89.50 395 ASP A O 1
ATOM 3267 N N . PRO A 1 396 ? 19.666 -2.896 9.690 1.00 92.75 396 PRO A N 1
ATOM 3268 C CA . PRO A 1 396 ? 19.414 -3.141 8.268 1.00 92.75 396 PRO A CA 1
ATOM 3269 C C . PRO A 1 396 ? 18.076 -3.874 8.020 1.00 92.75 396 PRO A C 1
ATOM 3271 O O . PRO A 1 396 ? 17.589 -4.575 8.919 1.00 92.75 396 PRO A O 1
ATOM 3274 N N . PRO A 1 397 ? 17.506 -3.785 6.799 1.00 95.19 397 PRO A N 1
ATOM 3275 C CA . PRO A 1 397 ? 16.295 -4.516 6.439 1.00 95.19 397 PRO A CA 1
ATOM 3276 C C . PRO A 1 397 ? 16.407 -6.030 6.661 1.00 95.19 397 PRO A C 1
ATOM 3278 O O . PRO A 1 397 ? 17.413 -6.658 6.317 1.00 95.19 397 PRO A O 1
ATOM 3281 N N . LYS A 1 398 ? 15.344 -6.638 7.194 1.00 94.38 398 LYS A N 1
ATOM 3282 C CA . LYS A 1 398 ? 15.243 -8.076 7.502 1.00 94.38 398 LYS A CA 1
ATOM 3283 C C . LYS A 1 398 ? 14.257 -8.775 6.575 1.00 94.38 398 LYS A C 1
ATOM 3285 O O . LYS A 1 398 ? 13.315 -8.168 6.080 1.00 94.38 398 LYS A O 1
ATOM 3290 N N . ARG A 1 399 ? 14.428 -10.084 6.358 1.00 95.25 399 ARG A N 1
ATOM 3291 C CA . ARG A 1 399 ? 13.502 -10.852 5.510 1.00 95.25 399 ARG A CA 1
ATOM 3292 C C . ARG A 1 399 ? 12.057 -10.665 5.984 1.00 95.25 399 ARG A C 1
ATOM 3294 O O . ARG A 1 399 ? 11.780 -10.715 7.180 1.00 95.25 399 ARG A O 1
ATOM 3301 N N . TYR A 1 400 ? 11.157 -10.468 5.023 1.00 95.94 400 TYR A N 1
ATOM 3302 C CA . TYR A 1 400 ? 9.723 -10.248 5.221 1.00 95.94 400 TYR A CA 1
ATOM 3303 C C . TYR A 1 400 ? 9.332 -8.981 5.991 1.00 95.94 400 TYR A C 1
ATOM 3305 O O . TYR A 1 400 ? 8.158 -8.848 6.332 1.00 95.94 400 TYR A O 1
ATOM 3313 N N . ASP A 1 401 ? 10.260 -8.061 6.248 1.00 96.69 401 ASP A N 1
ATOM 3314 C CA . ASP A 1 401 ? 9.941 -6.744 6.796 1.00 96.69 401 ASP A CA 1
ATOM 3315 C C . ASP A 1 401 ? 9.308 -5.814 5.751 1.00 96.69 401 ASP A C 1
ATOM 3317 O O . ASP A 1 401 ? 9.193 -6.167 4.576 1.00 96.69 401 ASP A O 1
ATOM 3321 N N . VAL A 1 402 ? 8.904 -4.610 6.158 1.00 97.50 402 VAL A N 1
ATOM 3322 C CA . VAL A 1 402 ? 8.189 -3.679 5.269 1.00 97.50 402 VAL A CA 1
ATOM 3323 C C . VAL A 1 402 ? 8.964 -3.345 3.991 1.00 97.50 402 VAL A C 1
ATOM 3325 O O . VAL A 1 402 ? 8.364 -3.227 2.919 1.00 97.50 402 VAL A O 1
ATOM 3328 N N . PHE A 1 403 ? 10.295 -3.252 4.073 1.00 97.44 403 PHE A N 1
ATOM 3329 C CA . PHE A 1 403 ? 11.154 -2.994 2.923 1.00 97.44 403 PHE A CA 1
ATOM 3330 C C . PHE A 1 403 ? 11.148 -4.188 1.960 1.00 97.44 403 PHE A C 1
ATOM 3332 O O . PHE A 1 403 ? 10.891 -4.038 0.767 1.00 97.44 403 PHE A O 1
ATOM 3339 N N . ASN A 1 404 ? 11.352 -5.405 2.460 1.00 97.88 404 ASN A N 1
ATOM 3340 C CA . ASN A 1 404 ? 11.337 -6.590 1.604 1.00 97.88 404 ASN A CA 1
ATOM 3341 C C . ASN A 1 404 ? 9.934 -6.897 1.053 1.00 97.88 404 ASN A C 1
ATOM 3343 O O . ASN A 1 404 ? 9.806 -7.380 -0.073 1.00 97.88 404 ASN A O 1
ATOM 3347 N N . MET A 1 405 ? 8.877 -6.572 1.799 1.00 98.25 405 MET A N 1
ATOM 3348 C CA . MET A 1 405 ? 7.488 -6.697 1.352 1.00 98.25 405 MET A CA 1
ATOM 3349 C C . MET A 1 405 ? 7.152 -5.719 0.218 1.00 98.25 405 MET A C 1
ATOM 3351 O O . MET A 1 405 ? 6.420 -6.083 -0.709 1.00 98.25 405 MET A O 1
ATOM 3355 N N . ILE A 1 406 ? 7.708 -4.499 0.223 1.00 98.12 406 ILE A N 1
ATOM 3356 C CA . ILE A 1 406 ? 7.519 -3.576 -0.903 1.00 98.12 406 ILE A CA 1
ATOM 3357 C C . ILE A 1 406 ? 8.336 -3.982 -2.132 1.00 98.12 406 ILE A C 1
ATOM 3359 O O . ILE A 1 406 ? 7.807 -3.952 -3.244 1.00 98.12 406 ILE A O 1
ATOM 3363 N N . ILE A 1 407 ? 9.567 -4.475 -1.950 1.00 98.38 407 ILE A N 1
ATOM 3364 C CA . ILE A 1 407 ? 10.356 -5.067 -3.043 1.00 98.38 407 ILE A CA 1
ATOM 3365 C C . ILE A 1 407 ? 9.596 -6.248 -3.665 1.00 98.38 407 ILE A C 1
ATOM 3367 O O . ILE A 1 407 ? 9.519 -6.357 -4.891 1.00 98.38 407 ILE A O 1
ATOM 3371 N N . HIS A 1 408 ? 8.949 -7.078 -2.839 1.00 98.00 408 HIS A N 1
ATOM 3372 C CA . HIS A 1 408 ? 8.095 -8.175 -3.303 1.00 98.00 408 HIS A CA 1
ATOM 3373 C C . HIS A 1 408 ? 6.871 -7.684 -4.057 1.00 98.00 408 HIS A C 1
ATOM 3375 O O . HIS A 1 408 ? 6.560 -8.198 -5.131 1.00 98.00 408 HIS A O 1
ATOM 3381 N N . SER A 1 409 ? 6.229 -6.630 -3.563 1.00 97.94 409 SER A N 1
ATOM 3382 C CA . SER A 1 409 ? 5.104 -6.018 -4.259 1.00 97.94 409 SER A CA 1
ATOM 3383 C C . SER A 1 409 ? 5.509 -5.561 -5.663 1.00 97.94 409 SER A C 1
ATOM 3385 O O . SER A 1 409 ? 4.796 -5.880 -6.613 1.00 97.94 409 SER A O 1
ATOM 3387 N N . ILE A 1 410 ? 6.671 -4.915 -5.831 1.00 98.00 410 ILE A N 1
ATOM 3388 C CA . ILE A 1 410 ? 7.198 -4.503 -7.147 1.00 98.00 410 ILE A CA 1
ATOM 3389 C C . ILE A 1 410 ? 7.541 -5.727 -8.014 1.00 98.00 410 ILE A C 1
ATOM 3391 O O . ILE A 1 410 ? 7.196 -5.765 -9.198 1.00 98.00 410 ILE A O 1
ATOM 3395 N N . TRP A 1 411 ? 8.156 -6.761 -7.432 1.00 96.12 411 TRP A N 1
ATOM 3396 C CA . TRP A 1 411 ? 8.430 -8.031 -8.112 1.00 96.12 411 TRP A CA 1
ATOM 3397 C C . TRP A 1 411 ? 7.165 -8.669 -8.694 1.00 96.12 411 TRP A C 1
ATOM 3399 O O . TRP A 1 411 ? 7.178 -9.113 -9.845 1.00 96.12 411 TRP A O 1
ATOM 3409 N N . LEU A 1 412 ? 6.057 -8.672 -7.946 1.00 92.50 412 LEU A N 1
ATOM 3410 C CA . LEU A 1 412 ? 4.777 -9.186 -8.434 1.00 92.50 412 LEU A CA 1
ATOM 3411 C C . LEU A 1 412 ? 4.294 -8.395 -9.651 1.00 92.50 412 LEU A C 1
ATOM 3413 O O . LEU A 1 412 ? 3.864 -8.997 -10.635 1.00 92.50 412 LEU A O 1
ATOM 3417 N N . ARG A 1 413 ? 4.424 -7.064 -9.638 1.00 90.94 413 ARG A N 1
ATOM 3418 C CA . ARG A 1 413 ? 4.034 -6.233 -10.786 1.00 90.94 413 ARG A CA 1
ATOM 3419 C C . ARG A 1 413 ? 4.890 -6.596 -11.988 1.00 90.94 413 ARG A C 1
ATOM 3421 O O . ARG A 1 413 ? 4.344 -6.867 -13.043 1.00 90.94 413 ARG A O 1
ATOM 3428 N N . ARG A 1 414 ? 6.201 -6.776 -11.828 1.00 87.12 414 ARG A N 1
ATOM 3429 C CA . ARG A 1 414 ? 7.057 -7.220 -12.937 1.00 87.12 414 ARG A CA 1
ATOM 3430 C C . ARG A 1 414 ? 6.750 -8.640 -13.438 1.00 87.12 414 ARG A C 1
ATOM 3432 O O . ARG A 1 414 ? 6.901 -8.933 -14.627 1.00 87.12 414 ARG A O 1
ATOM 3439 N N . CYS A 1 415 ? 6.329 -9.535 -12.547 1.00 77.69 415 CYS A N 1
ATOM 3440 C CA . CYS A 1 415 ? 5.966 -10.904 -12.901 1.00 77.69 415 CYS A CA 1
ATOM 3441 C C . CYS A 1 415 ? 4.618 -10.994 -13.617 1.00 77.69 415 CYS A C 1
ATOM 3443 O O . CYS A 1 415 ? 4.481 -11.815 -14.518 1.00 77.69 415 CYS A O 1
ATOM 3445 N N . TYR A 1 416 ? 3.628 -10.184 -13.249 1.00 65.56 416 TYR A N 1
ATOM 3446 C CA . TYR A 1 416 ? 2.256 -10.330 -13.747 1.00 65.56 416 TYR A CA 1
ATOM 3447 C C . TYR A 1 416 ? 1.819 -9.224 -14.716 1.00 65.56 416 TYR A C 1
ATOM 3449 O O . TYR A 1 416 ? 0.891 -9.434 -15.498 1.00 65.56 416 TYR A O 1
ATOM 3457 N N . TYR A 1 417 ? 2.510 -8.086 -14.727 1.00 47.41 417 TYR A N 1
ATOM 3458 C CA . TYR A 1 417 ? 2.303 -6.974 -15.648 1.00 47.41 417 TYR A CA 1
ATOM 3459 C C . TYR A 1 417 ? 3.323 -7.069 -16.797 1.00 47.41 417 TYR A C 1
ATOM 3461 O O . TYR A 1 417 ? 4.531 -7.047 -16.571 1.00 47.41 417 TYR A O 1
ATOM 3469 N N . GLY A 1 418 ? 2.837 -7.252 -18.035 1.00 39.91 418 GLY A N 1
ATOM 3470 C CA . GLY A 1 418 ? 3.686 -7.332 -19.239 1.00 39.91 418 GLY A CA 1
ATOM 3471 C C . GLY A 1 418 ? 3.286 -8.362 -20.307 1.00 39.91 418 GLY A C 1
ATOM 3472 O O . GLY A 1 418 ? 3.856 -8.355 -21.391 1.00 39.91 418 GLY A O 1
ATOM 3473 N N . HIS A 1 419 ? 2.291 -9.228 -20.074 1.00 37.03 419 HIS A N 1
ATOM 3474 C CA . HIS A 1 419 ? 1.971 -10.311 -21.024 1.00 37.03 419 HIS A CA 1
ATOM 3475 C C . HIS A 1 419 ? 0.992 -9.953 -22.167 1.00 37.03 419 HIS A C 1
ATOM 3477 O O . HIS A 1 419 ? 0.588 -10.850 -22.910 1.00 37.03 419 HIS A O 1
ATOM 3483 N N . ASN A 1 420 ? 0.661 -8.669 -22.360 1.00 28.97 420 ASN A N 1
ATOM 3484 C CA . ASN A 1 420 ? -0.183 -8.211 -23.477 1.00 28.97 420 ASN A CA 1
ATOM 3485 C C . ASN A 1 420 ? 0.596 -7.722 -24.710 1.00 28.97 420 ASN A C 1
ATOM 3487 O O . ASN A 1 420 ? -0.014 -7.502 -25.750 1.00 28.97 420 ASN A O 1
ATOM 3491 N N . PHE A 1 421 ? 1.929 -7.653 -24.672 1.00 29.55 421 PHE A N 1
ATOM 3492 C CA . PHE A 1 421 ? 2.727 -7.453 -25.887 1.00 29.55 421 PHE A CA 1
ATOM 3493 C C . PHE A 1 421 ? 3.148 -8.805 -26.472 1.00 29.55 421 PHE A C 1
ATOM 3495 O O . PHE A 1 421 ? 4.312 -9.199 -26.429 1.00 29.55 421 PHE A O 1
ATOM 3502 N N . LYS A 1 422 ? 2.186 -9.553 -27.030 1.00 27.61 422 LYS A N 1
ATOM 3503 C CA . LYS A 1 422 ? 2.529 -10.653 -27.939 1.00 27.61 422 LYS A CA 1
ATOM 3504 C C . LYS A 1 422 ? 2.998 -10.058 -29.267 1.00 27.61 422 LYS A C 1
ATOM 3506 O O . LYS A 1 422 ? 2.195 -9.627 -30.091 1.00 27.61 422 LYS A O 1
ATOM 3511 N N . HIS A 1 423 ? 4.308 -10.119 -29.497 1.00 28.22 423 HIS A N 1
ATOM 3512 C CA . HIS A 1 423 ? 4.850 -10.248 -30.843 1.00 28.22 423 HIS A CA 1
ATOM 3513 C C . HIS A 1 423 ? 4.172 -11.452 -31.516 1.00 28.22 423 HIS A C 1
ATOM 3515 O O . HIS A 1 423 ? 4.346 -12.592 -31.089 1.00 28.22 423 HIS A O 1
ATOM 3521 N N . LYS A 1 424 ? 3.389 -11.201 -32.572 1.00 31.38 424 LYS A N 1
ATOM 3522 C CA . LYS A 1 424 ? 3.009 -12.232 -33.544 1.00 31.38 424 LYS A CA 1
ATOM 3523 C C . LYS A 1 424 ? 4.280 -12.682 -34.273 1.00 31.38 424 LYS A C 1
ATOM 3525 O O . LYS A 1 424 ? 4.675 -12.077 -35.263 1.00 31.38 424 LYS A O 1
ATOM 3530 N N . GLY A 1 425 ? 4.919 -13.725 -33.760 1.00 26.16 425 GLY A N 1
ATOM 3531 C CA . GLY A 1 425 ? 5.825 -14.589 -34.506 1.00 26.16 425 GLY A CA 1
ATOM 3532 C C . GLY A 1 425 ? 5.157 -15.951 -34.616 1.00 26.16 425 GLY A C 1
ATOM 3533 O O . GLY A 1 425 ? 4.773 -16.520 -33.598 1.00 26.16 425 GLY A O 1
ATOM 3534 N N . LYS A 1 426 ? 4.940 -16.414 -35.848 1.00 35.59 426 LYS A N 1
ATOM 3535 C CA . LYS A 1 426 ? 4.458 -17.763 -36.148 1.00 35.59 426 LYS A CA 1
ATOM 3536 C C . LYS A 1 426 ? 5.392 -18.773 -35.484 1.00 35.59 426 LYS A C 1
ATOM 3538 O O . LYS A 1 426 ? 6.562 -18.792 -35.831 1.00 35.59 426 LYS A O 1
ATOM 3543 N N . ASP A 1 427 ? 4.863 -19.555 -34.556 1.00 27.25 427 ASP A N 1
ATOM 3544 C CA . ASP A 1 427 ? 5.035 -21.003 -34.538 1.00 27.25 427 ASP A CA 1
ATOM 3545 C C . ASP A 1 427 ? 3.937 -21.614 -33.667 1.00 27.25 427 ASP A C 1
ATOM 3547 O O . ASP A 1 427 ? 3.674 -21.196 -32.536 1.00 27.25 427 ASP A O 1
ATOM 3551 N N . ASN A 1 428 ? 3.236 -22.566 -34.273 1.00 35.75 428 ASN A N 1
ATOM 3552 C CA . ASN A 1 428 ? 2.181 -23.352 -33.667 1.00 35.75 428 ASN A CA 1
ATOM 3553 C C . ASN A 1 428 ? 2.774 -24.206 -32.544 1.00 35.75 428 ASN A C 1
ATOM 3555 O O . ASN A 1 428 ? 3.451 -25.193 -32.812 1.00 35.75 428 ASN A O 1
ATOM 3559 N N . ASN A 1 429 ? 2.502 -23.832 -31.296 1.00 26.47 429 ASN A N 1
ATOM 3560 C CA . ASN A 1 429 ? 2.124 -24.774 -30.245 1.00 26.47 429 ASN A CA 1
ATOM 3561 C C . ASN A 1 429 ? 1.555 -24.002 -29.050 1.00 26.47 429 ASN A C 1
ATOM 3563 O O . ASN A 1 429 ? 2.239 -23.245 -28.360 1.00 26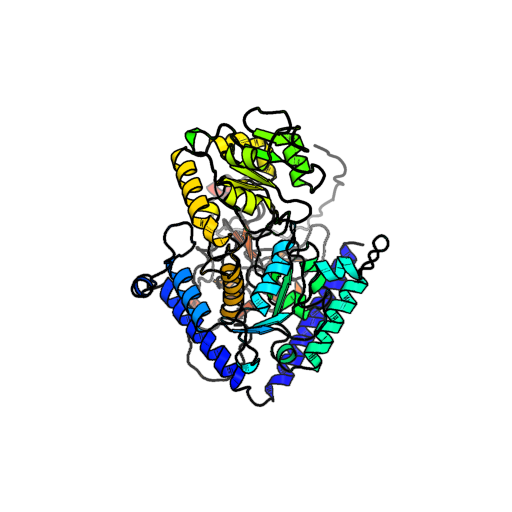.47 429 ASN A O 1
ATOM 3567 N N . GLU A 1 430 ? 0.250 -24.169 -28.860 1.00 30.11 430 GLU A N 1
ATOM 3568 C CA . GLU A 1 430 ? -0.560 -23.544 -27.825 1.00 30.11 430 GLU A CA 1
ATOM 3569 C C . GLU A 1 430 ? -0.109 -23.965 -26.419 1.00 30.11 430 GLU A C 1
ATOM 3571 O O . GLU A 1 430 ? -0.370 -25.078 -25.972 1.00 30.11 430 GLU A O 1
ATOM 3576 N N . ALA A 1 431 ? 0.473 -23.038 -25.657 1.00 24.22 431 ALA A N 1
ATOM 3577 C CA . ALA A 1 431 ? 0.399 -23.099 -24.201 1.00 24.22 431 ALA A CA 1
ATOM 3578 C C . ALA A 1 431 ? -0.933 -22.463 -23.772 1.00 24.22 431 ALA A C 1
ATOM 3580 O O . ALA A 1 431 ? -1.040 -21.243 -23.609 1.00 24.22 431 ALA A O 1
ATOM 3581 N N . ARG A 1 432 ? -1.964 -23.307 -23.664 1.00 29.23 432 ARG A N 1
ATOM 3582 C CA . ARG A 1 432 ? -3.288 -22.968 -23.133 1.00 29.23 432 ARG A CA 1
ATOM 3583 C C . ARG A 1 432 ? -3.152 -22.421 -21.708 1.00 29.23 432 ARG A C 1
ATOM 3585 O O . ARG A 1 432 ? -2.676 -23.109 -20.812 1.00 29.23 432 ARG A O 1
ATOM 3592 N N . VAL A 1 433 ? -3.576 -21.176 -21.504 1.00 29.97 433 VAL A N 1
ATOM 3593 C CA . VAL A 1 433 ? -4.000 -20.691 -20.186 1.00 29.97 433 VAL A CA 1
ATOM 3594 C C . VAL A 1 433 ? -5.458 -21.112 -20.064 1.00 29.97 433 VAL A C 1
ATOM 3596 O O . VAL A 1 433 ? -6.276 -20.673 -20.872 1.00 29.97 433 VAL A O 1
ATOM 3599 N N . GLU A 1 434 ? -5.761 -22.002 -19.123 1.00 28.78 434 GLU A N 1
ATOM 3600 C CA . GLU A 1 434 ? -7.134 -22.420 -18.850 1.00 28.78 434 GLU A CA 1
ATOM 3601 C C . GLU A 1 434 ? -7.975 -21.205 -18.454 1.00 28.78 434 GLU A C 1
ATOM 3603 O O . GLU A 1 434 ? -7.674 -20.464 -17.519 1.00 28.78 434 GLU A O 1
ATOM 3608 N N . LEU A 1 435 ? -9.008 -20.985 -19.253 1.00 38.81 435 LEU A N 1
ATOM 3609 C CA . LEU A 1 435 ? -10.014 -19.950 -19.130 1.00 38.81 435 LEU A CA 1
ATOM 3610 C C . LEU A 1 435 ? -11.324 -20.696 -18.887 1.00 38.81 435 LEU A C 1
ATOM 3612 O O . LEU A 1 435 ? -11.659 -21.598 -19.654 1.00 38.81 435 LEU A O 1
ATOM 3616 N N . ILE A 1 436 ? -12.010 -20.349 -17.802 1.00 36.88 436 ILE A N 1
ATOM 3617 C CA . ILE A 1 436 ? -13.214 -21.039 -17.333 1.00 36.88 436 ILE A CA 1
ATOM 3618 C C . ILE A 1 436 ? -14.354 -20.829 -18.349 1.00 36.88 436 ILE A C 1
ATOM 3620 O O . ILE A 1 436 ? -14.697 -19.675 -18.620 1.00 36.88 436 ILE A O 1
ATOM 3624 N N . PRO A 1 437 ? -14.945 -21.896 -18.921 1.00 43.53 437 PRO A N 1
ATOM 3625 C CA . PRO A 1 437 ? -16.015 -21.786 -19.901 1.00 43.53 437 PRO A CA 1
ATOM 3626 C C . PRO A 1 437 ? -17.387 -22.010 -19.245 1.00 43.53 437 PRO A C 1
ATOM 3628 O O . PRO A 1 437 ? -17.922 -23.110 -19.322 1.00 43.53 437 PRO A O 1
ATOM 3631 N N . ALA A 1 438 ? -17.995 -20.995 -18.621 1.00 50.66 438 ALA A N 1
ATOM 3632 C CA . ALA A 1 438 ? -19.416 -21.074 -18.252 1.00 50.66 438 ALA A CA 1
ATOM 3633 C C . ALA A 1 438 ? -20.038 -19.702 -17.951 1.00 50.66 438 ALA A C 1
ATOM 3635 O O . ALA A 1 438 ? -19.586 -18.979 -17.069 1.00 50.66 438 ALA A O 1
ATOM 3636 N N . ILE A 1 439 ? -21.150 -19.381 -18.625 1.00 57.47 439 ILE A N 1
ATOM 3637 C CA . ILE A 1 439 ? -21.981 -18.197 -18.331 1.00 57.47 439 ILE A CA 1
ATOM 3638 C C . ILE A 1 439 ? -22.633 -18.264 -16.932 1.00 57.47 439 ILE A C 1
ATOM 3640 O O . ILE A 1 439 ? -22.996 -17.240 -16.367 1.00 57.47 439 ILE A O 1
ATOM 3644 N N . LEU A 1 440 ? -22.762 -19.470 -16.365 1.00 55.28 440 LEU A N 1
ATOM 3645 C CA . LEU A 1 440 ? -23.390 -19.733 -15.062 1.00 55.28 440 LEU A CA 1
ATOM 3646 C C . LEU A 1 440 ? -22.490 -19.402 -13.862 1.00 55.28 440 LEU A C 1
ATOM 3648 O O . LEU A 1 440 ? -22.979 -19.338 -12.740 1.00 55.28 440 LEU A O 1
ATOM 3652 N N . GLU A 1 441 ? -21.196 -19.179 -14.091 1.00 63.12 441 GLU A N 1
ATOM 3653 C CA . GLU A 1 441 ? -20.226 -18.841 -13.041 1.00 63.12 441 GLU A CA 1
ATOM 3654 C C . GLU A 1 441 ? -19.904 -17.340 -13.010 1.00 63.12 441 GLU A C 1
ATOM 3656 O O . GLU A 1 441 ? -18.987 -16.901 -12.315 1.00 63.12 441 GLU A O 1
ATOM 3661 N N . LEU A 1 442 ? -20.646 -16.529 -13.772 1.00 66.56 442 LEU A N 1
ATOM 3662 C CA . LEU A 1 442 ? -20.440 -15.090 -13.805 1.00 66.56 442 LEU A CA 1
ATOM 3663 C C . LEU A 1 442 ? -20.802 -14.460 -12.459 1.00 66.56 442 LEU A C 1
ATOM 3665 O O . LEU A 1 442 ? -21.892 -14.654 -11.931 1.00 66.56 442 LEU A O 1
ATOM 3669 N N . HIS A 1 443 ? -19.880 -13.654 -11.944 1.00 73.25 443 HIS A N 1
ATOM 3670 C CA . HIS A 1 443 ? -20.090 -12.762 -10.815 1.00 73.25 443 HIS A CA 1
ATOM 3671 C C . HIS A 1 443 ? -19.302 -11.472 -11.043 1.00 73.25 443 HIS A C 1
ATOM 3673 O O . HIS A 1 443 ? -18.351 -11.428 -11.833 1.00 73.25 443 HIS A O 1
ATOM 3679 N N . VAL A 1 444 ? -19.666 -10.413 -10.326 1.00 67.81 444 VAL A N 1
ATOM 3680 C CA . VAL A 1 444 ? -18.984 -9.119 -10.428 1.00 67.81 444 VAL A CA 1
ATOM 3681 C C . VAL A 1 444 ? -17.476 -9.291 -10.181 1.00 67.81 444 VAL A C 1
ATOM 3683 O O . VAL A 1 444 ? -17.051 -9.916 -9.207 1.00 67.81 444 VAL A O 1
ATOM 3686 N N . GLY A 1 445 ? -16.657 -8.756 -11.092 1.00 56.47 445 GLY A N 1
ATOM 3687 C CA . GLY A 1 445 ? -15.191 -8.774 -11.000 1.00 56.47 445 GLY A CA 1
ATOM 3688 C C . GLY A 1 445 ? -14.485 -10.025 -11.547 1.00 56.47 445 GLY A C 1
ATOM 3689 O O . GLY A 1 445 ? -13.250 -10.068 -11.516 1.00 56.47 445 GLY A O 1
ATOM 3690 N N . ILE A 1 446 ? -15.218 -11.018 -12.067 1.00 60.91 446 ILE A N 1
ATOM 3691 C CA . ILE A 1 446 ? -14.629 -12.215 -12.689 1.00 60.91 446 ILE A CA 1
ATOM 3692 C C . ILE A 1 446 ? -13.832 -11.871 -13.961 1.00 60.91 446 ILE A C 1
ATOM 3694 O O . ILE A 1 446 ? -14.173 -10.961 -14.714 1.00 60.91 446 ILE A O 1
ATOM 3698 N N . LYS A 1 447 ? -12.751 -12.619 -14.226 1.00 56.41 447 LYS A N 1
ATOM 3699 C CA . LYS A 1 447 ? -12.042 -12.601 -15.516 1.00 56.41 447 LYS A CA 1
ATOM 3700 C C . LYS A 1 447 ? -12.342 -13.889 -16.275 1.00 56.41 447 LYS A C 1
ATOM 3702 O O . LYS A 1 447 ? -11.693 -14.901 -16.029 1.00 56.41 447 LYS A O 1
ATOM 3707 N N . ALA A 1 448 ? -13.275 -13.830 -17.214 1.00 61.59 448 ALA A N 1
ATOM 3708 C CA . ALA A 1 448 ? -13.649 -14.960 -18.056 1.00 61.59 448 ALA A CA 1
ATOM 3709 C C . ALA A 1 448 ? -13.690 -14.550 -19.536 1.00 61.59 448 ALA A C 1
ATOM 3711 O O . ALA A 1 448 ? -13.685 -13.361 -19.868 1.00 61.59 448 ALA A O 1
ATOM 3712 N N . TYR A 1 449 ? -13.728 -15.543 -20.426 1.00 74.31 449 TYR A N 1
ATOM 3713 C CA . TYR A 1 449 ? -14.398 -15.369 -21.711 1.00 74.31 449 TYR A CA 1
ATOM 3714 C C . TYR A 1 449 ? -15.680 -16.190 -21.681 1.00 74.31 449 TYR A C 1
ATOM 3716 O O . TYR A 1 449 ? -15.744 -17.222 -21.016 1.00 74.31 449 TYR A O 1
ATOM 3724 N N . VAL A 1 450 ? -16.680 -15.759 -22.434 1.00 71.44 450 VAL A N 1
ATOM 3725 C CA . VAL A 1 450 ? -17.860 -16.579 -22.709 1.00 71.44 450 VAL A CA 1
ATOM 3726 C C . VAL A 1 450 ? -17.917 -16.857 -24.197 1.00 71.44 450 VAL A C 1
ATOM 3728 O O . VAL A 1 450 ? -17.519 -16.017 -24.998 1.00 71.44 450 VAL A O 1
ATOM 3731 N N . VAL A 1 451 ? -18.376 -18.047 -24.573 1.00 78.31 451 VAL A N 1
ATOM 3732 C CA . VAL A 1 451 ? -18.718 -18.349 -25.965 1.00 78.31 451 VAL A CA 1
ATOM 3733 C C . VAL A 1 451 ? -20.220 -18.505 -26.015 1.00 78.31 451 VAL A C 1
ATOM 3735 O O . VAL A 1 451 ? -20.765 -19.414 -25.391 1.00 78.31 451 VAL A O 1
ATOM 3738 N N . VAL A 1 452 ? -20.884 -17.573 -26.686 1.00 76.62 452 VAL A N 1
ATOM 3739 C CA . VAL A 1 452 ? -22.342 -17.466 -26.682 1.00 76.62 452 VAL A CA 1
ATOM 3740 C C . VAL A 1 452 ? -22.855 -17.237 -28.091 1.00 76.62 452 VAL A C 1
ATOM 3742 O O . VAL A 1 452 ? -22.217 -16.563 -28.899 1.00 76.62 452 VAL A O 1
ATOM 3745 N N . ARG A 1 453 ? -24.029 -17.799 -28.378 1.00 79.62 453 ARG A N 1
ATOM 3746 C CA . ARG A 1 453 ? -24.801 -17.447 -29.566 1.00 79.62 453 ARG A CA 1
ATOM 3747 C C . ARG A 1 453 ? -25.655 -16.229 -29.254 1.00 79.62 453 ARG A C 1
ATOM 3749 O O . ARG A 1 453 ? -26.347 -16.212 -28.237 1.00 79.62 453 ARG A O 1
ATOM 3756 N N . ILE A 1 454 ? -25.641 -15.243 -30.137 1.00 82.38 454 ILE A N 1
ATOM 3757 C CA . ILE A 1 454 ? -26.509 -14.076 -30.019 1.00 82.38 454 ILE A CA 1
ATOM 3758 C C . ILE A 1 454 ? -27.903 -14.473 -30.489 1.00 82.38 454 ILE A C 1
ATOM 3760 O O . ILE A 1 454 ? -28.130 -14.673 -31.676 1.00 82.38 454 ILE A O 1
ATOM 3764 N N . THR A 1 455 ? -28.838 -14.655 -29.560 1.00 68.69 455 THR A N 1
ATOM 3765 C CA . THR A 1 455 ? -30.176 -15.179 -29.878 1.00 68.69 455 THR A CA 1
ATOM 3766 C C . THR A 1 455 ? -31.150 -14.106 -30.351 1.00 68.69 455 THR A C 1
ATOM 3768 O O . THR A 1 455 ? -32.040 -14.428 -31.135 1.00 68.69 455 THR A O 1
ATOM 3771 N N . ARG A 1 456 ? -31.003 -12.862 -29.871 1.00 71.19 456 ARG A N 1
ATOM 3772 C CA . ARG A 1 456 ? -31.830 -11.700 -30.231 1.00 71.19 456 ARG A CA 1
ATOM 3773 C C . ARG A 1 456 ? -31.065 -10.379 -30.087 1.00 71.19 456 ARG A C 1
ATOM 3775 O O . ARG A 1 456 ? -30.194 -10.280 -29.224 1.00 71.19 456 ARG A O 1
ATOM 3782 N N . LYS A 1 457 ? -31.444 -9.397 -30.904 1.00 74.88 457 LYS A N 1
ATOM 3783 C CA . LYS A 1 457 ? -30.945 -8.029 -31.047 1.00 74.88 457 LYS A CA 1
ATOM 3784 C C . LYS A 1 457 ? -32.111 -7.114 -31.411 1.00 74.88 457 LYS A C 1
ATOM 3786 O O . LYS A 1 457 ? -32.755 -7.312 -32.434 1.00 74.88 457 LYS A O 1
ATOM 3791 N N . TRP A 1 458 ? -32.377 -6.098 -30.601 1.00 67.50 458 TRP A N 1
ATOM 3792 C CA . TRP A 1 458 ? -33.354 -5.061 -30.928 1.00 67.50 458 TRP A CA 1
ATOM 3793 C C . TRP A 1 458 ? -32.776 -3.668 -30.705 1.00 67.50 458 TRP A C 1
ATOM 3795 O O . TRP A 1 458 ? -31.809 -3.469 -29.974 1.00 67.50 458 TRP A O 1
ATOM 3805 N N . GLU A 1 459 ? -33.376 -2.696 -31.376 1.00 62.97 459 GLU A N 1
ATOM 3806 C CA . GLU A 1 459 ? -33.054 -1.285 -31.218 1.00 62.97 459 GLU A CA 1
ATOM 3807 C C . GLU A 1 459 ? -33.963 -0.669 -30.154 1.00 62.97 459 GLU A C 1
ATOM 3809 O O . GLU A 1 459 ? -35.185 -0.840 -30.198 1.00 62.97 459 GLU A O 1
ATOM 3814 N N . THR A 1 460 ? -33.385 0.085 -29.219 1.00 56.50 460 THR A N 1
ATOM 3815 C CA . THR A 1 460 ? -34.159 0.839 -28.228 1.00 56.50 460 THR A CA 1
ATOM 3816 C C . THR A 1 460 ? -34.250 2.310 -28.626 1.00 56.50 460 THR A C 1
ATOM 3818 O O . THR A 1 460 ? -33.245 2.990 -28.855 1.00 56.50 460 THR A O 1
ATOM 3821 N N . ILE A 1 461 ? -35.487 2.815 -28.693 1.00 54.78 461 ILE A N 1
ATOM 3822 C CA . ILE A 1 461 ? -35.827 4.189 -29.081 1.00 54.78 461 ILE A CA 1
ATOM 3823 C C . ILE A 1 461 ? -36.580 4.853 -27.918 1.00 54.78 461 ILE A C 1
ATOM 3825 O O . ILE A 1 461 ? -37.599 4.343 -27.451 1.00 54.78 461 ILE A O 1
ATOM 3829 N N . PHE A 1 462 ? -36.100 6.003 -27.425 1.00 47.16 462 PHE A N 1
ATOM 3830 C CA . PHE A 1 462 ? -36.807 6.741 -26.369 1.00 47.16 462 PHE A CA 1
ATOM 3831 C C . PHE A 1 462 ? -38.127 7.354 -26.876 1.00 47.16 462 PHE A C 1
ATOM 3833 O O . PHE A 1 462 ? -38.200 7.755 -28.035 1.00 47.16 462 PHE A O 1
ATOM 3840 N N . PRO A 1 463 ? -39.125 7.593 -25.996 1.00 43.69 463 PRO A N 1
ATOM 3841 C CA . PRO A 1 463 ? -40.443 8.134 -26.366 1.00 43.69 463 PRO A CA 1
ATOM 3842 C C . PRO A 1 463 ? -40.466 9.487 -27.106 1.00 43.69 463 PRO A C 1
ATOM 3844 O O . PRO A 1 463 ? -41.531 9.910 -27.544 1.00 43.69 463 PRO A O 1
ATOM 3847 N N . ARG A 1 464 ? -39.335 10.202 -27.198 1.00 46.28 464 ARG A N 1
ATOM 3848 C CA . ARG A 1 464 ? -39.188 11.492 -27.904 1.00 46.28 464 ARG A CA 1
ATOM 3849 C C . ARG A 1 464 ? -38.070 11.488 -28.960 1.00 46.28 464 ARG A C 1
ATOM 3851 O O . ARG A 1 464 ? -37.738 12.545 -29.487 1.00 46.28 464 ARG A O 1
ATOM 3858 N N . GLY A 1 465 ? -37.452 10.337 -29.225 1.00 44.56 465 GLY A N 1
ATOM 3859 C CA . GLY A 1 465 ? -36.360 10.186 -30.186 1.00 44.56 465 GLY A CA 1
ATOM 3860 C C . GLY A 1 465 ? -36.824 9.519 -31.479 1.00 44.56 465 GLY A C 1
ATOM 3861 O O . GLY A 1 465 ? -37.769 8.741 -31.472 1.00 44.56 465 GLY A O 1
ATOM 3862 N N . VAL A 1 466 ? -36.141 9.822 -32.583 1.00 42.41 466 VAL A N 1
ATOM 3863 C CA . VAL A 1 466 ? -36.315 9.155 -33.894 1.00 42.41 466 VAL A CA 1
ATOM 3864 C C . VAL A 1 466 ? -35.068 8.353 -34.289 1.00 42.41 466 VAL A C 1
ATOM 3866 O O . VAL A 1 466 ? -35.026 7.751 -35.354 1.00 42.41 466 VAL A O 1
ATOM 3869 N N . ILE A 1 467 ? -34.039 8.385 -33.438 1.00 43.09 467 ILE A N 1
ATOM 3870 C CA . ILE A 1 467 ? -32.723 7.789 -33.661 1.00 43.09 467 ILE A CA 1
ATOM 3871 C C . ILE A 1 467 ? -32.529 6.706 -32.588 1.00 43.09 467 ILE A C 1
ATOM 3873 O O . ILE A 1 467 ? -32.716 7.023 -31.404 1.00 43.09 467 ILE A O 1
ATOM 3877 N N . PRO A 1 468 ? -32.193 5.461 -32.970 1.00 41.56 468 PRO A N 1
ATOM 3878 C CA . PRO A 1 468 ? -31.817 4.402 -32.036 1.00 41.56 468 PRO A CA 1
ATOM 3879 C C . PRO A 1 468 ? -30.624 4.828 -31.177 1.00 41.56 468 PRO A C 1
ATOM 3881 O O . PRO A 1 468 ? -29.712 5.493 -31.661 1.00 41.56 468 PRO A O 1
ATOM 3884 N N . ILE A 1 469 ? -30.638 4.481 -29.892 1.00 37.38 469 ILE A N 1
ATOM 3885 C CA . ILE A 1 469 ? -29.601 4.914 -28.932 1.00 37.38 469 ILE A CA 1
ATOM 3886 C C . ILE A 1 469 ? -28.859 3.757 -28.259 1.00 37.38 469 ILE A C 1
ATOM 3888 O O . ILE A 1 469 ? -27.788 3.971 -27.697 1.00 37.38 469 ILE A O 1
ATOM 3892 N N . SER A 1 470 ? -29.419 2.549 -28.303 1.00 40.28 470 SER A N 1
ATOM 3893 C CA . SER A 1 470 ? -28.753 1.319 -27.886 1.00 40.28 470 SER A CA 1
ATOM 3894 C C . SER A 1 470 ? -29.210 0.162 -28.767 1.00 40.28 470 SER A C 1
ATOM 3896 O O . SER A 1 470 ? -30.363 0.101 -29.204 1.00 40.28 470 SER A O 1
ATOM 389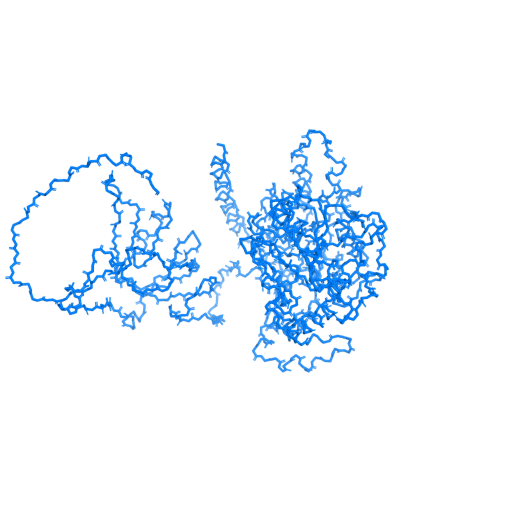8 N N . VAL A 1 471 ? -28.272 -0.736 -29.055 1.00 44.34 471 VAL A N 1
ATOM 3899 C CA . VAL A 1 471 ? -28.581 -2.090 -29.496 1.00 44.34 471 VAL A CA 1
ATOM 3900 C C . VAL A 1 471 ? -28.690 -2.903 -28.218 1.00 44.34 471 VAL A C 1
ATOM 3902 O O . VAL A 1 471 ? -27.683 -3.130 -27.550 1.00 44.34 471 VAL A O 1
ATOM 3905 N N . ASP A 1 472 ? -29.895 -3.325 -27.876 1.00 47.31 472 ASP A N 1
ATOM 3906 C CA . ASP A 1 472 ? -30.111 -4.227 -26.761 1.00 47.31 472 ASP A CA 1
ATOM 3907 C C . ASP A 1 472 ? -30.053 -5.659 -27.304 1.00 47.31 472 ASP A C 1
ATOM 3909 O O . ASP A 1 472 ? -30.803 -6.072 -28.193 1.00 47.31 472 ASP A O 1
ATOM 3913 N N . LEU A 1 473 ? -29.098 -6.416 -26.785 1.00 55.38 473 LEU A N 1
ATOM 3914 C CA . LEU A 1 473 ? -29.094 -7.871 -26.860 1.00 55.38 473 LEU A CA 1
ATOM 3915 C C . LEU A 1 473 ? -29.727 -8.354 -25.542 1.00 55.38 473 LEU A C 1
ATOM 3917 O O . LEU A 1 473 ? -30.204 -7.551 -24.738 1.00 55.38 473 LEU A O 1
ATOM 3921 N N . LEU A 1 474 ? -29.671 -9.643 -25.208 1.00 44.44 474 LEU A N 1
ATOM 3922 C CA . LEU A 1 474 ? -29.512 -9.906 -23.774 1.00 44.44 474 LEU A CA 1
ATOM 3923 C C . LEU A 1 474 ? -28.269 -9.098 -23.325 1.00 44.44 474 LEU A C 1
ATOM 3925 O O . LEU A 1 474 ? -27.170 -9.452 -23.748 1.00 44.44 474 LEU A O 1
ATOM 3929 N N . PHE A 1 475 ? -28.498 -8.027 -22.541 1.00 38.88 475 PHE A N 1
ATOM 3930 C CA . PHE A 1 475 ? -27.579 -7.027 -21.944 1.00 38.88 475 PHE A CA 1
ATOM 3931 C C . PHE A 1 475 ? -27.426 -5.639 -22.631 1.00 38.88 475 PHE A C 1
ATOM 3933 O O . PHE A 1 475 ? -27.636 -5.498 -23.834 1.00 38.88 475 PHE A O 1
ATOM 3940 N N . ALA A 1 476 ? -27.115 -4.607 -21.814 1.00 32.16 476 ALA A N 1
ATOM 3941 C CA . ALA A 1 476 ? -27.487 -3.185 -21.987 1.00 32.16 476 ALA A CA 1
ATOM 3942 C C . ALA A 1 476 ? -26.343 -2.116 -21.891 1.00 32.16 476 ALA A C 1
ATOM 3944 O O . ALA A 1 476 ? -25.209 -2.420 -21.551 1.00 32.16 476 ALA A O 1
ATOM 3945 N N . ASP A 1 477 ? -26.747 -0.857 -22.159 1.00 28.89 477 ASP A N 1
ATOM 3946 C CA . ASP A 1 477 ? -26.145 0.506 -22.316 1.00 28.89 477 ASP A CA 1
ATOM 3947 C C . ASP A 1 477 ? -24.869 1.001 -21.554 1.00 28.89 477 ASP A C 1
ATOM 3949 O O . ASP A 1 477 ? -24.836 1.012 -20.322 1.00 28.89 477 ASP A O 1
ATOM 3953 N N . GLU A 1 478 ? -23.927 1.611 -22.312 1.00 34.81 478 GLU A N 1
ATOM 3954 C CA . GLU A 1 478 ? -23.264 2.911 -22.033 1.00 34.81 478 GLU A CA 1
ATOM 3955 C C . GLU A 1 478 ? -23.259 3.774 -23.338 1.00 34.81 478 GLU A C 1
ATOM 3957 O O . GLU A 1 478 ? -22.815 3.325 -24.401 1.00 34.81 478 GLU A O 1
ATOM 3962 N N . LYS A 1 479 ? -23.768 5.017 -23.263 1.00 38.03 479 LYS A N 1
ATOM 3963 C CA . LYS A 1 479 ? -24.332 5.835 -24.371 1.00 38.03 479 LYS A CA 1
ATOM 3964 C C . LYS A 1 479 ? -23.421 6.301 -25.523 1.00 38.03 479 LYS A C 1
ATOM 3966 O O . LYS A 1 479 ? -23.898 7.045 -26.374 1.00 38.03 479 LYS A O 1
ATOM 3971 N N . ASP A 1 480 ? -22.160 5.886 -25.594 1.00 40.56 480 ASP A N 1
ATOM 3972 C CA . ASP A 1 480 ? -21.224 6.335 -26.649 1.00 40.56 480 ASP A CA 1
ATOM 3973 C C . ASP A 1 480 ? -20.537 5.184 -27.417 1.00 40.56 480 ASP A C 1
ATOM 3975 O O . ASP A 1 480 ? -19.723 5.426 -28.308 1.00 40.56 480 ASP A O 1
ATOM 3979 N N . ILE A 1 481 ? -20.875 3.919 -27.130 1.00 47.69 481 ILE A N 1
ATOM 3980 C CA . ILE A 1 481 ? -20.243 2.745 -27.776 1.00 47.69 481 ILE A CA 1
ATOM 3981 C C . ILE A 1 481 ? -21.049 2.234 -28.990 1.00 47.69 481 ILE A C 1
ATOM 3983 O O . ILE A 1 481 ? -20.558 1.401 -29.755 1.00 47.69 481 ILE A O 1
ATOM 3987 N N . PHE A 1 482 ? -22.250 2.785 -29.213 1.00 44.31 482 PHE A N 1
ATOM 3988 C CA . PHE A 1 482 ? -23.257 2.324 -30.180 1.00 44.31 482 PHE A CA 1
ATOM 3989 C C . PHE A 1 482 ? -22.667 1.925 -31.547 1.00 44.31 482 PHE A C 1
ATOM 3991 O O . PHE A 1 482 ? -22.842 0.792 -31.983 1.00 44.31 482 PHE A O 1
ATOM 3998 N N . HIS A 1 483 ? -21.831 2.769 -32.154 1.00 51.97 483 HIS A N 1
ATOM 3999 C CA . HIS A 1 483 ? -21.305 2.518 -33.501 1.00 51.97 483 HIS A CA 1
ATOM 4000 C C . HIS A 1 483 ? -20.242 1.416 -33.610 1.00 51.97 483 HIS A C 1
ATOM 4002 O O . HIS A 1 483 ? -19.973 0.939 -34.709 1.00 51.97 483 HIS A O 1
ATOM 4008 N N . ARG A 1 484 ? -19.580 1.015 -32.515 1.00 58.81 484 ARG A N 1
ATOM 4009 C CA . ARG A 1 484 ? -18.445 0.080 -32.614 1.00 58.81 484 ARG A CA 1
ATOM 4010 C C . ARG A 1 484 ? -18.893 -1.360 -32.832 1.00 58.81 484 ARG A C 1
ATOM 4012 O O . ARG A 1 484 ? -18.249 -2.084 -33.582 1.00 58.81 484 ARG A O 1
ATOM 4019 N N . PHE A 1 485 ? -19.943 -1.788 -32.139 1.00 65.50 485 PHE A N 1
ATOM 4020 C CA . PHE A 1 485 ? -20.356 -3.195 -32.118 1.00 65.50 485 PHE A CA 1
ATOM 4021 C C . PHE A 1 485 ? -21.629 -3.469 -32.922 1.00 65.50 485 PHE A C 1
ATOM 4023 O O . PHE A 1 485 ? -21.919 -4.631 -33.205 1.00 65.50 485 PHE A O 1
ATOM 4030 N N . GLU A 1 486 ? -22.350 -2.423 -33.330 1.00 63.41 486 GLU A N 1
ATOM 4031 C CA . GLU A 1 486 ? -23.589 -2.511 -34.107 1.00 63.41 486 GLU A CA 1
ATOM 4032 C C . GLU A 1 486 ? -23.417 -3.327 -35.397 1.00 63.41 486 GLU A C 1
ATOM 4034 O O . GLU A 1 486 ? -24.194 -4.254 -35.630 1.00 63.41 486 GLU A O 1
ATOM 4039 N N . ASP A 1 487 ? -22.350 -3.077 -36.161 1.00 67.69 487 ASP A N 1
ATOM 4040 C CA . ASP A 1 487 ? -22.037 -3.819 -37.392 1.00 67.69 487 ASP A CA 1
ATOM 4041 C C . ASP A 1 487 ? -21.318 -5.156 -37.140 1.00 67.69 487 ASP A C 1
ATOM 4043 O O . ASP A 1 487 ? -21.279 -6.032 -38.011 1.00 67.69 487 ASP A O 1
ATOM 4047 N N . MET A 1 488 ? -20.728 -5.324 -35.952 1.00 72.19 488 MET A N 1
ATOM 4048 C CA . MET A 1 488 ? -19.911 -6.492 -35.605 1.00 72.19 488 MET A CA 1
ATOM 4049 C C . MET A 1 488 ? -20.736 -7.660 -35.059 1.00 72.19 488 MET A C 1
ATOM 4051 O O . MET A 1 488 ? -20.306 -8.809 -35.187 1.00 72.19 488 MET A O 1
ATOM 4055 N N . VAL A 1 489 ? -21.892 -7.381 -34.449 1.00 78.94 489 VAL A N 1
ATOM 4056 C CA . VAL A 1 489 ? -22.739 -8.378 -33.782 1.00 78.94 489 VAL A CA 1
ATOM 4057 C C . VAL A 1 489 ? -24.018 -8.641 -34.574 1.00 78.94 489 VAL A C 1
ATOM 4059 O O . VAL A 1 489 ? -24.809 -7.727 -34.831 1.00 78.94 489 VAL A O 1
ATOM 4062 N N . ARG A 1 490 ? -24.249 -9.911 -34.921 1.00 81.56 490 ARG A N 1
ATOM 4063 C CA . ARG A 1 490 ? -25.418 -10.373 -35.682 1.00 81.56 490 ARG A CA 1
ATOM 4064 C C . ARG A 1 490 ? -26.207 -11.418 -34.902 1.00 81.56 490 ARG A C 1
ATOM 4066 O O . ARG A 1 490 ? -25.622 -12.280 -34.249 1.00 81.56 490 ARG A O 1
ATOM 4073 N N . GLU A 1 491 ? -27.537 -11.344 -34.980 1.00 81.00 491 GLU A N 1
ATOM 4074 C CA . GLU A 1 491 ? -28.397 -12.418 -34.477 1.00 81.00 491 GLU A CA 1
ATOM 4075 C C . GLU A 1 491 ? -28.066 -13.734 -35.186 1.00 81.00 491 GLU A C 1
ATOM 4077 O O . GLU A 1 491 ? -27.836 -13.771 -36.393 1.00 81.00 491 GLU A O 1
ATOM 4082 N N . GLY A 1 492 ? -28.051 -14.823 -34.427 1.00 75.50 492 GLY A N 1
ATOM 4083 C CA . GLY A 1 492 ? -27.716 -16.156 -34.899 1.00 75.50 492 GLY A CA 1
ATOM 4084 C C . GLY A 1 492 ? -26.228 -16.488 -34.828 1.00 75.50 492 GLY A C 1
ATOM 4085 O O . GLY A 1 492 ? -25.917 -17.666 -34.688 1.00 75.50 492 GLY A O 1
ATOM 4086 N N . ASP A 1 493 ? -25.312 -15.523 -34.838 1.00 85.56 493 ASP A N 1
ATOM 4087 C CA . ASP A 1 493 ? -23.870 -15.803 -34.838 1.00 85.56 493 ASP A CA 1
ATOM 4088 C C . ASP A 1 493 ? -23.340 -16.173 -33.438 1.00 85.56 493 ASP A C 1
ATOM 4090 O O . ASP A 1 493 ? -23.895 -15.784 -32.403 1.00 85.56 493 ASP A O 1
ATOM 4094 N N . VAL A 1 494 ? -22.265 -16.972 -33.400 1.00 78.81 494 VAL A N 1
ATOM 4095 C CA . VAL A 1 494 ? -21.596 -17.398 -32.160 1.00 78.81 494 VAL A CA 1
ATOM 4096 C C . VAL A 1 494 ? -20.321 -16.596 -31.977 1.00 78.81 494 VAL A C 1
ATOM 4098 O O . VAL A 1 494 ? -19.451 -16.601 -32.841 1.00 78.81 494 VAL A O 1
ATOM 4101 N N . TYR A 1 495 ? -20.175 -15.954 -30.824 1.00 84.19 495 TYR A N 1
ATOM 4102 C CA . TYR A 1 495 ? -19.001 -15.155 -30.506 1.00 84.19 495 TYR A CA 1
ATOM 4103 C C . TYR A 1 495 ? -18.346 -15.650 -29.234 1.00 84.19 495 TYR A C 1
ATOM 4105 O O . TYR A 1 495 ? -19.008 -15.950 -28.239 1.00 84.19 495 TYR A O 1
ATOM 4113 N N . LYS A 1 496 ? -17.019 -15.658 -29.248 1.00 84.00 496 LYS A N 1
ATOM 4114 C CA . LYS A 1 496 ? -16.218 -15.628 -28.040 1.00 84.00 496 LYS A CA 1
ATOM 4115 C C . LYS A 1 496 ? -16.029 -14.173 -27.628 1.00 84.00 496 LYS A C 1
ATOM 4117 O O . LYS A 1 496 ? -15.391 -13.390 -28.328 1.00 84.00 496 LYS A O 1
ATOM 4122 N N . ILE A 1 497 ? -16.605 -13.832 -26.487 1.00 82.31 497 ILE A N 1
ATOM 4123 C CA . ILE A 1 497 ? -16.582 -12.499 -25.897 1.00 82.31 497 ILE A CA 1
ATOM 4124 C C . ILE A 1 497 ? -15.564 -12.520 -24.763 1.00 82.31 497 ILE A C 1
ATOM 4126 O O . ILE A 1 497 ? -15.624 -13.385 -23.887 1.00 82.31 497 ILE A O 1
ATOM 4130 N N . CYS A 1 498 ? -14.626 -11.584 -24.761 1.00 79.25 498 CYS A N 1
ATOM 4131 C CA . CYS A 1 498 ? -13.646 -11.408 -23.694 1.00 79.25 498 CYS A CA 1
ATOM 4132 C C . CYS A 1 498 ? -13.594 -9.945 -23.249 1.00 79.25 498 CYS A C 1
ATOM 4134 O O . CYS A 1 498 ? -13.996 -9.056 -23.990 1.00 79.25 498 CYS A O 1
ATOM 4136 N N . HIS A 1 499 ? -13.077 -9.695 -22.042 1.00 74.94 499 HIS A N 1
ATOM 4137 C CA . HIS A 1 499 ? -12.890 -8.333 -21.518 1.00 74.94 499 HIS A CA 1
ATOM 4138 C C . HIS A 1 499 ? -14.198 -7.524 -21.448 1.00 74.94 499 HIS A C 1
ATOM 4140 O O . HIS A 1 499 ? -14.282 -6.397 -21.918 1.00 74.94 499 HIS A O 1
ATOM 4146 N N . PHE A 1 500 ? -15.222 -8.136 -20.862 1.00 77.19 500 PHE A N 1
ATOM 4147 C CA . PHE A 1 500 ? -16.517 -7.521 -20.589 1.00 77.19 500 PHE A CA 1
ATOM 4148 C C . PHE A 1 500 ? -16.684 -7.269 -19.085 1.00 77.19 500 PHE A C 1
ATOM 4150 O O . PHE A 1 500 ? -16.025 -7.908 -18.257 1.00 77.19 500 PHE A O 1
ATOM 4157 N N . LEU A 1 501 ? -17.567 -6.344 -18.726 1.00 73.69 501 LEU A N 1
ATOM 4158 C CA . LEU A 1 501 ? -17.942 -6.072 -17.341 1.00 73.69 501 LEU A CA 1
ATOM 4159 C C . LEU A 1 501 ? -19.134 -6.951 -16.950 1.00 73.69 501 LEU A C 1
ATOM 4161 O O . LEU A 1 501 ? -20.008 -7.211 -17.767 1.00 73.69 501 LEU A O 1
ATOM 4165 N N . VAL A 1 502 ? -19.178 -7.402 -15.698 1.00 76.62 502 VAL A N 1
ATOM 4166 C CA . VAL A 1 502 ? -20.339 -8.097 -15.122 1.00 76.62 502 VAL A CA 1
ATOM 4167 C C . VAL A 1 502 ? -20.898 -7.198 -14.029 1.00 76.62 502 VAL A C 1
ATOM 4169 O O . VAL A 1 502 ? -20.181 -6.916 -13.066 1.00 76.62 502 VAL A O 1
ATOM 4172 N N . LEU A 1 503 ? -22.131 -6.726 -14.195 1.00 75.44 503 LEU A N 1
ATOM 4173 C CA . LEU A 1 503 ? -22.841 -5.861 -13.244 1.00 75.44 503 LEU A CA 1
ATOM 4174 C C . LEU A 1 503 ? -24.127 -6.548 -12.768 1.00 75.44 503 LEU A C 1
ATOM 4176 O O . LEU A 1 503 ? -24.540 -7.545 -13.350 1.00 75.44 503 LEU A O 1
ATOM 4180 N N . ASP A 1 504 ? -24.763 -6.034 -11.718 1.00 78.62 504 ASP A N 1
ATOM 4181 C CA . ASP A 1 504 ? -26.066 -6.541 -11.271 1.00 78.62 504 ASP A CA 1
ATOM 4182 C C . ASP A 1 504 ? -27.153 -6.283 -12.326 1.00 78.62 504 ASP A C 1
ATOM 4184 O O . ASP A 1 504 ? -27.151 -5.240 -12.990 1.00 78.62 504 ASP A O 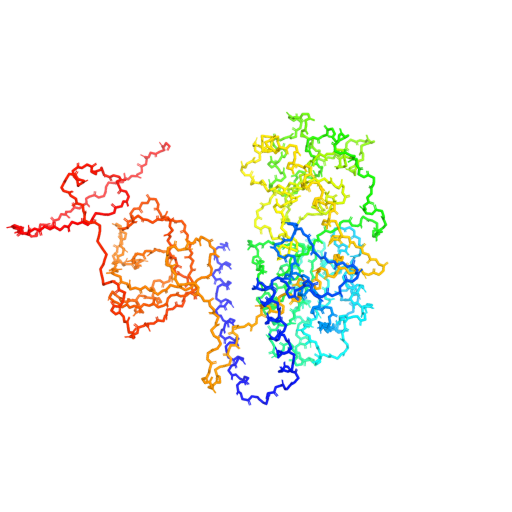1
ATOM 4188 N N . ALA A 1 505 ? -28.080 -7.235 -12.472 1.00 72.00 505 ALA A N 1
ATOM 4189 C CA . ALA A 1 505 ? -29.184 -7.114 -13.418 1.00 72.00 505 ALA A CA 1
ATOM 4190 C C . ALA A 1 505 ? -30.102 -5.932 -13.069 1.00 72.00 505 ALA A C 1
ATOM 4192 O O . ALA A 1 505 ? -30.388 -5.659 -11.897 1.00 72.00 505 ALA A O 1
ATOM 4193 N N . LYS A 1 506 ? -30.586 -5.214 -14.088 1.00 66.62 506 LYS A N 1
ATOM 4194 C CA . LYS A 1 506 ? -31.471 -4.057 -13.874 1.00 66.62 506 LYS A CA 1
ATOM 4195 C C . LYS A 1 506 ? -32.809 -4.477 -13.232 1.00 66.62 506 LYS A C 1
ATOM 4197 O O . LYS A 1 506 ? -33.334 -5.550 -13.516 1.00 66.62 506 LYS A O 1
ATOM 4202 N N . PRO A 1 507 ? -33.435 -3.614 -12.411 1.00 60.66 507 PRO A N 1
ATOM 4203 C CA . PRO A 1 507 ? -34.709 -3.928 -11.756 1.00 60.66 507 PRO A CA 1
ATOM 4204 C C . PRO A 1 507 ? -35.948 -3.811 -12.669 1.00 60.66 507 PRO A C 1
ATOM 4206 O O . PRO A 1 507 ? -37.053 -4.092 -12.216 1.00 60.66 507 PRO A O 1
ATOM 4209 N N . SER A 1 508 ? -35.808 -3.396 -13.933 1.00 60.69 508 SER A N 1
ATOM 4210 C CA . SER A 1 508 ? -36.933 -3.176 -14.857 1.00 60.69 508 SER A CA 1
ATOM 4211 C C . SER A 1 508 ? -36.575 -3.553 -16.298 1.00 60.69 508 SER A C 1
ATOM 4213 O O . SER A 1 508 ? -35.506 -3.150 -16.757 1.00 60.69 508 SER A O 1
ATOM 4215 N N . TYR A 1 509 ? -37.506 -4.196 -17.018 1.00 63.25 509 TYR A N 1
ATOM 4216 C CA . TYR A 1 509 ? -37.419 -4.561 -18.448 1.00 63.25 509 TYR A CA 1
ATOM 4217 C C . TYR A 1 509 ? -36.389 -5.653 -18.795 1.00 63.25 509 TYR A C 1
ATOM 4219 O O . TYR A 1 509 ? -35.622 -5.538 -19.748 1.00 63.25 509 TYR A O 1
ATOM 4227 N N . ASN A 1 510 ? -36.399 -6.750 -18.046 1.00 65.94 510 ASN A N 1
ATOM 4228 C CA . ASN A 1 510 ? -35.527 -7.899 -18.253 1.00 65.94 510 ASN A CA 1
ATOM 4229 C C . ASN A 1 510 ? -36.125 -8.885 -19.263 1.00 65.94 510 ASN A C 1
ATOM 4231 O O . ASN A 1 510 ? -37.266 -9.321 -19.144 1.00 65.94 510 ASN A O 1
ATOM 4235 N N . CYS A 1 511 ? -35.345 -9.305 -20.255 1.00 63.81 511 CYS A N 1
ATOM 4236 C CA . CYS A 1 511 ? -35.800 -10.313 -21.219 1.00 63.81 511 CYS A CA 1
ATOM 4237 C C . CYS A 1 511 ? -35.774 -11.736 -20.648 1.00 63.81 511 CYS A C 1
ATOM 4239 O O . CYS A 1 511 ? -36.530 -12.599 -21.093 1.00 63.81 511 CYS A O 1
ATOM 4241 N N . VAL A 1 512 ? -34.902 -11.979 -19.666 1.00 65.69 512 VAL A N 1
ATOM 4242 C CA . VAL A 1 512 ? -34.781 -13.243 -18.932 1.00 65.69 512 VAL A CA 1
ATOM 4243 C C . VAL A 1 512 ? -34.519 -12.925 -17.466 1.00 65.69 512 VAL A C 1
ATOM 4245 O O . VAL A 1 512 ? -34.023 -11.853 -17.136 1.00 65.69 512 VAL A O 1
ATOM 4248 N N . SER A 1 513 ? -34.830 -13.862 -16.576 1.00 68.75 513 SER A N 1
ATOM 4249 C CA . SER A 1 513 ? -34.435 -13.747 -15.173 1.00 68.75 513 SER A CA 1
ATOM 4250 C C . SER A 1 513 ? -32.948 -14.093 -15.028 1.00 68.75 513 SER A C 1
ATOM 4252 O O . SER A 1 513 ? -32.565 -15.243 -15.240 1.00 68.75 513 SER A O 1
ATOM 4254 N N . SER A 1 514 ? -32.120 -13.104 -14.693 1.00 71.75 514 SER A N 1
ATOM 4255 C CA . SER A 1 514 ? -30.695 -13.263 -14.380 1.00 71.75 514 SER A CA 1
ATOM 4256 C C . SER A 1 514 ? -30.322 -12.435 -13.150 1.00 71.75 514 SER A C 1
ATOM 4258 O O . SER A 1 514 ? -30.973 -11.443 -12.830 1.00 71.75 514 SER A O 1
ATOM 4260 N N . THR A 1 515 ? -29.269 -12.858 -12.446 1.00 75.12 515 THR A N 1
ATOM 4261 C CA . THR A 1 515 ? -28.688 -12.097 -11.325 1.00 75.12 515 THR A CA 1
ATOM 4262 C C . THR A 1 515 ? -27.768 -10.981 -11.823 1.00 75.12 515 THR A C 1
ATOM 4264 O O . THR A 1 515 ? -27.652 -9.939 -11.183 1.00 75.12 515 THR A O 1
ATOM 4267 N N . TYR A 1 516 ? -27.124 -11.199 -12.972 1.00 78.06 516 TYR A N 1
ATOM 4268 C CA . TYR A 1 516 ? -26.093 -10.325 -13.517 1.00 78.06 516 TYR A CA 1
ATOM 4269 C C . TYR A 1 516 ? -26.295 -10.049 -15.004 1.00 78.06 516 TYR A C 1
ATOM 4271 O O . TYR A 1 516 ? -26.868 -10.873 -15.725 1.00 78.06 516 TYR A O 1
ATOM 4279 N N . ASP A 1 517 ? -25.732 -8.923 -15.432 1.00 75.19 517 ASP A N 1
ATOM 4280 C CA . ASP A 1 517 ? -25.696 -8.420 -16.794 1.00 75.19 517 ASP A CA 1
ATOM 4281 C C . ASP A 1 517 ? -24.254 -8.278 -17.312 1.00 75.19 517 ASP A C 1
ATOM 4283 O O . ASP A 1 517 ? -23.364 -7.837 -16.578 1.00 75.19 517 ASP A O 1
ATOM 4287 N N . ILE A 1 518 ? -24.012 -8.628 -18.584 1.00 75.12 518 ILE A N 1
ATOM 4288 C CA . ILE A 1 518 ? -22.715 -8.440 -19.258 1.00 75.12 518 ILE A CA 1
ATOM 4289 C C . ILE A 1 518 ? -22.693 -7.107 -20.011 1.00 75.12 518 ILE A C 1
ATOM 4291 O O . ILE A 1 518 ? -23.416 -6.928 -20.982 1.00 75.12 518 ILE A O 1
ATOM 4295 N N . TYR A 1 519 ? -21.798 -6.202 -19.635 1.00 71.50 519 TYR A N 1
ATOM 4296 C CA . TYR A 1 519 ? -21.635 -4.904 -20.283 1.00 71.50 519 TYR A CA 1
ATOM 4297 C C . TYR A 1 519 ? -20.398 -4.895 -21.176 1.00 71.50 519 TYR A C 1
ATOM 4299 O O . TYR A 1 519 ? -19.306 -5.294 -20.755 1.00 71.50 519 TYR A O 1
ATOM 4307 N N . PHE A 1 520 ? -20.575 -4.432 -22.412 1.00 72.75 520 PHE A N 1
ATOM 4308 C CA . PHE A 1 520 ? -19.466 -4.216 -23.334 1.00 72.75 520 PHE A CA 1
ATOM 4309 C C . PHE A 1 520 ? -18.894 -2.826 -23.097 1.00 72.75 520 PHE A C 1
ATOM 4311 O O . PHE A 1 520 ? -19.624 -1.839 -23.084 1.00 72.75 520 PHE A O 1
ATOM 4318 N N . ASP A 1 521 ? -17.580 -2.754 -22.947 1.00 66.44 521 ASP A N 1
ATOM 4319 C CA . ASP A 1 521 ? -16.841 -1.504 -22.888 1.00 66.44 521 ASP A CA 1
ATOM 4320 C C . ASP A 1 521 ? -15.836 -1.424 -24.047 1.00 66.44 521 ASP A C 1
ATOM 4322 O O . ASP A 1 521 ? -15.781 -2.275 -24.943 1.00 66.44 521 ASP A O 1
ATOM 4326 N N . THR A 1 522 ? -15.010 -0.382 -24.060 1.00 64.38 522 THR A N 1
ATOM 4327 C CA . THR A 1 522 ? -13.988 -0.199 -25.098 1.00 64.38 522 THR A CA 1
ATOM 4328 C C . THR A 1 522 ? -12.911 -1.290 -25.096 1.00 64.38 522 THR A C 1
ATOM 4330 O O . THR A 1 522 ? -12.220 -1.466 -26.105 1.00 64.38 522 THR A O 1
ATOM 4333 N N . SER A 1 523 ? -12.771 -2.051 -24.011 1.00 65.81 523 SER A N 1
ATOM 4334 C CA . SER A 1 523 ? -11.842 -3.173 -23.904 1.00 65.81 523 SER A CA 1
ATOM 4335 C C . SER A 1 523 ? -12.439 -4.498 -24.379 1.00 65.81 523 SER A C 1
ATOM 4337 O O . SER A 1 523 ? -11.677 -5.433 -24.635 1.00 65.81 523 SER A O 1
ATOM 4339 N N . THR A 1 524 ? -13.763 -4.573 -24.563 1.00 77.88 524 THR A N 1
ATOM 4340 C CA . THR A 1 524 ? -14.447 -5.803 -24.969 1.00 77.88 524 THR A CA 1
ATOM 4341 C C . THR A 1 524 ? -13.978 -6.295 -26.332 1.00 77.88 524 THR A C 1
ATOM 4343 O O . THR A 1 524 ? -14.029 -5.596 -27.349 1.00 77.88 524 THR A O 1
ATOM 4346 N N . GLY A 1 525 ? -13.495 -7.534 -26.333 1.00 80.62 525 GLY A N 1
ATOM 4347 C CA . GLY A 1 525 ? -13.090 -8.269 -27.516 1.00 80.62 525 GLY A CA 1
ATOM 4348 C C . GLY A 1 525 ? -14.196 -9.213 -27.969 1.00 80.62 525 GLY A C 1
ATOM 4349 O O . GLY A 1 525 ? -14.789 -9.923 -27.158 1.00 80.62 525 GLY A O 1
ATOM 4350 N N . LEU A 1 526 ? -14.435 -9.235 -29.278 1.00 84.44 526 LEU A N 1
ATOM 4351 C CA . LEU A 1 526 ? -15.355 -10.152 -29.942 1.00 84.44 526 LEU A CA 1
ATOM 4352 C C . LEU A 1 526 ? -14.593 -10.949 -30.995 1.00 84.44 526 LEU A C 1
ATOM 4354 O O . LEU A 1 526 ? -13.965 -10.380 -31.887 1.00 84.44 526 LEU A O 1
ATOM 4358 N N . GLU A 1 527 ? -14.670 -12.267 -30.893 1.00 86.06 527 GLU A N 1
ATOM 4359 C CA . GLU A 1 527 ? -14.112 -13.213 -31.853 1.00 86.06 527 GLU A CA 1
ATOM 4360 C C . GLU A 1 527 ? -15.264 -14.062 -32.404 1.00 86.06 527 GLU A C 1
ATOM 4362 O O . GLU A 1 527 ? -15.898 -14.803 -31.655 1.00 86.06 527 GLU A O 1
ATOM 4367 N N . LEU A 1 528 ? -15.571 -13.924 -33.698 1.00 86.94 528 LEU A N 1
ATOM 4368 C CA . LEU A 1 528 ? -16.589 -14.741 -34.363 1.00 86.94 528 LEU A CA 1
ATOM 4369 C C . LEU A 1 528 ? -16.104 -16.194 -34.440 1.00 86.94 528 LEU A C 1
ATOM 4371 O O . LEU A 1 528 ? -15.013 -16.466 -34.939 1.00 86.94 528 LEU A O 1
ATOM 4375 N N . ILE A 1 529 ? -16.938 -17.119 -33.982 1.00 80.88 529 ILE A N 1
ATOM 4376 C CA . ILE A 1 529 ? -16.704 -18.557 -34.059 1.00 80.88 529 ILE A CA 1
ATOM 4377 C C . ILE A 1 529 ? -17.536 -19.106 -35.214 1.00 80.88 529 ILE A C 1
ATOM 4379 O O . ILE A 1 529 ? -18.754 -18.951 -35.236 1.00 80.88 529 ILE A O 1
ATOM 4383 N N . THR A 1 530 ? -16.868 -19.741 -36.175 1.00 87.25 530 THR A N 1
ATOM 4384 C CA . THR A 1 530 ? -17.505 -20.327 -37.367 1.00 87.25 530 THR A CA 1
ATOM 4385 C C . THR A 1 530 ? -17.514 -21.856 -37.347 1.00 87.25 530 THR A C 1
ATOM 4387 O O . THR A 1 530 ? -18.373 -22.465 -37.980 1.00 87.25 530 THR A O 1
ATOM 4390 N N . ASP A 1 531 ? -16.636 -22.473 -36.554 1.00 77.81 531 ASP A N 1
ATOM 4391 C CA . ASP A 1 531 ? -16.542 -23.924 -36.399 1.00 77.81 531 ASP A CA 1
ATOM 4392 C C . ASP A 1 531 ? -17.410 -24.434 -35.237 1.00 77.81 531 ASP A C 1
ATOM 4394 O O . ASP A 1 531 ? -17.472 -23.814 -34.173 1.00 77.81 531 ASP A O 1
ATOM 4398 N N . ASP A 1 532 ? -18.045 -25.599 -35.420 1.00 75.88 532 ASP A N 1
ATOM 4399 C CA . ASP A 1 532 ? -18.794 -26.325 -34.375 1.00 75.88 532 ASP A CA 1
ATOM 4400 C C . ASP A 1 532 ? -19.877 -25.473 -33.674 1.00 75.88 532 ASP A C 1
ATOM 4402 O O . ASP A 1 532 ? -20.135 -25.582 -32.474 1.00 75.88 532 ASP A O 1
ATOM 4406 N N . ILE A 1 533 ? -20.519 -24.570 -34.423 1.00 74.81 533 ILE A N 1
ATOM 4407 C CA . ILE A 1 533 ? -21.500 -23.632 -33.864 1.00 74.81 533 ILE A CA 1
ATOM 4408 C C . ILE A 1 533 ? -22.802 -24.322 -33.432 1.00 74.81 533 ILE A C 1
ATOM 4410 O O . ILE A 1 533 ? -23.497 -23.819 -32.548 1.00 74.81 533 ILE A O 1
ATOM 4414 N N . ASP A 1 534 ? -23.148 -25.472 -34.016 1.00 74.75 534 ASP A N 1
ATOM 4415 C CA . ASP A 1 534 ? -24.402 -26.190 -33.737 1.00 74.75 534 ASP A CA 1
ATOM 4416 C C . ASP A 1 534 ? -24.500 -26.711 -32.294 1.00 74.75 534 ASP A C 1
ATOM 4418 O O . ASP A 1 534 ? -25.607 -26.932 -31.803 1.00 74.75 534 ASP A O 1
ATOM 4422 N N . ARG A 1 535 ? -23.376 -26.819 -31.567 1.00 70.12 535 ARG A N 1
ATOM 4423 C CA . ARG A 1 535 ? -23.379 -27.150 -30.130 1.00 70.12 535 ARG A CA 1
ATOM 4424 C C . ARG A 1 535 ? -23.982 -26.054 -29.243 1.00 70.12 535 ARG A C 1
ATOM 4426 O O . ARG A 1 535 ? -24.288 -26.306 -28.081 1.00 70.12 535 ARG A O 1
ATOM 4433 N N . PHE A 1 536 ? -24.125 -24.833 -29.762 1.00 69.81 536 PHE A N 1
ATOM 4434 C CA . PHE A 1 536 ? -24.741 -23.712 -29.056 1.00 69.81 536 PHE A CA 1
ATOM 4435 C C . PHE A 1 536 ? -26.203 -23.578 -29.480 1.00 69.81 536 PHE A C 1
ATOM 4437 O O . PHE A 1 536 ? -26.485 -23.273 -30.644 1.00 69.81 536 PHE A O 1
ATOM 4444 N N . SER A 1 537 ? -27.120 -23.759 -28.525 1.00 63.94 537 SER A N 1
ATOM 4445 C CA . SER A 1 537 ? -28.568 -23.674 -28.740 1.00 63.94 537 SER A CA 1
ATOM 4446 C C . SER A 1 537 ? -28.959 -22.434 -29.543 1.00 63.94 537 SER A C 1
ATOM 4448 O O . SER A 1 537 ? -28.610 -21.310 -29.187 1.00 63.94 537 SER A O 1
ATOM 4450 N N . ARG A 1 538 ? -29.704 -22.648 -30.635 1.00 63.94 538 ARG A N 1
ATOM 4451 C CA . ARG A 1 538 ? -30.142 -21.575 -31.543 1.00 63.94 538 ARG A CA 1
ATOM 4452 C C . ARG A 1 538 ? -31.153 -20.625 -30.911 1.00 63.94 538 ARG A C 1
ATOM 4454 O O . ARG A 1 538 ? -31.148 -19.440 -31.217 1.00 63.94 538 ARG A O 1
ATOM 4461 N N . PHE A 1 539 ? -31.993 -21.147 -30.024 1.00 67.81 539 PHE A N 1
ATOM 4462 C CA . PHE A 1 539 ? -33.063 -20.395 -29.388 1.00 67.81 539 PHE A CA 1
ATOM 4463 C C . PHE A 1 539 ? -33.156 -20.744 -27.907 1.00 67.81 539 PHE A C 1
ATOM 4465 O O . PHE A 1 539 ? -32.799 -21.848 -27.492 1.00 67.81 539 PHE A O 1
ATOM 4472 N N . TRP A 1 540 ? -33.684 -19.807 -27.127 1.00 67.50 540 TRP A N 1
ATOM 4473 C CA . TRP A 1 540 ? -34.068 -20.019 -25.740 1.00 67.50 540 TRP A CA 1
ATOM 4474 C C . TRP A 1 540 ? -35.457 -19.424 -25.536 1.00 67.50 540 TRP A C 1
ATOM 4476 O O . TRP A 1 540 ? -35.696 -18.278 -25.916 1.00 67.50 540 TRP A O 1
ATOM 4486 N N . PHE A 1 541 ? -36.365 -20.208 -24.961 1.00 70.69 541 PHE A N 1
ATOM 4487 C CA . PHE A 1 541 ? -37.724 -19.777 -24.662 1.00 70.69 541 PHE A CA 1
ATOM 4488 C C . PHE A 1 541 ? -38.122 -20.250 -23.269 1.00 70.69 541 PHE A C 1
ATOM 4490 O O . PHE A 1 541 ? -37.930 -21.419 -22.932 1.00 70.69 541 PHE A O 1
ATOM 4497 N N . ARG A 1 542 ? -38.757 -19.366 -22.500 1.00 73.62 542 ARG A N 1
ATOM 4498 C CA . ARG A 1 542 ? -39.531 -19.729 -21.310 1.00 73.62 542 ARG A CA 1
ATOM 4499 C C . ARG A 1 542 ? -41.002 -19.442 -21.586 1.00 73.62 542 ARG A C 1
ATOM 4501 O O . ARG A 1 542 ? -41.479 -18.333 -21.354 1.00 73.62 542 ARG A O 1
ATOM 4508 N N . LEU A 1 543 ? -41.684 -20.433 -22.152 1.00 80.94 543 LEU A N 1
ATOM 4509 C CA . LEU A 1 543 ? -43.085 -20.317 -22.544 1.00 80.94 543 LEU A CA 1
ATOM 4510 C C . LEU A 1 543 ? -43.975 -20.212 -21.304 1.00 80.94 543 LEU A C 1
ATOM 4512 O O . LEU A 1 543 ? -43.890 -21.068 -20.428 1.00 80.94 543 LEU A O 1
ATOM 4516 N N . ALA A 1 544 ? -44.809 -19.177 -21.247 1.00 79.81 544 ALA A N 1
ATOM 4517 C CA . ALA A 1 544 ? -45.827 -19.043 -20.215 1.00 79.81 544 ALA A CA 1
ATOM 4518 C C . ALA A 1 544 ? -47.128 -19.728 -20.641 1.00 79.81 544 ALA A C 1
ATOM 4520 O O . ALA A 1 544 ? -47.568 -19.621 -21.789 1.00 79.81 544 ALA A O 1
ATOM 4521 N N . SER A 1 545 ? -47.752 -20.405 -19.686 1.00 82.75 545 SER A N 1
ATOM 4522 C CA . SER A 1 545 ? -49.132 -20.871 -19.769 1.00 82.75 545 SER A CA 1
ATOM 4523 C C . SER A 1 545 ? -50.116 -19.697 -19.758 1.00 82.75 545 SER A C 1
ATOM 4525 O O . SER A 1 545 ? -49.795 -18.591 -19.321 1.00 82.75 545 SER A O 1
ATOM 4527 N N . LEU A 1 546 ? -51.347 -19.942 -20.214 1.00 79.25 546 LEU A N 1
ATOM 4528 C CA . LEU A 1 546 ? -52.401 -18.927 -20.200 1.00 79.25 546 LEU A CA 1
ATOM 4529 C C . LEU A 1 546 ? -52.716 -18.448 -18.773 1.00 79.25 546 LEU A C 1
ATOM 4531 O O . LEU A 1 546 ? -52.952 -17.262 -18.564 1.00 79.25 546 LEU A O 1
ATOM 4535 N N . ASP A 1 547 ? -52.639 -19.345 -17.791 1.00 80.19 547 ASP A N 1
ATOM 4536 C CA . ASP A 1 547 ? -52.834 -19.007 -16.381 1.00 80.19 547 ASP A CA 1
ATOM 4537 C C . ASP A 1 547 ? -51.714 -18.103 -15.852 1.00 80.19 547 ASP A C 1
ATOM 4539 O O . ASP A 1 547 ? -51.998 -17.110 -15.187 1.00 80.19 547 ASP A O 1
ATOM 4543 N N . GLU A 1 548 ? -50.452 -18.382 -16.197 1.00 79.06 548 GLU A N 1
ATOM 4544 C CA . GLU A 1 548 ? -49.324 -17.504 -15.854 1.00 79.06 548 GLU A CA 1
ATOM 4545 C C . GLU A 1 548 ? -49.448 -16.133 -16.523 1.00 79.06 548 GLU A C 1
ATOM 4547 O O . GLU A 1 548 ? -49.112 -15.129 -15.906 1.00 79.06 548 GLU A O 1
ATOM 4552 N N . ILE A 1 549 ? -49.938 -16.065 -17.765 1.00 80.88 549 ILE A N 1
ATOM 4553 C CA . ILE A 1 549 ? -50.194 -14.790 -18.452 1.00 80.88 549 ILE A CA 1
ATOM 4554 C C . ILE A 1 549 ? -51.283 -14.002 -17.713 1.00 80.88 549 ILE A C 1
ATOM 4556 O O . ILE A 1 549 ? -51.102 -12.815 -17.454 1.00 80.88 549 ILE A O 1
ATOM 4560 N N . ASN A 1 550 ? -52.375 -14.664 -17.321 1.00 79.44 550 ASN A N 1
ATOM 4561 C CA . ASN A 1 550 ? -53.499 -14.041 -16.616 1.00 79.44 550 ASN A CA 1
ATOM 4562 C C . ASN A 1 550 ? -53.145 -13.570 -15.194 1.00 79.44 550 ASN A C 1
ATOM 4564 O O . ASN A 1 550 ? -53.818 -12.695 -14.655 1.00 79.44 550 ASN A O 1
ATOM 4568 N N . GLN A 1 551 ? -52.114 -14.149 -14.573 1.00 76.31 551 GLN A N 1
ATOM 4569 C CA . GLN A 1 551 ? -51.664 -13.799 -13.221 1.00 76.31 551 GLN A CA 1
ATOM 4570 C C . GLN A 1 551 ? -50.628 -12.664 -13.185 1.00 76.31 551 GLN A C 1
ATOM 4572 O O . GLN A 1 551 ? -50.320 -12.158 -12.104 1.00 76.31 551 GLN A O 1
ATOM 4577 N N . ARG A 1 552 ? -50.067 -12.253 -14.329 1.00 73.31 552 ARG A N 1
ATOM 4578 C CA . ARG A 1 552 ? -49.048 -11.194 -14.378 1.00 73.31 552 ARG A CA 1
ATOM 4579 C C . ARG A 1 552 ? -49.677 -9.807 -14.243 1.00 73.31 552 ARG A C 1
ATOM 4581 O O . ARG A 1 552 ? -50.644 -9.478 -14.922 1.00 73.31 552 ARG A O 1
ATOM 4588 N N . GLY A 1 553 ? -49.097 -8.981 -13.372 1.00 66.62 553 GLY A N 1
ATOM 4589 C CA . GLY A 1 553 ? -49.470 -7.573 -13.206 1.00 66.62 553 GLY A CA 1
ATOM 4590 C C . GLY A 1 553 ? -48.664 -6.632 -14.108 1.00 66.62 553 GLY A C 1
ATOM 4591 O O . GLY A 1 553 ? -47.610 -7.003 -14.619 1.00 66.62 553 GLY A O 1
ATOM 4592 N N . GLU A 1 554 ? -49.111 -5.378 -14.233 1.00 60.25 554 GLU A N 1
ATOM 4593 C CA . GLU A 1 554 ? -48.492 -4.318 -15.063 1.00 60.25 554 GLU A CA 1
ATOM 4594 C C . GLU A 1 554 ? -47.036 -3.957 -14.686 1.00 60.25 554 GLU A C 1
ATOM 4596 O O . GLU A 1 554 ? -46.395 -3.144 -15.352 1.00 60.25 554 GLU A O 1
ATOM 4601 N N . HIS A 1 555 ? -46.505 -4.537 -13.608 1.00 60.94 555 HIS A N 1
ATOM 4602 C CA . HIS A 1 555 ? -45.180 -4.245 -13.062 1.00 60.94 555 HIS A CA 1
ATOM 4603 C C . HIS A 1 555 ? -44.244 -5.461 -13.031 1.00 60.94 555 HIS A C 1
ATOM 4605 O O . HIS A 1 555 ? -43.207 -5.396 -12.373 1.00 60.94 555 HIS A O 1
ATOM 4611 N N . ASP A 1 556 ? -44.581 -6.565 -13.710 1.00 69.75 556 ASP A N 1
ATOM 4612 C CA . ASP A 1 556 ? -43.651 -7.692 -13.852 1.00 69.75 556 ASP A CA 1
ATOM 4613 C C . ASP A 1 556 ? -42.415 -7.248 -14.661 1.00 69.75 556 ASP A C 1
ATOM 4615 O O . ASP A 1 556 ? -42.551 -6.830 -15.817 1.00 69.75 556 ASP A O 1
ATOM 4619 N N . PRO A 1 557 ? -41.203 -7.299 -14.076 1.00 68.69 557 PRO A N 1
ATOM 4620 C CA . PRO A 1 557 ? -40.011 -6.813 -14.745 1.00 68.69 557 PRO A CA 1
ATOM 4621 C C . PRO A 1 557 ? -39.520 -7.754 -15.848 1.00 68.69 557 PRO A C 1
ATOM 4623 O O . PRO A 1 557 ? -38.643 -7.327 -16.593 1.00 68.69 557 PRO A O 1
ATOM 4626 N N . VAL A 1 558 ? -40.021 -8.997 -15.968 1.00 70.94 558 VAL A N 1
ATOM 4627 C CA . VAL A 1 558 ? -39.512 -9.993 -16.929 1.00 70.94 558 VAL A CA 1
ATOM 4628 C C . VAL A 1 558 ? -40.479 -10.236 -18.096 1.00 70.94 558 VAL A C 1
ATOM 4630 O O . VAL A 1 558 ? -41.618 -10.663 -17.902 1.00 70.94 558 VAL A O 1
ATOM 4633 N N . LEU A 1 559 ? -40.004 -10.058 -19.334 1.00 74.19 559 LEU A N 1
ATOM 4634 C CA . LEU A 1 559 ? -40.788 -10.298 -20.551 1.00 74.19 559 LEU A CA 1
ATOM 4635 C C . LEU A 1 559 ? -41.251 -11.761 -20.676 1.00 74.19 559 LEU A C 1
ATOM 4637 O O . LEU A 1 559 ? -40.581 -12.703 -20.251 1.00 74.19 559 LEU A O 1
ATOM 4641 N N . THR A 1 560 ? -42.416 -11.959 -21.298 1.00 75.00 560 THR A N 1
ATOM 4642 C CA . THR A 1 560 ? -43.049 -13.279 -21.446 1.00 75.00 560 THR A CA 1
ATOM 4643 C C . THR A 1 560 ? -42.810 -13.857 -22.835 1.00 75.00 560 THR A C 1
ATOM 4645 O O . THR A 1 560 ? -42.994 -13.164 -23.835 1.00 75.00 560 THR A O 1
ATOM 4648 N N . ASN A 1 561 ? -42.446 -15.139 -22.932 1.00 79.00 561 ASN A N 1
ATOM 4649 C CA . ASN A 1 561 ? -42.515 -15.850 -24.207 1.00 79.00 561 ASN A CA 1
ATOM 4650 C C . ASN A 1 561 ? -43.846 -16.590 -24.302 1.00 79.00 561 ASN A C 1
ATOM 4652 O O . ASN A 1 561 ? -44.244 -17.287 -23.372 1.00 79.00 561 ASN A O 1
ATOM 4656 N N . VAL A 1 562 ? -44.515 -16.450 -25.439 1.00 81.56 562 VAL A N 1
ATOM 4657 C CA . VAL A 1 562 ? -45.771 -17.138 -25.735 1.00 81.56 562 VAL A CA 1
ATOM 4658 C C . VAL A 1 562 ? -45.618 -17.917 -27.030 1.00 81.56 562 VAL A C 1
ATOM 4660 O O . VAL A 1 562 ? -44.897 -17.501 -27.937 1.00 81.56 562 VAL A O 1
ATOM 4663 N N . VAL A 1 563 ? -46.300 -19.052 -27.112 1.00 83.62 563 VAL A N 1
ATOM 4664 C CA . VAL A 1 563 ? -46.471 -19.806 -28.352 1.00 83.62 563 VAL A CA 1
ATOM 4665 C C . VAL A 1 563 ? -47.942 -20.164 -28.474 1.00 83.62 563 VAL A C 1
ATOM 4667 O O . VAL A 1 563 ? -48.586 -20.519 -27.489 1.00 83.62 563 VAL A O 1
ATOM 4670 N N . GLY A 1 564 ? -48.490 -20.040 -29.674 1.00 83.38 564 GLY A N 1
ATOM 4671 C CA . GLY A 1 564 ? -49.897 -20.310 -29.923 1.00 83.38 564 GLY A CA 1
ATOM 4672 C C . GLY A 1 564 ? -50.194 -20.391 -31.410 1.00 83.38 564 GLY A C 1
ATOM 4673 O O . GLY A 1 564 ? -49.365 -20.035 -32.248 1.00 83.38 564 GLY A O 1
ATOM 4674 N N . MET A 1 565 ? -51.391 -20.873 -31.730 1.00 85.31 565 MET A N 1
ATOM 4675 C CA . MET A 1 565 ? -51.899 -20.885 -33.095 1.00 85.31 565 MET A CA 1
ATOM 4676 C C . MET A 1 565 ? -52.490 -19.513 -33.422 1.00 85.31 565 MET A C 1
ATOM 4678 O O . MET A 1 565 ? -53.356 -19.017 -32.703 1.00 85.31 565 MET A O 1
ATOM 4682 N N . LEU A 1 566 ? -52.025 -18.902 -34.509 1.00 87.50 566 LEU A N 1
ATOM 4683 C CA . LEU A 1 566 ? -52.589 -17.655 -35.011 1.00 87.50 566 LEU A CA 1
ATOM 4684 C C . LEU A 1 566 ? -53.995 -17.921 -35.571 1.00 87.50 566 LEU A C 1
ATOM 4686 O O . LEU A 1 566 ? -54.137 -18.660 -36.541 1.00 87.50 566 LEU A O 1
ATOM 4690 N N . LEU A 1 567 ? -55.022 -17.320 -34.965 1.00 87.50 567 LEU A N 1
ATOM 4691 C CA . LEU A 1 567 ? -56.421 -17.538 -35.359 1.00 87.50 567 LEU A CA 1
ATOM 4692 C C . LEU A 1 567 ? -56.930 -16.503 -36.370 1.00 87.50 567 LEU A C 1
ATOM 4694 O O . LEU A 1 567 ? -57.699 -16.839 -37.263 1.00 87.50 567 LEU A O 1
ATOM 4698 N N . SER A 1 568 ? -56.522 -15.241 -36.228 1.00 88.12 568 SER A N 1
ATOM 4699 C CA . SER A 1 568 ? -56.860 -14.150 -37.149 1.00 88.12 568 SER A CA 1
ATOM 4700 C C . SER A 1 568 ? -55.904 -12.967 -36.950 1.00 88.12 568 SER A C 1
ATOM 4702 O O . SER A 1 568 ? -55.283 -12.846 -35.894 1.00 88.12 568 SER A O 1
ATOM 4704 N N . ILE A 1 569 ? -55.774 -12.111 -37.966 1.00 90.38 569 ILE A N 1
ATOM 4705 C CA . ILE A 1 569 ? -55.048 -10.833 -37.920 1.00 90.38 569 ILE A CA 1
ATOM 4706 C C . ILE A 1 569 ? -56.027 -9.744 -38.373 1.00 90.38 569 ILE A C 1
ATOM 4708 O O . ILE A 1 569 ? -56.747 -9.943 -39.351 1.00 90.38 569 ILE A O 1
ATOM 4712 N N . THR A 1 570 ? -56.070 -8.611 -37.671 1.00 89.00 570 THR A N 1
ATOM 4713 C CA . THR A 1 570 ? -56.889 -7.446 -38.046 1.00 89.00 570 THR A CA 1
ATOM 4714 C C . THR A 1 570 ? -56.106 -6.467 -38.921 1.00 89.00 570 THR A C 1
ATOM 4716 O O . THR A 1 570 ? -54.882 -6.544 -39.018 1.00 89.00 570 THR A O 1
ATOM 4719 N N . GLU A 1 571 ? -56.798 -5.502 -39.527 1.00 87.94 571 GLU A N 1
ATOM 4720 C CA . GLU A 1 571 ? -56.137 -4.391 -40.218 1.00 87.94 571 GLU A CA 1
ATOM 4721 C C . GLU A 1 571 ? -55.297 -3.540 -39.247 1.00 87.94 571 GLU A C 1
ATOM 4723 O O . GLU A 1 571 ? -55.594 -3.441 -38.053 1.00 87.94 571 GLU A O 1
ATOM 4728 N N . VAL A 1 572 ? -54.222 -2.938 -39.764 1.00 87.25 572 VAL A N 1
ATOM 4729 C CA . VAL A 1 572 ? -53.312 -2.080 -38.993 1.00 87.25 572 VAL A CA 1
ATOM 4730 C C . VAL A 1 572 ? -53.988 -0.736 -38.729 1.00 87.25 572 VAL A C 1
ATOM 4732 O O . VAL A 1 572 ? -54.287 0.002 -39.665 1.00 87.25 572 VAL A O 1
ATOM 4735 N N . ILE A 1 573 ? -54.190 -0.394 -37.454 1.00 85.69 573 ILE A N 1
ATOM 4736 C CA . ILE A 1 573 ? -54.834 0.859 -37.041 1.00 85.69 573 ILE A CA 1
ATOM 4737 C C . ILE A 1 573 ? -53.781 1.806 -36.440 1.00 85.69 573 ILE A C 1
ATOM 4739 O O . ILE A 1 573 ? -53.142 1.450 -35.447 1.00 85.69 573 ILE A O 1
ATOM 4743 N N . PRO A 1 574 ? -53.589 3.018 -36.990 1.00 73.25 574 PRO A N 1
ATOM 4744 C CA . PRO A 1 574 ? -52.682 4.003 -36.413 1.00 73.25 574 PRO A CA 1
ATOM 4745 C C . PRO A 1 574 ? -53.271 4.612 -35.131 1.00 73.25 574 PRO A C 1
ATOM 4747 O O . PRO A 1 574 ? -54.389 5.125 -35.130 1.00 73.25 574 PRO A O 1
ATOM 4750 N N . VAL A 1 575 ? -52.500 4.600 -34.039 1.00 78.56 575 VAL A N 1
ATOM 4751 C CA . VAL A 1 575 ? -52.886 5.180 -32.740 1.00 78.56 575 VAL A CA 1
ATOM 4752 C C . VAL A 1 575 ? -52.016 6.405 -32.444 1.00 78.56 575 VAL A C 1
ATOM 4754 O O . VAL A 1 575 ? -50.790 6.314 -32.470 1.00 78.56 575 VAL A O 1
ATOM 4757 N N . GLN A 1 576 ? -52.630 7.554 -32.141 1.00 73.31 576 GLN A N 1
ATOM 4758 C CA . GLN A 1 576 ? -51.917 8.774 -31.732 1.00 73.31 576 GLN A CA 1
ATOM 4759 C C . GLN A 1 576 ? -51.829 8.883 -30.202 1.00 73.31 576 GLN A C 1
ATOM 4761 O O . GLN A 1 576 ? -52.832 8.749 -29.505 1.00 73.31 576 GLN A O 1
ATOM 4766 N N . LYS A 1 577 ? -50.630 9.166 -29.673 1.00 59.94 577 LYS A N 1
ATOM 4767 C CA . LYS A 1 577 ? -50.370 9.342 -28.233 1.00 59.94 577 LYS A CA 1
ATOM 4768 C C . LYS A 1 577 ? -50.208 10.830 -27.899 1.00 59.94 577 LYS A C 1
ATOM 4770 O O . LYS A 1 577 ? -49.211 11.437 -28.276 1.00 59.94 577 LYS A O 1
ATOM 4775 N N . THR A 1 578 ? -51.152 11.421 -27.169 1.00 55.47 578 THR A N 1
ATOM 4776 C CA . THR A 1 578 ? -51.040 12.797 -26.646 1.00 55.47 578 THR A CA 1
ATOM 4777 C C . THR A 1 578 ? -50.169 12.822 -25.385 1.00 55.47 578 THR A C 1
ATOM 4779 O O . THR A 1 578 ? -50.503 12.178 -24.392 1.00 55.47 578 THR A O 1
ATOM 4782 N N . SER A 1 579 ? -49.044 13.545 -25.397 1.00 48.00 579 SER A N 1
ATOM 4783 C CA . SER A 1 579 ? -48.182 13.725 -24.219 1.00 48.00 579 SER A CA 1
ATOM 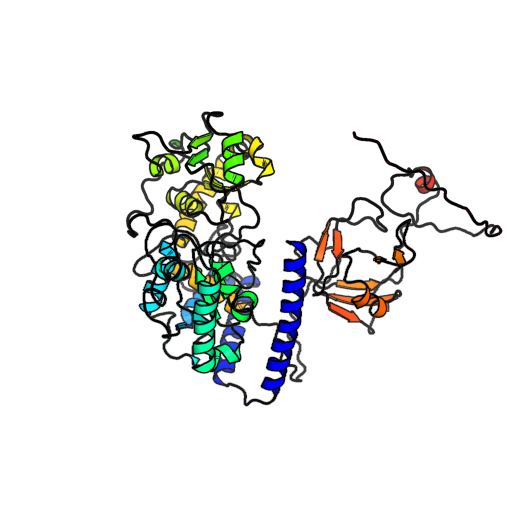4784 C C . SER A 1 579 ? -48.735 14.820 -23.301 1.00 48.00 579 SER A C 1
ATOM 4786 O O . SER A 1 579 ? -48.631 15.996 -23.636 1.00 48.00 579 SER A O 1
ATOM 4788 N N . ALA A 1 580 ? -49.303 14.456 -22.151 1.00 40.75 580 ALA A N 1
ATOM 4789 C CA . ALA A 1 580 ? -49.598 15.414 -21.086 1.00 40.75 580 ALA A CA 1
ATOM 4790 C C . ALA A 1 580 ? -48.322 15.719 -20.277 1.00 40.75 580 ALA A C 1
ATOM 4792 O O . ALA A 1 580 ? -47.568 14.803 -19.935 1.00 40.75 580 ALA A O 1
ATOM 4793 N N . ASP A 1 581 ? -48.082 17.000 -19.998 1.00 41.28 581 ASP A N 1
ATOM 4794 C CA . ASP A 1 581 ? -46.998 17.499 -19.152 1.00 41.28 581 ASP A CA 1
ATOM 4795 C C . ASP A 1 581 ? -47.099 16.934 -17.727 1.00 41.28 581 ASP A C 1
ATOM 4797 O O . ASP A 1 581 ? -48.036 17.226 -16.988 1.00 41.28 581 ASP A O 1
ATOM 4801 N N . LEU A 1 582 ? -46.102 16.145 -17.322 1.00 42.25 582 LEU A N 1
ATOM 4802 C CA . LEU A 1 582 ? -45.860 15.772 -15.926 1.00 42.25 582 LEU A CA 1
ATOM 4803 C C . LEU A 1 582 ? -44.840 16.745 -15.318 1.00 42.25 582 LEU A C 1
ATOM 4805 O O . LEU A 1 582 ? -43.724 16.375 -14.958 1.00 42.25 582 LEU A O 1
ATOM 4809 N N . THR A 1 583 ? -45.221 18.017 -15.238 1.00 37.22 583 THR A N 1
ATOM 4810 C CA . THR A 1 583 ? -44.750 18.919 -14.182 1.00 37.22 583 THR A CA 1
ATOM 4811 C C . THR A 1 583 ? -45.691 18.769 -12.989 1.00 37.22 583 THR A C 1
ATOM 4813 O O . THR A 1 583 ? -46.899 18.687 -13.172 1.00 37.22 583 THR A O 1
ATOM 4816 N N . ASP A 1 584 ? -45.123 18.740 -11.785 1.00 37.56 584 ASP A N 1
ATOM 4817 C CA . ASP A 1 584 ? -45.779 18.585 -10.478 1.00 37.56 584 ASP A CA 1
ATOM 4818 C C . ASP A 1 584 ? -46.225 17.174 -10.069 1.00 37.56 584 ASP A C 1
ATOM 4820 O O . ASP A 1 584 ? -47.373 16.765 -10.221 1.00 37.56 584 ASP A O 1
ATOM 4824 N N . LYS A 1 585 ? -45.316 16.487 -9.366 1.00 31.88 585 LYS A N 1
ATOM 4825 C CA . LYS A 1 585 ? -45.571 16.028 -7.990 1.00 31.88 585 LYS A CA 1
ATOM 4826 C C . LYS A 1 585 ? -44.256 15.656 -7.298 1.00 31.88 585 LYS A C 1
ATOM 4828 O O . LYS A 1 585 ? -43.634 14.648 -7.612 1.00 31.88 585 LYS A O 1
ATOM 4833 N N . LYS A 1 586 ? -43.858 16.484 -6.325 1.00 33.12 586 LYS A N 1
ATOM 4834 C CA . LYS A 1 586 ? -43.121 16.013 -5.145 1.00 33.12 586 LYS A CA 1
ATOM 4835 C C . LYS A 1 586 ? -43.983 14.953 -4.452 1.00 33.12 586 LYS A C 1
ATOM 4837 O O . LYS A 1 586 ? -45.150 15.253 -4.212 1.00 33.12 586 LYS A O 1
ATOM 4842 N N . ILE A 1 587 ? -43.392 13.810 -4.110 1.00 33.25 587 ILE A N 1
ATOM 4843 C CA . ILE A 1 587 ? -43.430 13.129 -2.800 1.00 33.25 587 ILE A CA 1
ATOM 4844 C C . ILE A 1 587 ? -42.130 12.333 -2.705 1.00 33.25 587 ILE A C 1
ATOM 4846 O O . ILE A 1 587 ? -41.816 11.628 -3.690 1.00 33.25 587 ILE A O 1
#

Foldseek 3Di:
DVVVVVVVVVVVVVVVVVVVVVLLVVCVPDDDPVLVVVLVVLLVVLLVQLVVCVVPVVVQVPPDDPPDQQDDPQWPRSSSLSSLLVSCQVQAAEEEDPDDDPPFFLADDCAFQFNVLRLLSVLQVVDPRHYDPDVSSHLAYEGGGEPVRLCVPPADPPPRPLVSLLCVLVVSLVVCVVVDCVCSVQVQQRYEYEGADPCQLVSQPSPVSSNPRHAYEYCLQFVVSVRDLLRYAHAAGAHHHPSDQPCLADPADDPVQQQAAEDDEAACQFDDLSVLLCVQDDVPDPRHHYYPDDDPPDDPLVNLSSYQEYEDAAGVGQHDNSVLSNLRSLHQYEREGPRHDDHLVNIGDNVQQHHYDYSVCSNVVVVRSVPQDPVSSVRNSVSSPVCNQCDRDDVVDDPNHVSSSVSSSSSSSSSRPDPPPDDPDDDDDDPDDDFDEDPVPDDFPDFHKYKAAQQDWDFDADPPGPDTQATDTQADDDRPCRPPCVVVDDHGWIKTKGDWGKAADDQAAHQDDDRIGTHDDPRIDIDTDDPPSVVHDNHDADADDPVRVVPDDPGDRYDHDHDDDDDDDDDDDDDDDDDDDPDDDDD